Protein AF-A0A5E4JBR9-F1 (afdb_monomer)

Secondary structure (DSSP, 8-state):
--HHHHHHTTSEEE-SSSGGGGGGB-HHHHHHHTTBTTB-HHHHHHHHHHSHHHHB-THHHHH-SEEEEEEESS----SHHHHHHHHHHHTT--EEEEEEEE-GGGHHHHHHHHHH-TTEEEEEB-TTTTTTTGGG-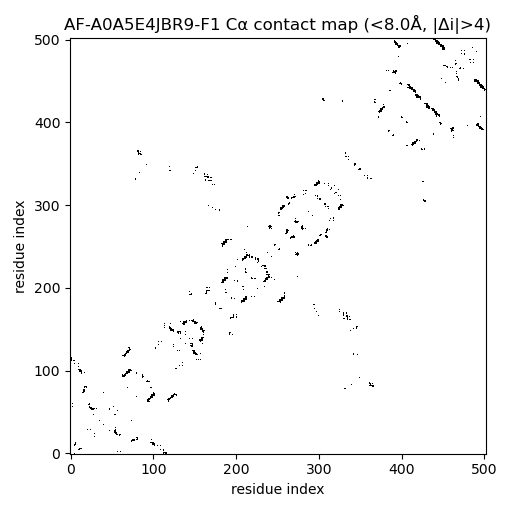SEEESTT-S--SEEEEETTEEEEE--HHHHHHHHHHHHHHHHT---SEEEEE--SHHHHHHHHHHHHTT--EEEEE-SSHHHHHHHHHHHHHHH-TTSEEEE-GGGGGGHHHH---SEEEE-SSBTSTTBTT--TT-SS-HHHHHHHHHHHHHH-TT-EEEE----GGGPPPHHHHHHHHTT--GGGEE-HHHHHHHHHHHHHHHHHHH-GGG-----HHHHHHHHHHHHSPPPPTTEEEEEGGGHHHHHTT---EEEEES--TT-TTT---TT-EEEEEEEEE--BTTTTBPPEEEEEEEEEEEEEEEEEEEGGG--GGGGTTS-TT-SSHHHHHHHHHHHHT--GGG--TT-EEEEEEEEE--

Mean predicted aligned error: 12.5 Å

Structure (mmCIF, N/CA/C/O backbone):
data_AF-A0A5E4JBR9-F1
#
_entry.id   AF-A0A5E4JBR9-F1
#
loop_
_atom_site.group_PDB
_atom_site.id
_atom_site.type_symbol
_atom_site.label_atom_id
_atom_site.label_alt_id
_atom_site.label_comp_id
_atom_site.label_asym_id
_atom_site.label_entity_id
_atom_site.label_seq_id
_atom_site.pdbx_PDB_ins_code
_atom_site.Cartn_x
_atom_site.Cartn_y
_atom_site.Cartn_z
_atom_site.occupancy
_atom_site.B_iso_or_equiv
_atom_site.auth_seq_id
_atom_site.auth_comp_id
_atom_site.auth_asym_id
_atom_site.auth_atom_id
_atom_site.pdbx_PDB_model_num
ATOM 1 N N . MET A 1 1 ? -9.035 -13.588 26.689 1.00 78.19 1 MET A N 1
ATOM 2 C CA . MET A 1 1 ? -7.886 -13.821 25.788 1.00 78.19 1 MET A CA 1
ATOM 3 C C . MET A 1 1 ? -8.277 -13.469 24.362 1.00 78.19 1 MET A C 1
ATOM 5 O O . MET A 1 1 ? -9.196 -14.073 23.828 1.00 78.19 1 MET A O 1
ATOM 9 N N . GLY A 1 2 ? -7.647 -12.434 23.809 1.00 91.75 2 GLY A N 1
ATOM 10 C CA . GLY A 1 2 ? -7.990 -11.828 22.520 1.00 91.75 2 GLY A CA 1
ATOM 11 C C . GLY A 1 2 ? -7.302 -10.473 22.365 1.00 91.75 2 GLY A C 1
ATOM 12 O O . GLY A 1 2 ? -6.401 -10.150 23.138 1.00 91.75 2 GLY A O 1
ATOM 13 N N . LEU A 1 3 ? -7.728 -9.648 21.406 1.00 94.69 3 LEU A N 1
ATOM 14 C CA . LEU A 1 3 ? -7.104 -8.333 21.189 1.00 94.69 3 LEU A CA 1
ATOM 15 C C . LEU A 1 3 ? -7.213 -7.417 22.418 1.00 94.69 3 LEU A C 1
ATOM 17 O O . LEU A 1 3 ? -6.256 -6.722 22.741 1.00 94.69 3 LEU A O 1
ATOM 21 N N . LYS A 1 4 ? -8.350 -7.441 23.123 1.00 94.69 4 LYS A N 1
ATOM 22 C CA . LYS A 1 4 ? -8.557 -6.652 24.348 1.00 94.69 4 LYS A CA 1
ATOM 23 C C . LYS A 1 4 ? -7.477 -6.933 25.396 1.00 94.69 4 LYS A C 1
ATOM 25 O O . LYS A 1 4 ? -6.861 -6.006 25.904 1.00 94.69 4 LYS A O 1
ATOM 30 N N . GLU A 1 5 ? -7.199 -8.210 25.627 1.00 94.44 5 GLU A N 1
ATOM 31 C CA . GLU A 1 5 ? -6.191 -8.666 26.582 1.00 94.44 5 GLU A CA 1
ATOM 32 C C . GLU A 1 5 ? -4.779 -8.205 26.181 1.00 94.44 5 GLU A C 1
ATOM 34 O O . GLU A 1 5 ? -4.038 -7.684 27.009 1.00 94.44 5 GLU A O 1
ATOM 39 N N . LEU A 1 6 ? -4.427 -8.311 24.893 1.00 95.12 6 LEU A N 1
ATOM 40 C CA . LEU A 1 6 ? -3.137 -7.830 24.382 1.00 95.12 6 LEU A CA 1
ATOM 41 C C . LEU A 1 6 ? -2.938 -6.326 24.622 1.00 95.12 6 LEU A C 1
ATOM 43 O O . LEU A 1 6 ? -1.817 -5.890 24.893 1.00 95.12 6 LEU A O 1
ATOM 47 N N . LEU A 1 7 ? -4.013 -5.539 24.522 1.00 93.38 7 LEU A N 1
ATOM 48 C CA . LEU A 1 7 ? -3.996 -4.098 24.779 1.00 93.38 7 LEU A CA 1
ATOM 49 C C . LEU A 1 7 ? -3.895 -3.798 26.282 1.00 93.38 7 LEU A C 1
ATOM 51 O O . LEU A 1 7 ? -3.084 -2.966 26.682 1.00 93.38 7 LEU A O 1
ATOM 55 N N . GLU A 1 8 ? -4.652 -4.506 27.124 1.00 92.06 8 GLU A N 1
ATOM 56 C CA . GLU A 1 8 ? -4.603 -4.367 28.590 1.00 92.06 8 GLU A CA 1
ATOM 57 C C . GLU A 1 8 ? -3.224 -4.745 29.155 1.00 92.06 8 GLU A C 1
ATOM 59 O O . GLU A 1 8 ? -2.681 -4.047 30.013 1.00 92.06 8 GLU A O 1
ATOM 64 N N . GLN A 1 9 ? -2.610 -5.800 28.614 1.00 92.06 9 GLN A N 1
ATOM 65 C CA . GLN A 1 9 ? -1.268 -6.272 28.974 1.00 92.06 9 GLN A CA 1
ATOM 66 C C . GLN A 1 9 ? -0.138 -5.448 28.337 1.00 92.06 9 GLN A C 1
ATOM 68 O O . GLN A 1 9 ? 1.037 -5.721 28.591 1.00 92.06 9 GLN A O 1
ATOM 73 N N . ARG A 1 10 ? -0.466 -4.453 27.498 1.00 89.56 10 ARG A N 1
ATOM 74 C CA . ARG A 1 10 ? 0.494 -3.608 26.757 1.00 89.56 10 ARG A CA 1
ATOM 75 C C . ARG A 1 10 ? 1.454 -4.393 25.859 1.00 89.56 10 ARG A C 1
ATOM 77 O O . ARG A 1 10 ? 2.552 -3.936 25.552 1.00 89.56 10 ARG A O 1
ATOM 84 N N . LYS A 1 11 ? 1.029 -5.572 25.410 1.00 91.94 11 LYS A N 1
ATOM 85 C CA . LYS A 1 11 ? 1.706 -6.357 24.364 1.00 91.94 11 LYS A CA 1
ATOM 86 C C . LYS A 1 11 ? 1.423 -5.801 22.971 1.00 91.94 11 LYS A C 1
ATOM 88 O O . LYS A 1 11 ? 2.122 -6.114 22.009 1.00 91.94 11 LYS A O 1
ATOM 93 N N . ALA A 1 12 ? 0.403 -4.959 22.879 1.00 93.69 12 ALA A N 1
ATOM 94 C CA . ALA A 1 12 ? 0.015 -4.230 21.697 1.00 93.69 12 ALA A CA 1
ATOM 95 C C . ALA A 1 12 ? -0.537 -2.847 22.072 1.00 93.69 12 ALA A C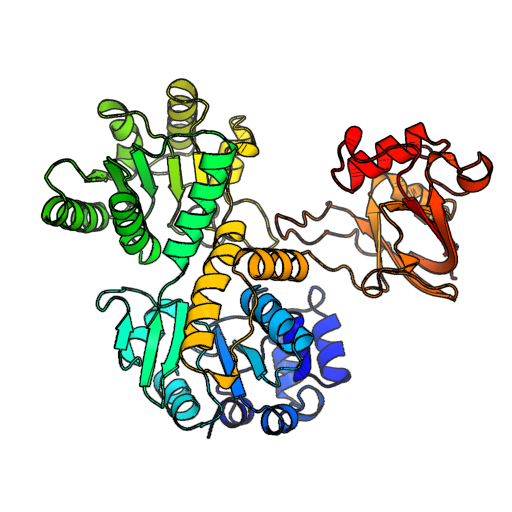 1
ATOM 97 O O . ALA A 1 12 ? -0.965 -2.621 23.204 1.00 93.69 12 ALA A O 1
ATOM 98 N N . ARG A 1 13 ? -0.568 -1.931 21.103 1.00 92.12 13 ARG A N 1
ATOM 99 C CA . ARG A 1 13 ? -1.179 -0.598 21.202 1.00 92.12 13 ARG A CA 1
ATOM 100 C C . ARG A 1 13 ? -2.097 -0.360 20.005 1.00 92.12 13 ARG A C 1
ATOM 102 O O . ARG A 1 13 ? -1.834 -0.856 18.911 1.00 92.12 13 ARG A O 1
ATOM 109 N N . ILE A 1 14 ? -3.164 0.412 20.186 1.00 89.12 14 ILE A N 1
ATOM 110 C CA . ILE A 1 14 ? -3.980 0.875 19.055 1.00 89.12 14 ILE A CA 1
ATOM 111 C C . ILE A 1 14 ? -3.179 1.906 18.263 1.00 89.12 14 ILE A C 1
ATOM 113 O O . ILE A 1 14 ? -2.672 2.857 18.848 1.00 89.12 14 ILE A O 1
ATOM 117 N N . ALA A 1 15 ? -3.087 1.723 16.946 1.00 84.25 15 ALA A N 1
ATOM 118 C CA . ALA A 1 15 ? -2.426 2.689 16.075 1.00 84.25 15 ALA A CA 1
ATOM 119 C C . ALA A 1 15 ? -3.207 4.015 16.029 1.00 84.25 15 ALA A C 1
ATOM 121 O O . ALA A 1 15 ? -4.437 4.011 15.916 1.00 84.25 15 ALA A O 1
ATOM 122 N N . LEU A 1 16 ? -2.496 5.139 16.068 1.00 69.19 16 LEU A N 1
ATOM 123 C CA . LEU A 1 16 ? -3.046 6.490 15.951 1.00 69.19 16 LEU A CA 1
ATOM 124 C C . LEU A 1 16 ? -3.195 6.919 14.483 1.00 69.19 16 LEU A C 1
ATOM 126 O O . LEU A 1 16 ? -4.087 7.703 14.147 1.00 69.19 16 LEU A O 1
ATOM 130 N N . LEU A 1 17 ? -2.354 6.388 13.590 1.00 59.69 17 LEU A N 1
ATOM 131 C CA . LEU A 1 17 ? -2.349 6.691 12.159 1.00 59.69 17 LEU A CA 1
ATOM 132 C C . LEU A 1 17 ? -2.929 5.508 11.367 1.00 59.69 17 LEU A C 1
ATOM 134 O O . LEU A 1 17 ? -2.251 4.883 10.560 1.00 59.69 17 LEU A O 1
ATOM 138 N N . PRO A 1 18 ? -4.221 5.188 11.560 1.00 54.75 18 PRO A N 1
ATOM 139 C CA . PRO A 1 18 ? -5.175 5.620 10.527 1.00 54.75 18 PRO A CA 1
ATOM 140 C C . PRO A 1 18 ? -6.507 6.177 11.074 1.00 54.75 18 PRO A C 1
ATOM 142 O O . PRO A 1 18 ? -6.951 5.816 12.160 1.00 54.75 18 PRO A O 1
ATOM 145 N N . GLU A 1 19 ? -7.187 7.041 10.304 1.00 53.62 19 GLU A N 1
ATOM 146 C CA . GLU A 1 19 ? -8.424 7.777 10.706 1.00 53.62 19 GLU A CA 1
ATOM 147 C C . GLU A 1 19 ? -9.567 6.903 11.218 1.00 53.62 19 GLU A C 1
ATOM 149 O O . GLU A 1 19 ? -10.357 7.325 12.051 1.00 53.62 19 GLU A O 1
ATOM 154 N N . LYS A 1 20 ? -9.647 5.647 10.777 1.00 55.53 20 LYS A N 1
ATOM 155 C CA . LYS A 1 20 ? -10.755 4.755 11.138 1.00 55.53 20 LYS A CA 1
ATOM 156 C C . LYS A 1 20 ? -10.506 3.900 12.388 1.00 55.53 20 LYS A C 1
ATOM 158 O O . LYS A 1 20 ? -11.362 3.084 12.719 1.00 55.53 20 LYS A O 1
ATOM 163 N N . ASN A 1 21 ? -9.392 4.097 13.098 1.00 70.44 21 ASN A N 1
ATOM 164 C CA . ASN A 1 21 ? -9.160 3.476 14.411 1.00 70.44 21 ASN A CA 1
ATOM 165 C C . ASN A 1 21 ? -9.907 4.179 15.567 1.00 70.44 21 ASN A C 1
ATOM 167 O O . ASN A 1 21 ? -9.987 3.632 16.667 1.00 70.44 21 ASN A O 1
ATOM 171 N N . ASP A 1 22 ? -10.512 5.346 15.315 1.00 68.50 22 ASP A N 1
ATOM 172 C CA . ASP A 1 22 ? -11.176 6.198 16.318 1.00 68.50 22 ASP A CA 1
ATOM 173 C C . ASP A 1 22 ? -12.323 5.527 17.069 1.00 68.50 22 ASP A C 1
ATOM 175 O O . ASP A 1 22 ? -12.714 5.982 18.146 1.00 68.50 22 ASP A O 1
ATOM 179 N N . TYR A 1 23 ? -12.845 4.426 16.528 1.00 78.44 23 TYR A N 1
ATOM 180 C CA . TYR A 1 23 ? -13.868 3.620 17.176 1.00 78.44 23 TYR A CA 1
ATOM 181 C C . TYR A 1 23 ? -13.488 3.241 18.613 1.00 78.44 23 TYR A C 1
ATOM 183 O O . TYR A 1 23 ? -14.365 3.220 19.468 1.00 78.44 23 TYR A O 1
ATOM 191 N N . LEU A 1 24 ? -12.207 3.001 18.903 1.00 81.75 24 LEU A N 1
ATOM 192 C CA . LEU A 1 24 ? -11.741 2.625 20.243 1.00 81.75 24 LEU A CA 1
ATOM 193 C C . LEU A 1 24 ? -11.300 3.818 21.100 1.00 81.75 24 LEU A C 1
ATOM 195 O O . LEU A 1 24 ? -11.044 3.643 22.285 1.00 81.75 24 LEU A O 1
ATOM 199 N N . LEU A 1 25 ? -11.222 5.027 20.540 1.00 80.12 25 LEU A N 1
ATOM 200 C CA . LEU A 1 25 ? -10.779 6.215 21.267 1.00 80.12 25 LEU A CA 1
ATOM 201 C C . LEU A 1 25 ? -11.948 6.887 22.008 1.00 80.12 25 LEU A C 1
ATOM 203 O O . LEU A 1 25 ? -13.078 6.979 21.505 1.00 80.12 25 LEU A O 1
ATOM 207 N N . THR A 1 26 ? -11.674 7.399 23.206 1.00 80.25 26 THR A N 1
ATOM 208 C CA . THR A 1 26 ? -12.564 8.333 23.918 1.00 80.25 26 THR A CA 1
ATOM 209 C C . THR A 1 26 ? -12.507 9.728 23.272 1.00 80.25 26 THR A C 1
ATOM 211 O O . THR A 1 26 ? -11.787 9.942 22.293 1.00 80.25 26 THR A O 1
ATOM 214 N N . SER A 1 27 ? -13.250 10.707 23.802 1.00 71.44 27 SER A N 1
ATOM 215 C CA . SER A 1 27 ? -13.087 12.117 23.403 1.00 71.44 27 SER A CA 1
ATOM 216 C C . SER A 1 27 ? -11.647 12.599 23.590 1.00 71.44 27 SER A C 1
ATOM 218 O O . SER A 1 27 ? -11.082 13.203 22.682 1.00 71.44 27 SER A O 1
ATOM 220 N N . ASP A 1 28 ? -11.034 12.259 24.723 1.00 72.31 28 ASP A N 1
ATOM 221 C CA . ASP A 1 28 ? -9.659 12.634 25.053 1.00 72.31 28 ASP A CA 1
ATOM 222 C C . ASP A 1 28 ? -8.653 11.903 24.159 1.00 72.31 28 ASP A C 1
ATOM 224 O O . ASP A 1 28 ? -7.674 12.497 23.711 1.00 72.31 28 ASP A O 1
ATOM 228 N N . GLY A 1 29 ? -8.902 10.626 23.842 1.00 72.94 29 GLY A N 1
ATOM 229 C CA . GLY A 1 29 ? -8.077 9.862 22.902 1.00 72.94 29 GLY A CA 1
ATOM 230 C C . GLY A 1 29 ? -8.080 10.468 21.500 1.00 72.94 29 GLY A C 1
ATOM 231 O O . GLY A 1 29 ? -7.027 10.611 20.879 1.00 72.94 29 GLY A O 1
ATOM 232 N N . ARG A 1 30 ? -9.251 10.911 21.021 1.00 68.31 30 ARG A N 1
ATOM 233 C CA . ARG A 1 30 ? -9.350 11.684 19.771 1.00 68.31 30 ARG A CA 1
ATOM 234 C C . ARG A 1 30 ? -8.626 13.031 19.875 1.00 68.31 30 ARG A C 1
ATOM 236 O O . ARG A 1 30 ? -8.005 13.455 18.907 1.00 68.31 30 ARG A O 1
ATOM 243 N N . GLY A 1 31 ? -8.631 13.661 21.050 1.00 64.88 31 GLY A N 1
ATOM 244 C CA . GLY A 1 31 ? -7.823 14.849 21.335 1.00 64.88 31 GLY A CA 1
ATOM 245 C C . GLY A 1 31 ? -6.316 14.599 21.197 1.00 64.88 31 GLY A C 1
ATOM 246 O O . GLY A 1 31 ? -5.634 15.373 20.532 1.00 64.88 31 GLY A O 1
ATOM 247 N N . ILE A 1 32 ? -5.801 13.488 21.747 1.00 65.81 32 ILE A N 1
ATOM 248 C CA . ILE A 1 32 ? -4.397 13.060 21.573 1.00 65.81 32 ILE A CA 1
ATOM 249 C C . ILE A 1 32 ? -4.063 12.882 20.093 1.00 65.81 32 ILE A C 1
ATOM 251 O O . ILE A 1 32 ? -3.039 13.374 19.622 1.00 65.81 32 ILE A O 1
ATOM 255 N N . ARG A 1 33 ? -4.944 12.219 19.341 1.00 64.19 33 ARG A N 1
ATOM 256 C CA . ARG A 1 33 ? -4.793 12.060 17.894 1.00 64.19 33 ARG A CA 1
ATOM 257 C C . ARG A 1 33 ? -4.735 13.414 17.170 1.00 64.19 33 ARG A C 1
ATOM 259 O O . ARG A 1 33 ? -3.936 13.571 16.256 1.00 64.19 33 ARG A O 1
ATOM 266 N N . GLY A 1 34 ? -5.513 14.411 17.588 1.00 58.56 34 GLY A N 1
ATOM 267 C CA . GLY A 1 34 ? -5.454 15.773 17.035 1.00 58.56 34 GLY A CA 1
ATOM 268 C C . GLY A 1 34 ? -4.104 16.486 17.227 1.00 58.56 34 GLY A C 1
ATOM 269 O O . GLY A 1 34 ? -3.849 17.504 16.588 1.00 58.56 34 GLY A O 1
ATOM 270 N N . MET A 1 35 ? -3.217 15.956 18.077 1.00 58.03 35 MET A N 1
ATOM 271 C CA . MET A 1 35 ? -1.844 16.449 18.249 1.00 58.03 35 MET A CA 1
ATOM 272 C C . MET A 1 35 ? -0.846 15.809 17.273 1.00 58.03 35 MET A C 1
ATOM 274 O O . MET A 1 35 ? 0.333 16.175 17.280 1.00 58.03 35 MET A O 1
ATOM 278 N N . LEU A 1 36 ? -1.280 14.858 16.436 1.00 56.97 36 LEU A N 1
ATOM 279 C CA . LEU A 1 36 ? -0.438 14.265 15.398 1.00 56.97 36 LEU A CA 1
ATOM 280 C C . LEU A 1 36 ? 0.099 15.364 14.469 1.00 56.97 36 LEU A C 1
ATOM 282 O O . LEU A 1 36 ? -0.645 16.222 14.001 1.00 56.97 36 LEU A O 1
ATOM 286 N N . GLY A 1 37 ? 1.413 15.354 14.235 1.00 53.34 37 GLY A N 1
ATOM 287 C CA . GLY A 1 37 ? 2.122 16.396 13.480 1.00 53.34 37 GLY A CA 1
ATOM 288 C C . GLY A 1 37 ? 2.623 17.574 14.325 1.00 53.34 37 GLY A C 1
ATOM 289 O O . GLY A 1 37 ? 3.455 18.334 13.843 1.00 53.34 37 GLY A O 1
ATOM 290 N N . LYS A 1 38 ? 2.178 17.701 15.584 1.00 48.94 38 LYS A N 1
ATOM 291 C CA . LYS A 1 38 ? 2.697 18.682 16.560 1.00 48.94 38 LYS A CA 1
ATOM 292 C C . LYS A 1 38 ? 3.645 18.048 17.581 1.00 48.94 38 LYS A C 1
ATOM 294 O O . LYS A 1 38 ? 4.465 18.739 18.173 1.00 48.94 38 LYS A O 1
ATOM 299 N N . VAL A 1 39 ? 3.493 16.746 17.816 1.00 58.84 39 VAL A N 1
ATOM 300 C CA . VAL A 1 39 ? 4.199 15.986 18.852 1.00 58.84 39 VAL A CA 1
ATOM 301 C C . VAL A 1 39 ? 4.639 14.634 18.287 1.00 58.84 39 VAL A C 1
ATOM 303 O O . VAL A 1 39 ? 3.935 14.039 17.468 1.00 58.84 39 VAL A O 1
ATOM 306 N N . GLU A 1 40 ? 5.787 14.138 18.751 1.00 68.50 40 GLU A N 1
ATOM 307 C CA . GLU A 1 40 ? 6.297 12.809 18.406 1.00 68.50 40 GLU A CA 1
ATOM 308 C C . GLU A 1 40 ? 5.341 11.694 18.853 1.00 68.50 40 GLU A C 1
ATOM 310 O O . GLU A 1 40 ? 4.843 11.684 19.982 1.00 68.50 40 GLU A O 1
ATOM 315 N N . VAL A 1 41 ? 5.133 10.698 17.988 1.00 69.75 41 VAL A N 1
ATOM 316 C CA . VAL A 1 41 ? 4.174 9.601 18.220 1.00 69.75 41 VAL A CA 1
ATOM 317 C C . VAL A 1 41 ? 4.470 8.837 19.519 1.00 69.75 41 VAL A C 1
ATOM 319 O O . VAL A 1 41 ? 3.552 8.519 20.273 1.00 69.75 41 VAL A O 1
ATOM 322 N N . GLU A 1 42 ? 5.743 8.603 19.846 1.00 81.94 42 GLU A N 1
ATOM 323 C CA . GLU A 1 42 ? 6.125 7.919 21.092 1.00 81.94 42 GLU A CA 1
ATOM 324 C C . GLU A 1 42 ? 5.816 8.733 22.355 1.00 81.94 42 GLU A C 1
ATOM 326 O O . GLU A 1 42 ? 5.613 8.175 23.433 1.00 81.94 42 GLU A O 1
ATOM 331 N N . GLU A 1 43 ? 5.767 10.062 22.267 1.00 84.06 43 GLU A N 1
ATOM 332 C CA . GLU A 1 43 ? 5.293 10.875 23.386 1.00 84.06 43 GLU A CA 1
ATOM 333 C C . GLU A 1 43 ? 3.780 10.743 23.571 1.00 84.06 43 GLU A C 1
ATOM 335 O O . GLU A 1 43 ? 3.311 10.631 24.705 1.00 84.06 43 GLU A O 1
ATOM 340 N N . LEU A 1 44 ? 3.020 10.698 22.476 1.00 80.69 44 LEU A N 1
ATOM 341 C CA . LEU A 1 44 ? 1.577 10.466 22.531 1.00 80.69 44 LEU A CA 1
ATOM 342 C C . LEU A 1 44 ? 1.264 9.099 23.149 1.00 80.69 44 LEU A C 1
ATOM 344 O O . LEU A 1 44 ? 0.420 9.014 24.041 1.00 80.69 44 LEU A O 1
ATOM 348 N N . TYR A 1 45 ? 2.011 8.055 22.774 1.00 87.12 45 TYR A N 1
ATOM 349 C CA . TYR A 1 45 ? 1.882 6.745 23.411 1.00 87.12 45 TYR A CA 1
ATOM 350 C C . TYR A 1 45 ? 2.217 6.769 24.900 1.00 87.12 45 TYR A C 1
ATOM 352 O O . TYR A 1 45 ? 1.480 6.180 25.683 1.00 87.12 45 TYR A O 1
ATOM 360 N N . ARG A 1 46 ? 3.259 7.496 25.329 1.00 91.00 46 ARG A N 1
ATOM 361 C CA . ARG A 1 46 ? 3.565 7.648 26.764 1.00 91.00 46 ARG A CA 1
ATOM 362 C C . ARG A 1 46 ? 2.418 8.295 27.546 1.00 91.00 46 ARG A C 1
ATOM 364 O O . ARG A 1 46 ? 2.141 7.855 28.659 1.00 91.00 46 ARG A O 1
ATOM 371 N N . LYS A 1 47 ? 1.743 9.298 26.970 1.00 88.75 47 LYS A N 1
ATOM 372 C CA . LYS A 1 47 ? 0.548 9.924 27.572 1.00 88.75 47 LYS A CA 1
ATOM 373 C C . LYS A 1 47 ? -0.616 8.938 27.656 1.00 88.75 47 LYS A C 1
ATOM 375 O O . LYS A 1 47 ? -1.287 8.866 28.677 1.00 88.75 47 LYS A O 1
ATOM 380 N N . MET A 1 48 ? -0.836 8.143 26.612 1.00 87.81 48 MET A N 1
ATOM 381 C CA . MET A 1 48 ? -1.878 7.114 26.638 1.00 87.81 48 MET A CA 1
ATOM 382 C C . MET A 1 48 ? -1.585 6.014 27.660 1.00 87.81 48 MET A C 1
ATOM 384 O O . MET A 1 48 ? -2.482 5.587 28.379 1.00 87.81 48 MET A O 1
ATOM 388 N N . ASP A 1 49 ? -0.327 5.594 27.769 1.00 89.94 49 ASP A N 1
ATOM 389 C CA . ASP A 1 49 ? 0.108 4.528 28.669 1.00 89.94 49 ASP A CA 1
ATOM 390 C C . ASP A 1 49 ? 0.023 4.920 30.158 1.00 89.94 49 ASP A C 1
ATOM 392 O O . ASP A 1 49 ? -0.006 4.028 31.014 1.00 89.94 49 ASP A O 1
ATOM 396 N N . SER A 1 50 ? -0.013 6.216 30.499 1.00 90.44 50 SER A N 1
ATOM 397 C CA . SER A 1 50 ? -0.172 6.658 31.892 1.00 90.44 50 SER A CA 1
ATOM 398 C C . SER A 1 50 ? -1.609 6.512 32.394 1.00 90.44 50 SER A C 1
ATOM 400 O O . SER A 1 50 ? -1.806 6.127 33.543 1.00 90.44 50 SER A O 1
ATOM 402 N N . GLU A 1 51 ? -2.607 6.758 31.539 1.00 89.81 51 GLU A N 1
ATOM 403 C CA . GLU A 1 51 ? -4.036 6.636 31.874 1.00 89.81 51 GLU A CA 1
ATOM 404 C C . GLU A 1 51 ? -4.839 5.963 30.735 1.00 89.81 51 GLU A C 1
ATOM 406 O O . GLU A 1 51 ? -5.678 6.605 30.103 1.00 89.81 51 GLU A O 1
ATOM 411 N N . PRO A 1 52 ? -4.640 4.662 30.442 1.00 87.75 52 PRO A N 1
ATOM 412 C CA . PRO A 1 52 ? -5.185 4.040 29.228 1.00 87.75 52 PRO A CA 1
ATOM 413 C C . PRO A 1 52 ? -6.706 4.147 29.085 1.00 87.75 52 PRO A C 1
ATOM 415 O O . PRO A 1 52 ? -7.196 4.493 28.013 1.00 87.75 52 PRO A O 1
ATOM 418 N N . SER A 1 53 ? -7.457 3.928 30.170 1.00 89.81 53 SER A N 1
ATOM 419 C CA . SER A 1 53 ? -8.927 3.999 30.181 1.00 89.81 53 SER A CA 1
ATOM 420 C C . SER A 1 53 ? -9.475 5.403 29.925 1.00 89.81 53 SER A C 1
ATOM 422 O O . SER A 1 53 ? -10.634 5.551 29.545 1.00 89.81 53 SER A O 1
ATOM 424 N N . ARG A 1 54 ? -8.658 6.445 30.130 1.00 91.50 54 ARG A N 1
ATOM 425 C CA . ARG A 1 54 ? -9.022 7.822 29.794 1.00 91.50 54 ARG A CA 1
ATOM 426 C C . ARG A 1 54 ? -9.037 8.038 28.289 1.00 91.50 54 ARG A C 1
ATOM 428 O O . ARG A 1 54 ? -9.876 8.788 27.802 1.00 91.50 54 ARG A O 1
ATOM 435 N N . TYR A 1 55 ? -8.132 7.392 27.555 1.00 86.62 55 TYR A N 1
ATOM 436 C CA . TYR A 1 55 ? -7.921 7.626 26.124 1.00 86.62 55 TYR A CA 1
ATOM 437 C C . TYR A 1 55 ? -8.530 6.544 25.231 1.00 86.62 55 TYR A C 1
ATOM 439 O O . TYR A 1 55 ? -8.902 6.824 24.090 1.00 86.62 55 TYR A O 1
ATOM 447 N N . VAL A 1 56 ? -8.659 5.321 25.740 1.00 88.25 56 VAL A N 1
ATOM 448 C CA . VAL A 1 56 ? -9.138 4.156 24.997 1.00 88.25 56 VAL A CA 1
ATOM 449 C C . VAL A 1 56 ? -10.273 3.483 25.760 1.00 88.25 56 VAL A C 1
ATOM 451 O O . VAL A 1 56 ? -10.144 3.142 26.932 1.00 88.25 56 VAL A O 1
ATOM 454 N N . ASP A 1 57 ? -11.379 3.249 25.064 1.00 88.94 57 ASP A N 1
ATOM 455 C CA . ASP A 1 57 ? -12.545 2.530 25.565 1.00 88.94 57 ASP A CA 1
ATOM 456 C C . ASP A 1 57 ? -12.564 1.108 24.990 1.00 88.94 57 ASP A C 1
ATOM 458 O O . ASP A 1 57 ? -13.136 0.832 23.930 1.00 88.94 57 ASP A O 1
ATOM 462 N N . LEU A 1 58 ? -11.901 0.190 25.699 1.00 91.50 58 LEU A N 1
ATOM 463 C CA . LEU A 1 58 ? -11.785 -1.210 25.286 1.00 91.50 58 LEU A CA 1
ATOM 464 C C . LEU A 1 58 ? -13.098 -1.992 25.410 1.00 91.50 58 LEU A C 1
ATOM 466 O O . LEU A 1 58 ? -13.224 -3.044 24.783 1.00 91.50 58 LEU A O 1
ATOM 470 N N . SER A 1 59 ? -14.095 -1.481 26.144 1.00 89.56 59 SER A N 1
ATOM 471 C CA . SER A 1 59 ? -15.415 -2.124 26.237 1.00 89.56 59 SER A CA 1
ATOM 472 C C . SER A 1 59 ? -16.120 -2.190 24.877 1.00 89.56 59 SER A C 1
ATOM 474 O O . SER A 1 59 ? -16.915 -3.090 24.610 1.00 89.56 59 SER A O 1
ATOM 476 N N . ARG A 1 60 ? -15.757 -1.297 23.948 1.00 87.88 60 ARG A N 1
ATOM 477 C CA . ARG A 1 60 ? -16.286 -1.290 22.580 1.00 87.88 60 ARG A CA 1
ATOM 478 C C . ARG A 1 60 ? -15.890 -2.533 21.783 1.00 87.88 60 ARG A C 1
ATOM 480 O O . ARG A 1 60 ? -16.671 -2.968 20.940 1.00 87.88 60 ARG A O 1
ATOM 487 N N . LEU A 1 61 ? -14.748 -3.164 22.079 1.00 89.56 61 LEU A N 1
ATOM 488 C CA . LEU A 1 61 ? -14.376 -4.455 21.476 1.00 89.56 61 LEU A CA 1
ATOM 489 C C . LEU A 1 61 ? -15.372 -5.562 21.845 1.00 89.56 61 LEU A C 1
ATOM 491 O O . LEU A 1 61 ? -15.682 -6.428 21.023 1.00 89.56 61 LEU A O 1
ATOM 495 N N . ASP A 1 62 ? -15.923 -5.509 23.057 1.00 90.12 62 ASP A N 1
ATOM 496 C CA . ASP A 1 62 ? -16.894 -6.493 23.534 1.00 90.12 62 ASP A CA 1
ATOM 497 C C . ASP A 1 62 ? -18.226 -6.384 22.776 1.00 90.12 62 ASP A C 1
ATOM 499 O O . ASP A 1 62 ? -18.933 -7.383 22.632 1.00 90.12 62 ASP A O 1
ATOM 503 N N . SER A 1 63 ? -18.531 -5.211 22.214 1.00 89.25 63 SER A N 1
ATOM 504 C CA . SER A 1 63 ? -19.747 -4.973 21.429 1.00 89.25 63 SER A CA 1
ATOM 505 C C . SER A 1 63 ? -19.663 -5.439 19.970 1.00 89.25 63 SER A C 1
ATOM 507 O O . SER A 1 63 ? -20.699 -5.607 19.327 1.00 89.25 63 SER A O 1
ATOM 509 N N . LEU A 1 64 ? -18.459 -5.682 19.439 1.00 91.12 64 LEU A N 1
ATOM 510 C CA . LEU A 1 64 ? -18.273 -6.143 18.060 1.00 91.12 64 LEU A CA 1
ATOM 511 C C . LEU A 1 64 ? -18.685 -7.611 17.909 1.00 91.12 64 LEU A C 1
ATOM 513 O O . LEU A 1 64 ? -18.392 -8.438 18.781 1.00 91.12 64 LEU A O 1
ATOM 517 N N . SER A 1 65 ? -19.301 -7.955 16.774 1.00 90.94 65 SER A N 1
ATOM 518 C CA . SER A 1 65 ? -19.574 -9.356 16.417 1.00 90.94 65 SER A CA 1
ATOM 519 C C . SER A 1 65 ? -18.319 -10.082 15.926 1.00 90.94 65 SER A C 1
ATOM 521 O O . SER A 1 65 ? -18.253 -11.306 15.983 1.00 90.94 65 SER A O 1
ATOM 523 N N . GLY A 1 66 ? -17.311 -9.331 15.482 1.00 93.25 66 GLY A N 1
ATOM 524 C CA . GLY A 1 66 ? -15.991 -9.826 15.114 1.00 93.25 66 GLY A CA 1
ATOM 525 C C . GLY A 1 66 ? -15.021 -8.677 14.849 1.00 93.25 66 GLY A C 1
ATOM 526 O O . GLY A 1 66 ? -15.420 -7.516 14.733 1.00 93.25 66 GLY A O 1
ATOM 527 N N . TYR A 1 67 ? -13.736 -8.981 14.743 1.00 94.69 67 TYR A N 1
ATOM 528 C CA . TYR A 1 67 ? -12.724 -7.990 14.408 1.00 94.69 67 TYR A CA 1
ATOM 529 C C . TYR A 1 67 ? -11.593 -8.593 13.582 1.00 94.69 67 TYR A C 1
ATOM 531 O O . TYR A 1 67 ? -11.310 -9.791 13.626 1.00 94.69 67 TYR A O 1
ATOM 539 N N . LEU A 1 68 ? -10.918 -7.719 12.846 1.00 95.56 68 LEU A N 1
ATOM 540 C CA . LEU A 1 68 ? -9.652 -8.004 12.198 1.00 95.56 68 LEU A CA 1
ATOM 541 C C . LEU A 1 68 ? -8.559 -7.214 12.916 1.00 95.56 68 LEU A C 1
ATOM 543 O O . LEU A 1 68 ? -8.760 -6.040 13.220 1.00 95.56 68 LEU A O 1
ATOM 547 N N . ALA A 1 69 ? -7.412 -7.836 13.175 1.00 95.25 69 ALA A N 1
ATOM 548 C CA . ALA A 1 69 ? -6.255 -7.170 13.769 1.00 95.25 69 ALA A CA 1
ATOM 549 C C . ALA A 1 69 ? -5.143 -7.041 12.726 1.00 95.25 69 ALA A C 1
ATOM 551 O O . ALA A 1 69 ? -4.505 -8.027 12.360 1.00 95.25 69 ALA A O 1
ATOM 552 N N . THR A 1 70 ? -4.926 -5.824 12.234 1.00 94.69 70 THR A N 1
ATOM 553 C CA . THR A 1 70 ? -3.825 -5.510 11.322 1.00 94.69 70 THR A CA 1
ATOM 554 C C . THR A 1 70 ? -2.581 -5.148 12.125 1.00 94.69 70 THR A C 1
ATOM 556 O O . THR A 1 70 ? -2.532 -4.076 12.723 1.00 94.69 70 THR A O 1
ATOM 559 N N . LEU A 1 71 ? -1.585 -6.034 12.135 1.00 94.88 71 LEU A N 1
ATOM 560 C CA . LEU A 1 71 ? -0.367 -5.900 12.939 1.00 94.88 71 LEU A CA 1
ATOM 561 C C . LEU A 1 71 ? 0.716 -5.103 12.203 1.00 94.88 71 LEU A C 1
ATOM 563 O O . LEU A 1 71 ? 1.023 -5.379 11.038 1.00 94.88 71 LEU A O 1
ATOM 567 N N . ILE A 1 72 ? 1.320 -4.142 12.901 1.00 90.56 72 ILE A N 1
ATOM 568 C CA . ILE A 1 72 ? 2.416 -3.298 12.410 1.00 90.56 72 ILE A CA 1
ATOM 569 C C . ILE A 1 72 ? 3.478 -3.068 13.481 1.00 90.56 72 ILE A C 1
ATOM 571 O O . ILE A 1 72 ? 3.164 -2.965 14.660 1.00 90.56 72 ILE A O 1
ATOM 575 N N . ALA A 1 73 ? 4.748 -2.987 13.074 1.00 88.50 73 ALA A N 1
ATOM 576 C CA . ALA A 1 73 ? 5.854 -2.788 14.015 1.00 88.50 73 ALA A CA 1
ATOM 577 C C . ALA A 1 73 ? 5.945 -1.351 14.550 1.00 88.50 73 ALA A C 1
ATOM 579 O O . ALA A 1 73 ? 6.381 -1.133 15.677 1.00 88.50 73 ALA A O 1
ATOM 580 N N . HIS A 1 74 ? 5.521 -0.377 13.746 1.00 81.81 74 HIS A N 1
ATOM 581 C CA . HIS A 1 74 ? 5.520 1.045 14.078 1.00 81.81 74 HIS A CA 1
ATOM 582 C C . HIS A 1 74 ? 4.276 1.696 13.488 1.00 81.81 74 HIS A C 1
ATOM 584 O O . HIS A 1 74 ? 3.749 1.203 12.492 1.00 81.81 74 HIS A O 1
ATOM 590 N N . ASP A 1 75 ? 3.833 2.798 14.083 1.00 77.31 75 ASP A N 1
ATOM 591 C CA . ASP A 1 75 ? 2.656 3.540 13.637 1.00 77.31 75 ASP A CA 1
ATOM 592 C C . ASP A 1 75 ? 2.924 4.291 12.324 1.00 77.31 75 ASP A C 1
ATOM 594 O O . ASP A 1 75 ? 3.905 5.028 12.206 1.00 77.31 75 ASP A O 1
ATOM 598 N N . TYR A 1 76 ? 2.067 4.094 11.323 1.00 70.00 76 TYR A N 1
ATOM 599 C CA . TYR A 1 76 ? 2.126 4.794 10.041 1.00 70.00 76 TYR A CA 1
ATOM 600 C C . TYR A 1 76 ? 0.760 4.786 9.368 1.00 70.00 76 TYR A C 1
ATOM 602 O O . TYR A 1 76 ? 0.021 3.810 9.468 1.00 70.00 76 TYR A O 1
ATOM 610 N N . SER A 1 77 ? 0.485 5.834 8.591 1.00 64.88 77 SER A N 1
ATOM 611 C CA . SER A 1 77 ? -0.764 5.998 7.849 1.00 64.88 77 SER A CA 1
ATOM 612 C C . SER A 1 77 ? -1.011 4.849 6.866 1.00 64.88 77 SER A C 1
ATOM 614 O O . SER A 1 77 ? -0.500 4.860 5.743 1.00 64.88 77 SER A O 1
ATOM 616 N N . ALA A 1 78 ? -1.835 3.875 7.253 1.00 69.38 78 ALA A N 1
ATOM 617 C CA . ALA A 1 78 ? -2.253 2.791 6.366 1.00 69.38 78 ALA A CA 1
ATOM 618 C C . ALA A 1 78 ? -3.685 2.956 5.855 1.00 69.38 78 ALA A C 1
ATOM 620 O O . ALA A 1 78 ? -4.587 3.419 6.547 1.00 69.38 78 ALA A O 1
ATOM 621 N N . MET A 1 79 ? -3.894 2.507 4.619 1.00 74.69 79 MET A N 1
ATOM 622 C CA . MET A 1 79 ? -5.172 2.637 3.916 1.00 74.69 79 MET A CA 1
ATOM 623 C C . MET A 1 79 ? -6.140 1.497 4.200 1.00 74.69 79 MET A C 1
ATOM 625 O O . MET A 1 79 ? -7.345 1.712 4.257 1.00 74.69 79 MET A O 1
ATOM 629 N N . THR A 1 80 ? -5.634 0.270 4.329 1.00 80.75 80 THR A N 1
ATOM 630 C CA . THR A 1 80 ? -6.469 -0.941 4.325 1.00 80.75 80 THR A CA 1
ATOM 631 C C . THR A 1 80 ? -7.540 -0.943 5.417 1.00 80.75 80 THR A C 1
ATOM 633 O O . THR A 1 80 ? -8.698 -1.201 5.085 1.00 80.75 80 THR A O 1
ATOM 636 N N . PRO A 1 81 ? -7.234 -0.574 6.678 1.00 81.56 81 PRO A N 1
ATOM 637 C CA . PRO A 1 81 ? -8.263 -0.455 7.707 1.00 81.56 81 PRO A CA 1
ATOM 638 C C . PRO A 1 81 ? -9.334 0.588 7.363 1.00 81.56 81 PRO A C 1
ATOM 640 O O . PRO A 1 81 ? -10.516 0.333 7.579 1.00 81.56 81 PRO A O 1
ATOM 643 N N . GLN A 1 82 ? -8.953 1.732 6.777 1.00 79.50 82 GLN A N 1
ATOM 644 C CA . GLN A 1 82 ? -9.907 2.776 6.377 1.00 79.50 82 GLN A CA 1
ATOM 645 C C . GLN A 1 82 ? -10.854 2.287 5.277 1.00 79.50 82 GLN A C 1
ATOM 647 O O . GLN A 1 82 ? -12.073 2.445 5.387 1.00 79.50 82 GLN A O 1
ATOM 652 N N . MET A 1 83 ? -10.285 1.646 4.255 1.00 85.81 83 MET A N 1
ATOM 653 C CA . MET A 1 83 ? -11.005 1.077 3.118 1.00 85.81 83 MET A CA 1
ATOM 654 C C . MET A 1 83 ? -12.047 0.053 3.575 1.00 85.81 83 MET A C 1
ATOM 656 O O . MET A 1 83 ? -13.229 0.171 3.254 1.00 85.81 83 MET A O 1
ATOM 660 N N . TRP A 1 84 ? -11.636 -0.920 4.388 1.00 89.56 84 TRP A N 1
ATOM 661 C CA . TRP A 1 84 ? -12.521 -2.006 4.810 1.00 89.56 84 TRP A CA 1
ATOM 662 C C . TRP A 1 84 ? -13.567 -1.549 5.821 1.00 89.56 84 TRP A C 1
ATOM 664 O O . TRP A 1 84 ? -14.735 -1.902 5.685 1.00 89.56 84 TRP A O 1
ATOM 674 N N . ASN A 1 85 ? -13.186 -0.708 6.789 1.00 86.19 85 ASN A N 1
ATOM 675 C CA . ASN A 1 85 ? -14.142 -0.165 7.754 1.00 86.19 85 ASN A CA 1
ATOM 676 C C . ASN A 1 85 ? -15.225 0.672 7.072 1.00 86.19 85 ASN A C 1
ATOM 678 O O . ASN A 1 85 ? -16.370 0.615 7.498 1.00 86.19 85 ASN A O 1
ATOM 682 N N . THR A 1 86 ? -14.899 1.382 5.988 1.00 83.19 86 THR A N 1
ATOM 683 C CA . THR A 1 86 ? -15.905 2.105 5.196 1.00 83.19 86 THR A CA 1
ATOM 684 C C . THR A 1 86 ? -16.941 1.153 4.593 1.00 83.19 86 THR A C 1
ATOM 686 O O . THR A 1 86 ? -18.129 1.474 4.581 1.00 83.19 86 THR A O 1
ATOM 689 N N . VAL A 1 87 ? -16.520 -0.025 4.119 1.00 87.38 87 VAL A N 1
ATOM 690 C CA . VAL A 1 87 ? -17.452 -1.049 3.618 1.00 87.38 87 VAL A CA 1
ATOM 691 C C . VAL A 1 87 ? -18.315 -1.591 4.751 1.00 87.38 87 VAL A C 1
ATOM 693 O O . VAL A 1 87 ? -19.533 -1.640 4.600 1.00 87.38 87 VAL A O 1
ATOM 696 N N . TYR A 1 88 ? -17.720 -1.951 5.890 1.00 85.62 88 TYR A N 1
ATOM 697 C CA . TYR A 1 88 ? -18.480 -2.490 7.021 1.00 85.62 88 TYR A CA 1
ATOM 698 C C . TYR A 1 88 ? -19.506 -1.483 7.557 1.00 85.62 88 TYR A C 1
ATOM 700 O O . TYR A 1 88 ? -20.674 -1.827 7.716 1.00 85.62 88 TYR A O 1
ATOM 708 N N . GLU A 1 89 ? -19.104 -0.223 7.742 1.00 81.50 89 GLU A N 1
ATOM 709 C CA . GLU A 1 89 ? -19.974 0.859 8.218 1.00 81.50 89 GLU A CA 1
ATOM 710 C C . GLU A 1 89 ? -21.169 1.093 7.293 1.00 81.50 89 GLU A C 1
ATOM 712 O O . GLU A 1 89 ? -22.307 1.128 7.757 1.00 81.50 89 GLU A O 1
ATOM 717 N N . LYS A 1 90 ? -20.931 1.224 5.981 1.00 82.50 90 LYS A N 1
ATOM 718 C CA . LYS A 1 90 ? -22.006 1.504 5.016 1.00 82.50 90 LYS A CA 1
ATOM 719 C C . LYS A 1 90 ? -23.020 0.373 4.885 1.00 82.50 90 LYS A C 1
ATOM 721 O O . LYS A 1 90 ? -24.150 0.631 4.489 1.00 82.50 90 LYS A O 1
ATOM 726 N N . ASN A 1 91 ? -22.624 -0.850 5.223 1.00 82.31 91 ASN A N 1
ATOM 727 C CA . ASN A 1 91 ? -23.478 -2.031 5.136 1.00 82.31 91 ASN A CA 1
ATOM 728 C C . ASN A 1 91 ? -24.021 -2.480 6.501 1.00 82.31 91 ASN A C 1
ATOM 730 O O . ASN A 1 91 ? -24.589 -3.562 6.603 1.00 82.31 91 ASN A O 1
ATOM 734 N N . GLY A 1 92 ? -23.844 -1.677 7.559 1.00 82.12 92 GLY A N 1
ATOM 735 C CA . GLY A 1 92 ? -24.342 -2.008 8.898 1.00 82.12 92 GLY A CA 1
ATOM 736 C C . GLY A 1 92 ? -23.696 -3.255 9.514 1.00 82.12 92 GLY A C 1
ATOM 737 O O . GLY A 1 92 ? -24.279 -3.884 10.395 1.00 82.12 92 GLY A O 1
ATOM 738 N N . ILE A 1 93 ? -22.499 -3.631 9.059 1.00 86.12 93 ILE A N 1
ATOM 739 C CA . ILE A 1 93 ? -21.777 -4.808 9.539 1.00 86.12 93 ILE A CA 1
ATOM 740 C C . ILE A 1 93 ? -21.005 -4.428 10.801 1.00 86.12 93 ILE A C 1
ATOM 742 O O . ILE A 1 93 ? -20.116 -3.576 10.771 1.00 86.12 93 ILE A O 1
ATOM 746 N N . ASN A 1 94 ? -21.305 -5.098 11.914 1.00 88.31 94 ASN A N 1
ATOM 747 C CA . ASN A 1 94 ? -20.720 -4.812 13.226 1.00 88.31 94 ASN A CA 1
ATOM 748 C C . ASN A 1 94 ? -19.315 -5.426 13.425 1.00 88.31 94 ASN A C 1
ATOM 750 O O . ASN A 1 94 ? -19.047 -6.142 14.394 1.00 88.31 94 ASN A O 1
ATOM 754 N N . ILE A 1 95 ? -18.415 -5.165 12.475 1.00 90.44 95 ILE A N 1
AT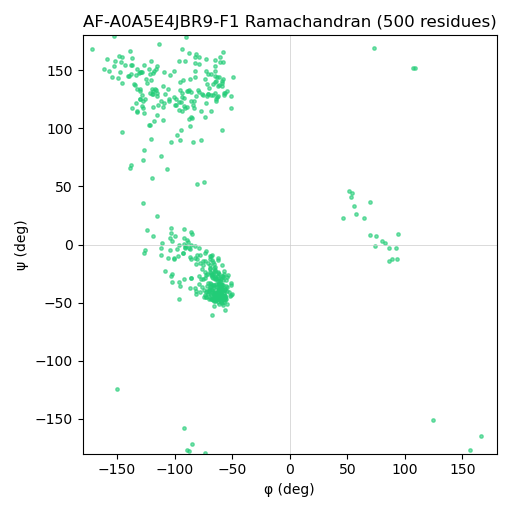OM 755 C CA . ILE A 1 95 ? -17.026 -5.638 12.464 1.00 90.44 95 ILE A CA 1
ATOM 756 C C . ILE A 1 95 ? -16.086 -4.463 12.216 1.00 90.44 95 ILE A C 1
ATOM 758 O O . ILE A 1 95 ? -16.421 -3.497 11.530 1.00 90.44 95 ILE A O 1
ATOM 762 N N . ARG A 1 96 ? -14.880 -4.544 12.784 1.00 90.06 96 ARG A N 1
ATOM 763 C CA . ARG A 1 96 ? -13.827 -3.543 12.595 1.00 90.06 96 ARG A CA 1
ATOM 764 C C . ARG A 1 96 ? -12.510 -4.189 12.205 1.00 90.06 96 ARG A C 1
ATOM 766 O O . ARG A 1 96 ? -12.070 -5.140 12.842 1.00 90.06 96 ARG A O 1
ATOM 773 N N . ASN A 1 97 ? -11.856 -3.627 11.197 1.00 91.50 97 ASN A N 1
ATOM 774 C CA . ASN A 1 97 ? -10.430 -3.789 10.970 1.00 91.50 97 ASN A CA 1
ATOM 775 C C . ASN A 1 97 ? -9.678 -2.762 11.814 1.00 91.50 97 ASN A C 1
ATOM 777 O O . ASN A 1 97 ? -9.756 -1.559 11.565 1.00 91.50 97 ASN A O 1
ATOM 781 N N . ILE A 1 98 ? -9.006 -3.262 12.844 1.00 91.88 98 ILE A N 1
ATOM 782 C CA . ILE A 1 98 ? -8.309 -2.482 13.855 1.00 91.88 98 ILE A CA 1
ATOM 783 C C . ILE A 1 98 ? -6.824 -2.591 13.570 1.00 91.88 98 ILE A C 1
ATOM 785 O O . ILE A 1 98 ? -6.269 -3.688 13.489 1.00 91.88 98 ILE A O 1
ATOM 789 N N . MET A 1 99 ? -6.173 -1.446 13.429 1.00 89.94 99 MET A N 1
ATOM 790 C CA . MET A 1 99 ? -4.734 -1.400 13.240 1.00 89.94 99 MET A CA 1
ATOM 791 C C . MET A 1 99 ? -4.013 -1.332 14.583 1.00 89.94 99 MET A C 1
ATOM 793 O O . MET A 1 99 ? -4.380 -0.537 15.450 1.00 89.94 99 MET A O 1
ATOM 797 N N . VAL A 1 100 ? -3.007 -2.181 14.750 1.00 93.19 100 VAL A N 1
ATOM 798 C CA . VAL A 1 100 ? -2.407 -2.499 16.041 1.00 93.19 100 VAL A CA 1
ATOM 799 C C . VAL A 1 100 ? -0.888 -2.448 15.922 1.00 93.19 100 VAL A C 1
ATOM 801 O O . VAL A 1 100 ? -0.298 -3.176 15.122 1.00 93.19 100 VAL A O 1
ATOM 804 N N . VAL A 1 101 ? -0.261 -1.602 16.736 1.00 92.69 101 VAL A N 1
ATOM 805 C CA . VAL A 1 101 ? 1.193 -1.537 16.888 1.00 92.69 101 VAL A CA 1
ATOM 806 C C . VAL A 1 101 ? 1.633 -2.603 17.879 1.00 92.69 101 VAL A C 1
ATOM 808 O O . VAL A 1 101 ? 1.150 -2.638 19.009 1.00 92.69 101 VAL A O 1
ATOM 811 N N . ALA A 1 102 ? 2.539 -3.482 17.467 1.00 95.12 102 ALA A N 1
ATOM 812 C CA . ALA A 1 102 ? 3.062 -4.547 18.312 1.00 95.12 102 ALA A CA 1
ATOM 813 C C . ALA A 1 102 ? 4.511 -4.877 17.945 1.00 95.12 102 ALA A C 1
ATOM 815 O O . ALA A 1 102 ? 4.987 -4.553 16.859 1.00 95.12 102 ALA A O 1
ATOM 816 N N . ASN A 1 103 ? 5.222 -5.557 18.839 1.00 95.25 103 ASN A N 1
ATOM 817 C CA . ASN A 1 103 ? 6.587 -5.992 18.576 1.00 95.25 103 ASN A CA 1
ATOM 818 C C . ASN A 1 103 ? 6.581 -7.344 17.835 1.00 95.25 103 ASN A C 1
ATOM 820 O O . ASN A 1 103 ? 6.055 -8.320 18.374 1.00 95.25 103 ASN A O 1
ATOM 824 N N . PRO A 1 104 ? 7.204 -7.464 16.644 1.00 94.88 104 PRO A N 1
ATOM 825 C CA . PRO A 1 104 ? 7.288 -8.738 15.925 1.00 94.88 104 PRO A CA 1
ATOM 826 C C . PRO A 1 104 ? 7.941 -9.875 16.725 1.00 94.88 104 PRO A C 1
ATOM 828 O O . PRO A 1 104 ? 7.693 -11.043 16.439 1.00 94.88 104 PRO A O 1
ATOM 831 N N . LYS A 1 105 ? 8.762 -9.564 17.738 1.00 94.75 105 LYS A N 1
ATOM 832 C CA . LYS A 1 105 ? 9.366 -10.575 18.623 1.00 94.75 105 LYS A CA 1
ATOM 833 C C . LYS A 1 105 ? 8.336 -11.301 19.493 1.00 94.75 105 LYS A C 1
ATOM 835 O O . LYS A 1 105 ? 8.562 -12.452 19.850 1.00 94.75 105 LYS A O 1
ATOM 840 N N . ASP A 1 106 ? 7.196 -10.671 19.762 1.00 94.75 106 ASP A N 1
ATOM 841 C CA . ASP A 1 106 ? 6.130 -11.219 20.607 1.00 94.75 106 ASP A CA 1
ATOM 842 C C . ASP A 1 106 ? 5.085 -12.004 19.790 1.00 94.75 106 ASP A C 1
ATOM 844 O O . ASP A 1 106 ? 4.011 -12.346 20.286 1.00 94.75 106 ASP A O 1
ATOM 848 N N . ILE A 1 107 ? 5.388 -12.332 18.524 1.00 94.75 107 ILE A N 1
ATOM 849 C CA . ILE A 1 107 ? 4.432 -12.928 17.579 1.00 94.75 107 ILE A CA 1
ATOM 850 C C . ILE A 1 107 ? 3.784 -14.217 18.091 1.00 94.75 107 ILE A C 1
ATOM 852 O O . ILE A 1 107 ? 2.606 -14.458 17.838 1.00 94.75 107 ILE A O 1
ATOM 856 N N . GLN A 1 108 ? 4.531 -15.040 18.833 1.00 93.94 108 GLN A N 1
ATOM 857 C CA . GLN A 1 108 ? 4.014 -16.286 19.393 1.00 93.94 108 GLN A CA 1
ATOM 858 C C . GLN A 1 108 ? 2.903 -16.029 20.416 1.00 93.94 108 GLN A C 1
ATOM 860 O O . GLN A 1 108 ? 1.870 -16.696 20.377 1.00 93.94 108 GLN A O 1
ATOM 865 N N . GLU A 1 109 ? 3.105 -15.064 21.310 1.00 94.31 109 GLU A N 1
ATOM 866 C CA . GLU A 1 109 ? 2.126 -14.683 22.328 1.00 94.31 109 GLU A CA 1
ATOM 867 C C . GLU A 1 109 ? 0.911 -14.012 21.679 1.00 94.31 109 GLU A C 1
ATOM 869 O O . GLU A 1 109 ? -0.223 -14.421 21.932 1.00 94.31 109 GLU A O 1
ATOM 874 N N . ILE A 1 110 ? 1.152 -13.066 20.764 1.00 95.56 110 ILE A N 1
ATOM 875 C CA . ILE A 1 110 ? 0.106 -12.357 20.014 1.00 95.56 110 ILE A CA 1
ATOM 876 C C . ILE A 1 110 ? -0.817 -13.351 19.301 1.00 95.56 110 ILE A C 1
ATOM 878 O O . ILE A 1 110 ? -2.035 -13.291 19.461 1.00 95.56 110 ILE A O 1
ATOM 882 N N . PHE A 1 111 ? -0.257 -14.298 18.543 1.00 94.50 111 PHE A N 1
ATOM 883 C CA . PHE A 1 111 ? -1.055 -15.262 17.780 1.00 94.50 111 PHE A CA 1
ATOM 884 C C . PHE A 1 111 ? -1.776 -16.262 18.679 1.00 94.50 111 PHE A C 1
ATOM 886 O O . PHE A 1 111 ? -2.915 -16.609 18.383 1.00 94.50 111 PHE A O 1
ATOM 893 N N . SER A 1 112 ? -1.156 -16.695 19.781 1.00 93.25 112 SER A N 1
ATOM 894 C CA . SER A 1 112 ? -1.813 -17.567 20.761 1.00 93.25 112 SER A CA 1
ATOM 895 C C . SER A 1 112 ? -3.084 -16.914 21.316 1.00 93.25 112 SER A C 1
ATOM 897 O O . SER A 1 112 ? -4.156 -17.523 21.309 1.00 93.25 112 SER A O 1
ATOM 899 N N . GLN A 1 113 ? -2.997 -15.638 21.710 1.00 95.19 113 GLN A N 1
ATOM 900 C CA . GLN A 1 113 ? -4.146 -14.900 22.234 1.00 95.19 113 GLN A CA 1
ATOM 901 C C . GLN A 1 113 ? -5.195 -14.606 21.152 1.00 95.19 113 GLN A C 1
ATOM 903 O O . GLN A 1 113 ? -6.377 -14.857 21.380 1.00 95.19 113 GLN A O 1
ATOM 908 N N . LEU A 1 114 ? -4.790 -14.135 19.966 1.00 95.44 114 LEU A N 1
ATOM 909 C CA . LEU A 1 114 ? -5.723 -13.858 18.866 1.00 95.44 114 LEU A CA 1
ATOM 910 C C . LEU A 1 114 ? -6.465 -15.121 18.408 1.00 95.44 114 LEU A C 1
ATOM 912 O O . LEU A 1 114 ? -7.678 -15.083 18.239 1.00 95.44 114 LEU A O 1
ATOM 916 N N . LYS A 1 115 ? -5.764 -16.253 18.263 1.00 93.31 115 LYS A N 1
ATOM 917 C CA . LYS A 1 115 ? -6.356 -17.535 17.842 1.00 93.31 115 LYS A CA 1
ATOM 918 C C . LYS A 1 115 ? -7.353 -18.088 18.866 1.00 93.31 115 LYS A C 1
ATOM 920 O O . LYS A 1 115 ? -8.274 -18.805 18.486 1.00 93.31 115 LYS A O 1
ATOM 925 N N . SER A 1 116 ? -7.183 -17.758 20.149 1.00 92.12 116 SER A N 1
ATOM 926 C CA . SER A 1 116 ? -8.107 -18.169 21.215 1.00 92.12 116 SER A CA 1
ATOM 927 C C . SER A 1 116 ? -9.429 -17.388 21.228 1.00 92.12 116 SER A C 1
ATOM 929 O O . SER A 1 116 ? -10.409 -17.855 21.814 1.00 92.12 116 SER A O 1
ATOM 931 N N . ASP A 1 117 ? -9.479 -16.227 20.569 1.00 94.00 117 ASP A N 1
ATOM 932 C CA . ASP A 1 117 ? -10.667 -15.381 20.517 1.00 94.00 117 ASP A CA 1
ATOM 933 C C . ASP A 1 117 ? -11.565 -15.763 19.334 1.00 94.00 117 ASP A C 1
ATOM 935 O O . ASP A 1 117 ? -11.195 -15.627 18.167 1.00 94.00 117 ASP A O 1
ATOM 939 N N . LYS A 1 118 ? -12.799 -16.188 19.624 1.00 91.75 118 LYS A N 1
ATOM 940 C CA . LYS A 1 118 ? -13.792 -16.535 18.594 1.00 91.75 118 LYS A CA 1
ATOM 941 C C . LYS A 1 118 ? -14.217 -15.340 17.735 1.00 91.75 118 LYS A C 1
ATOM 943 O O . LYS A 1 118 ? -14.760 -15.549 16.656 1.00 91.75 118 LYS A O 1
ATOM 948 N N . LYS A 1 119 ? -13.995 -14.106 18.199 1.00 94.06 119 LYS A N 1
ATOM 949 C CA . LYS A 1 119 ? -14.276 -12.881 17.440 1.00 94.06 119 LYS A CA 1
ATOM 950 C C . LYS A 1 119 ? -13.163 -12.522 16.455 1.00 94.06 119 LYS A C 1
ATOM 952 O O . LYS A 1 119 ? -13.369 -11.639 15.625 1.00 94.06 119 LYS A O 1
ATOM 957 N N . TYR A 1 120 ? -11.997 -13.166 16.530 1.00 96.19 120 TYR A N 1
ATOM 958 C CA . TYR A 1 120 ? -10.880 -12.877 15.639 1.00 96.19 120 TYR A CA 1
ATOM 959 C C . TYR A 1 120 ? -11.098 -13.487 14.251 1.00 96.19 120 TYR A C 1
ATOM 961 O O . TYR A 1 120 ? -11.097 -14.705 14.086 1.00 96.19 120 TYR A O 1
ATOM 969 N N . LEU A 1 121 ? -11.228 -12.636 13.234 1.00 96.50 121 LEU A N 1
ATOM 970 C CA . LEU A 1 121 ? -11.505 -13.050 11.852 1.00 96.50 121 LEU A CA 1
ATOM 971 C C . LEU A 1 121 ? -10.240 -13.142 10.981 1.00 96.50 121 LEU A C 1
ATOM 973 O O . LEU A 1 121 ? -10.294 -13.660 9.864 1.00 96.50 121 LEU A O 1
ATOM 977 N N . GLY A 1 122 ? -9.101 -12.653 11.481 1.00 95.75 122 GLY A N 1
ATOM 978 C CA . GLY A 1 122 ? -7.856 -12.488 10.727 1.00 95.75 122 GLY A CA 1
ATOM 979 C C . GLY A 1 122 ? -7.341 -11.047 10.782 1.00 95.75 122 GLY A C 1
ATOM 980 O O . GLY A 1 122 ? -7.602 -10.317 11.734 1.00 95.75 122 GLY A O 1
ATOM 981 N N . GLY A 1 123 ? -6.629 -10.596 9.757 1.00 94.06 123 GLY A N 1
ATOM 982 C CA . GLY A 1 123 ? -6.190 -9.208 9.630 1.00 94.06 123 GLY A CA 1
ATOM 983 C C . GLY A 1 123 ? -4.973 -9.040 8.736 1.00 94.06 123 GLY A C 1
ATOM 984 O O . GLY A 1 123 ? -4.505 -9.990 8.114 1.00 94.06 123 GLY A O 1
ATOM 985 N N . GLY A 1 124 ? -4.477 -7.810 8.626 1.00 93.81 124 GLY A N 1
ATOM 986 C CA . GLY A 1 124 ? -3.276 -7.525 7.848 1.00 93.81 124 GLY A CA 1
ATOM 987 C C . GLY A 1 124 ? -1.977 -7.799 8.609 1.00 93.81 124 GLY A C 1
ATOM 988 O O . GLY A 1 124 ? -1.914 -7.717 9.833 1.00 93.81 124 GLY A O 1
ATOM 989 N N . ALA A 1 125 ? -0.911 -8.044 7.860 1.00 93.50 125 ALA A N 1
ATOM 990 C CA . ALA A 1 125 ? 0.463 -7.993 8.333 1.00 93.50 125 ALA A CA 1
ATOM 991 C C . ALA A 1 125 ? 1.193 -6.900 7.548 1.00 93.50 125 ALA A C 1
ATOM 993 O O . ALA A 1 125 ? 1.457 -7.028 6.350 1.00 93.50 125 ALA A O 1
ATOM 994 N N . GLY A 1 126 ? 1.454 -5.779 8.216 1.00 87.38 126 GLY A N 1
ATOM 995 C CA . GLY A 1 126 ? 2.151 -4.646 7.624 1.00 87.38 126 GLY A CA 1
ATOM 996 C C . GLY A 1 126 ? 3.661 -4.704 7.845 1.00 87.38 126 GLY A C 1
ATOM 997 O O . GLY A 1 126 ? 4.244 -5.767 8.079 1.00 87.38 126 GLY A O 1
ATOM 998 N N . VAL A 1 127 ? 4.309 -3.539 7.753 1.00 81.38 127 VAL A N 1
ATOM 999 C CA . VAL A 1 127 ? 5.763 -3.396 7.932 1.00 81.38 127 VAL A CA 1
ATOM 1000 C C . VAL A 1 127 ? 6.222 -4.058 9.240 1.00 81.38 127 VAL A C 1
ATOM 1002 O O . VAL A 1 127 ? 5.654 -3.813 10.305 1.00 81.38 127 VAL A O 1
ATOM 1005 N N . GLY A 1 128 ? 7.235 -4.925 9.134 1.00 85.38 128 GLY A N 1
ATOM 1006 C CA . GLY A 1 128 ? 7.813 -5.701 10.238 1.00 85.38 128 GLY A CA 1
ATOM 1007 C C . GLY A 1 128 ? 7.120 -7.035 10.549 1.00 85.38 128 GLY A C 1
ATOM 1008 O O . GLY A 1 128 ? 7.720 -7.869 11.219 1.00 85.38 128 GLY A O 1
ATOM 1009 N N . PHE A 1 129 ? 5.907 -7.278 10.036 1.00 93.12 129 PHE A N 1
ATOM 1010 C CA . PHE A 1 129 ? 5.141 -8.499 10.329 1.00 93.12 129 PHE A CA 1
ATOM 1011 C C . PHE A 1 129 ? 5.043 -9.491 9.166 1.00 93.12 129 PHE A C 1
ATOM 1013 O O . PHE A 1 129 ? 4.840 -10.674 9.423 1.00 93.12 129 PHE A O 1
ATOM 1020 N N . LYS A 1 130 ? 5.217 -9.052 7.910 1.00 90.62 130 LYS A N 1
ATOM 1021 C CA . LYS A 1 130 ? 4.962 -9.889 6.717 1.00 90.62 130 LYS A CA 1
ATOM 1022 C C . LYS A 1 130 ? 5.705 -11.233 6.695 1.00 90.62 130 LYS A C 1
ATOM 1024 O O . LYS A 1 130 ? 5.138 -12.234 6.259 1.00 90.62 130 LYS A O 1
ATOM 1029 N N . ASP A 1 131 ? 6.937 -11.257 7.192 1.00 90.12 131 ASP A N 1
ATOM 1030 C CA . ASP A 1 131 ? 7.754 -12.477 7.253 1.00 90.12 131 ASP A CA 1
ATOM 1031 C C . ASP A 1 131 ? 7.637 -13.156 8.626 1.00 90.12 131 ASP A C 1
ATOM 1033 O O . ASP A 1 131 ? 7.587 -14.382 8.724 1.00 90.12 131 ASP A O 1
ATOM 1037 N N . ALA A 1 132 ? 7.525 -12.358 9.696 1.00 91.75 132 ALA A N 1
ATOM 1038 C CA . ALA A 1 132 ? 7.451 -12.839 11.076 1.00 91.75 132 ALA A CA 1
ATOM 1039 C C . ALA A 1 132 ? 6.246 -13.763 11.317 1.00 91.75 132 ALA A C 1
ATOM 1041 O O . ALA A 1 132 ? 6.336 -14.718 12.091 1.00 91.75 132 ALA A O 1
ATOM 1042 N N . ILE A 1 133 ? 5.130 -13.506 10.627 1.00 94.56 133 ILE A N 1
ATOM 1043 C CA . ILE A 1 133 ? 3.890 -14.265 10.813 1.00 94.56 133 ILE A CA 1
ATOM 1044 C C . ILE A 1 133 ? 3.957 -15.673 10.214 1.00 94.56 133 ILE A C 1
ATOM 1046 O O . ILE A 1 133 ? 3.229 -16.547 10.674 1.00 94.56 133 ILE A O 1
ATOM 1050 N N . LEU A 1 134 ? 4.830 -15.926 9.227 1.00 94.19 134 LEU A N 1
ATOM 1051 C CA . LEU A 1 134 ? 4.816 -17.169 8.442 1.00 94.19 134 LEU A CA 1
ATOM 1052 C C . LEU A 1 134 ? 4.946 -18.417 9.313 1.00 94.19 134 LEU A C 1
ATOM 1054 O O . LEU A 1 134 ? 4.220 -19.386 9.128 1.00 94.19 134 LEU A O 1
ATOM 1058 N N . SER A 1 135 ? 5.826 -18.363 10.313 1.00 92.19 135 SER A N 1
ATOM 1059 C CA . SER A 1 135 ? 6.073 -19.481 11.229 1.00 92.19 135 SER A CA 1
ATOM 1060 C C . SER A 1 135 ? 4.904 -19.790 12.172 1.00 92.19 135 SER A C 1
ATOM 1062 O O . SER A 1 135 ? 4.980 -20.762 12.927 1.00 92.19 135 SER A O 1
ATOM 1064 N N . ARG A 1 136 ? 3.881 -18.928 12.227 1.00 94.88 136 ARG A N 1
ATOM 1065 C CA . ARG A 1 136 ? 2.714 -19.025 13.120 1.00 94.88 136 ARG A CA 1
ATOM 1066 C C . ARG A 1 136 ? 1.411 -19.326 12.374 1.00 94.88 136 ARG A C 1
ATOM 1068 O O . ARG A 1 136 ? 0.375 -19.466 13.018 1.00 94.88 136 ARG A O 1
ATOM 1075 N N . LEU A 1 137 ? 1.453 -19.402 11.046 1.00 95.94 137 LEU A N 1
ATOM 1076 C CA . LEU A 1 137 ? 0.310 -19.780 10.223 1.00 95.94 137 LEU A CA 1
ATOM 1077 C C . LEU A 1 137 ? 0.169 -21.301 10.176 1.00 95.94 137 LEU A C 1
ATOM 1079 O O . LEU A 1 137 ? 1.163 -22.020 10.117 1.00 95.94 137 LEU A O 1
ATOM 1083 N N . ASP A 1 138 ? -1.071 -21.782 10.147 1.00 96.00 138 ASP A N 1
ATOM 1084 C CA . ASP A 1 138 ? -1.373 -23.201 9.948 1.00 96.00 138 ASP A CA 1
ATOM 1085 C C . ASP A 1 138 ? -1.217 -23.593 8.467 1.00 96.00 138 ASP A C 1
ATOM 1087 O O . ASP A 1 138 ? -0.875 -24.729 8.141 1.00 96.00 138 ASP A O 1
ATOM 1091 N N . LYS A 1 139 ? -1.455 -22.642 7.553 1.00 96.06 139 LYS A N 1
ATOM 1092 C CA . LYS A 1 139 ? -1.312 -22.826 6.106 1.00 96.06 139 LYS A CA 1
ATOM 1093 C C . LYS A 1 139 ? -0.988 -21.508 5.411 1.00 96.06 139 LYS A C 1
ATOM 1095 O O . LYS A 1 139 ? -1.398 -20.439 5.851 1.00 96.06 139 LYS A O 1
ATOM 1100 N N . THR A 1 140 ? -0.325 -21.593 4.268 1.00 95.88 140 THR A N 1
ATOM 1101 C CA . THR A 1 140 ? -0.171 -20.489 3.319 1.00 95.88 140 THR A CA 1
ATOM 1102 C C . THR A 1 140 ? -0.806 -20.831 1.975 1.00 95.88 140 THR A C 1
ATOM 1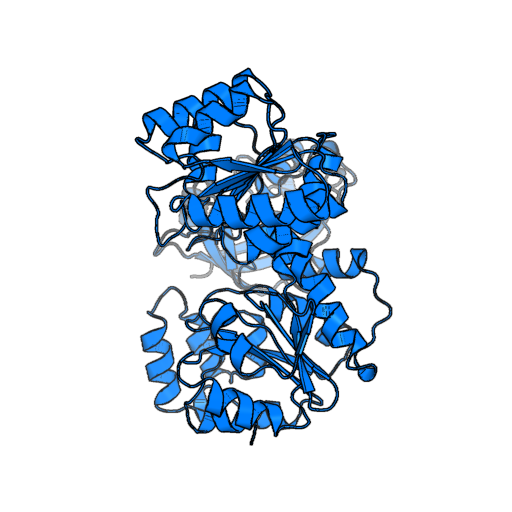104 O O . THR A 1 140 ? -0.879 -21.999 1.576 1.00 95.88 140 THR A O 1
ATOM 1107 N N . VAL A 1 141 ? -1.309 -19.812 1.276 1.00 92.50 141 VAL A N 1
ATOM 1108 C CA . VAL A 1 141 ? -1.866 -19.955 -0.072 1.00 92.50 141 VAL A CA 1
ATOM 1109 C C . VAL A 1 141 ? -1.300 -18.866 -0.995 1.00 92.50 141 VAL A C 1
ATOM 1111 O O . VAL A 1 141 ? -1.632 -17.690 -0.821 1.00 92.50 141 VAL A O 1
ATOM 1114 N N . PRO A 1 142 ? -0.506 -19.243 -2.019 1.00 87.69 142 PRO A N 1
ATOM 1115 C CA . PRO A 1 142 ? 0.065 -20.579 -2.268 1.00 87.69 142 PRO A CA 1
ATOM 1116 C C . PRO A 1 142 ? 0.944 -21.111 -1.120 1.00 87.69 142 PRO A C 1
ATOM 1118 O O . PRO A 1 142 ? 1.354 -20.358 -0.242 1.00 87.69 142 PRO A O 1
ATOM 1121 N N . SER A 1 143 ? 1.264 -22.407 -1.127 1.00 88.69 143 SER A N 1
ATOM 1122 C CA . SER A 1 143 ? 2.039 -23.038 -0.042 1.00 88.69 143 SER A CA 1
ATOM 1123 C C . SER A 1 143 ? 3.482 -22.533 0.074 1.00 88.69 143 SER A C 1
ATOM 1125 O O . SER A 1 143 ? 4.127 -22.753 1.094 1.00 88.69 143 SER A O 1
ATOM 1127 N N . ASP A 1 144 ? 4.008 -21.869 -0.957 1.00 83.81 144 ASP A N 1
ATOM 1128 C CA . ASP A 1 144 ? 5.411 -21.459 -1.060 1.00 83.81 144 ASP A CA 1
ATOM 1129 C C . ASP A 1 144 ? 5.618 -19.929 -1.078 1.00 83.81 144 ASP A C 1
ATOM 1131 O O . ASP A 1 144 ? 6.642 -19.432 -1.574 1.00 83.81 144 ASP A O 1
ATOM 1135 N N . ILE A 1 145 ? 4.662 -19.171 -0.520 1.00 86.25 145 ILE A N 1
ATOM 1136 C CA . ILE A 1 145 ? 4.848 -17.734 -0.289 1.00 86.25 145 ILE A CA 1
ATOM 1137 C C . ILE A 1 145 ? 5.998 -17.496 0.694 1.00 86.25 145 ILE A C 1
ATOM 1139 O O . ILE A 1 145 ? 6.114 -18.158 1.721 1.00 86.25 145 ILE A O 1
ATOM 1143 N N . SER A 1 146 ? 6.843 -16.515 0.387 1.00 83.75 146 SER A N 1
ATOM 1144 C CA . SER A 1 146 ? 7.958 -16.106 1.249 1.00 83.75 146 SER A CA 1
ATOM 1145 C C . SER A 1 146 ? 7.624 -14.918 2.151 1.00 83.75 146 SER A C 1
ATOM 1147 O O . SER A 1 146 ? 8.491 -14.461 2.880 1.00 83.75 146 SER A O 1
ATOM 1149 N N . SER A 1 147 ? 6.401 -14.393 2.059 1.00 89.75 147 SER A N 1
ATOM 1150 C CA . SER A 1 147 ? 5.853 -13.335 2.907 1.00 89.75 147 SER A CA 1
ATOM 1151 C C . SER A 1 147 ? 4.329 -13.355 2.798 1.00 89.75 147 SER A C 1
ATOM 1153 O O . SER A 1 147 ? 3.790 -13.753 1.761 1.00 89.75 147 SER A O 1
ATOM 1155 N N . SER A 1 148 ? 3.631 -12.935 3.849 1.00 93.38 148 SER A N 1
ATOM 1156 C CA . SER A 1 148 ? 2.167 -12.904 3.911 1.00 93.38 148 SER A CA 1
ATOM 1157 C C . SER A 1 148 ? 1.722 -11.525 4.390 1.00 93.38 148 SER A C 1
ATOM 1159 O O . SER A 1 148 ? 2.175 -11.062 5.429 1.00 93.38 148 SER A O 1
ATOM 1161 N N . ASN A 1 149 ? 0.858 -10.844 3.637 1.00 93.31 149 ASN A N 1
ATOM 1162 C CA . ASN A 1 149 ? 0.331 -9.521 4.002 1.00 93.31 149 ASN A CA 1
ATOM 1163 C C . ASN A 1 149 ? -1.081 -9.604 4.608 1.00 93.31 149 ASN A C 1
ATOM 1165 O O . ASN A 1 149 ? -1.555 -8.618 5.170 1.00 93.31 149 ASN A O 1
ATOM 1169 N N . ILE A 1 150 ? -1.737 -10.765 4.514 1.00 96.19 150 ILE A N 1
ATOM 1170 C CA . ILE A 1 150 ? -3.086 -11.020 5.022 1.00 96.19 150 ILE A CA 1
ATOM 1171 C C . ILE A 1 150 ? -3.117 -12.359 5.749 1.00 96.19 150 ILE A C 1
ATOM 1173 O O . ILE A 1 150 ? -2.554 -13.346 5.286 1.00 96.19 150 ILE A O 1
ATOM 1177 N N . ILE A 1 151 ? -3.807 -12.381 6.880 1.00 97.00 151 ILE A N 1
ATOM 1178 C CA . ILE A 1 151 ? -4.124 -13.558 7.680 1.00 97.00 151 ILE A CA 1
ATOM 1179 C C . ILE A 1 151 ? -5.644 -13.682 7.674 1.00 97.00 151 ILE A C 1
ATOM 1181 O O . ILE A 1 151 ? -6.345 -12.698 7.911 1.00 97.00 151 ILE A O 1
ATOM 1185 N N . VAL A 1 152 ? -6.163 -14.878 7.438 1.00 97.31 152 VAL A N 1
ATOM 1186 C CA . VAL A 1 152 ? -7.588 -15.183 7.573 1.00 97.31 152 VAL A CA 1
ATOM 1187 C C . VAL A 1 152 ? -7.735 -16.300 8.589 1.00 97.31 152 VAL A C 1
ATOM 1189 O O . VAL A 1 152 ? -7.034 -17.305 8.510 1.00 97.31 152 VAL A O 1
ATOM 1192 N N . ASN A 1 153 ? -8.624 -16.114 9.561 1.00 96.62 153 ASN A N 1
ATOM 1193 C CA . ASN A 1 153 ? -8.983 -17.174 10.492 1.00 96.62 153 ASN A CA 1
ATOM 1194 C C . ASN A 1 153 ? -10.118 -18.011 9.889 1.00 96.62 153 ASN A C 1
ATOM 1196 O O . ASN A 1 153 ? -11.271 -17.594 9.904 1.00 96.62 153 ASN A O 1
ATOM 1200 N N . GLU A 1 154 ? -9.795 -19.179 9.347 1.00 94.50 154 GLU A N 1
ATOM 1201 C CA . GLU A 1 154 ? -10.748 -20.125 8.769 1.00 94.50 154 GLU A CA 1
ATOM 1202 C C . GLU A 1 154 ? -11.117 -21.174 9.827 1.00 94.50 154 GLU A C 1
ATOM 1204 O O . GLU A 1 154 ? -10.455 -22.201 9.966 1.00 94.50 154 GLU A O 1
ATOM 1209 N N . ASN A 1 155 ? -12.169 -20.908 10.610 1.00 88.56 155 ASN A N 1
ATOM 1210 C CA . ASN A 1 155 ? -12.669 -21.813 11.659 1.00 88.56 155 ASN A CA 1
ATOM 1211 C C . ASN A 1 155 ? -11.593 -22.268 12.668 1.00 88.56 155 ASN A C 1
ATOM 1213 O O . ASN A 1 155 ? -11.555 -23.428 13.078 1.00 88.56 155 ASN A O 1
ATOM 1217 N N . GLY A 1 156 ? -10.711 -21.354 13.074 1.00 91.19 156 GLY A N 1
ATOM 1218 C CA . GLY A 1 156 ? -9.617 -21.631 14.003 1.00 91.19 156 GLY A CA 1
ATOM 1219 C C . GLY A 1 156 ? -8.304 -22.027 13.328 1.00 91.19 156 GLY A C 1
ATOM 1220 O O . GLY A 1 156 ? -7.321 -22.200 14.040 1.00 91.19 156 GLY A O 1
ATOM 1221 N N . ALA A 1 157 ? -8.243 -22.150 11.999 1.00 94.94 157 ALA A N 1
ATOM 1222 C CA . ALA A 1 157 ? -6.992 -22.295 11.255 1.00 94.94 157 ALA A CA 1
ATOM 1223 C C . ALA A 1 157 ? -6.555 -20.941 10.674 1.00 94.94 157 ALA A C 1
ATOM 1225 O O . ALA A 1 157 ? -7.306 -20.289 9.953 1.00 94.94 157 ALA A O 1
ATOM 1226 N N . LEU A 1 158 ? -5.332 -20.508 10.968 1.00 96.94 158 LEU A N 1
ATOM 1227 C CA . LEU A 1 158 ? -4.768 -19.263 10.459 1.00 96.94 158 LEU A CA 1
ATOM 1228 C C . LEU A 1 158 ? -4.138 -19.502 9.087 1.00 96.94 158 LEU A C 1
ATOM 1230 O O . LEU A 1 158 ? -3.087 -20.138 8.972 1.00 96.94 158 LEU A O 1
ATOM 1234 N N . VAL A 1 159 ? -4.777 -18.967 8.050 1.00 97.81 159 VAL A N 1
ATOM 1235 C CA . VAL A 1 159 ? -4.334 -19.085 6.660 1.00 97.81 159 VAL A CA 1
ATOM 1236 C C . VAL A 1 159 ? -3.727 -17.767 6.195 1.00 97.81 159 VAL A C 1
ATOM 1238 O O . VAL A 1 159 ? -4.369 -16.718 6.252 1.00 97.81 159 VAL A O 1
ATOM 1241 N N . GLY A 1 160 ? -2.477 -17.812 5.739 1.00 96.69 160 GLY A N 1
ATOM 1242 C CA . GLY A 1 160 ? -1.780 -16.654 5.190 1.00 96.69 160 GLY A CA 1
ATOM 1243 C C . GLY A 1 160 ? -1.914 -16.536 3.686 1.00 96.69 160 GLY A C 1
ATOM 1244 O O . GLY A 1 160 ? -1.822 -17.522 2.950 1.00 96.69 160 GLY A O 1
ATOM 1245 N N . TYR A 1 161 ? -2.057 -15.299 3.238 1.00 95.12 161 TYR A N 1
ATOM 1246 C CA . TYR A 1 161 ? -2.131 -14.925 1.842 1.00 95.12 161 TYR A CA 1
ATOM 1247 C C . TYR A 1 161 ? -1.203 -13.746 1.573 1.00 95.12 161 TYR A C 1
ATOM 1249 O O . TYR A 1 161 ? -0.972 -12.893 2.435 1.00 95.12 161 TYR A O 1
ATOM 1257 N N . ASN A 1 162 ? -0.715 -13.674 0.340 1.00 92.50 162 ASN A N 1
ATOM 1258 C CA . ASN A 1 162 ? -0.052 -12.488 -0.169 1.00 92.50 162 ASN A CA 1
ATOM 1259 C C . ASN A 1 162 ? -0.829 -11.939 -1.365 1.00 92.50 162 ASN A C 1
ATOM 1261 O O . ASN A 1 162 ? -1.006 -12.630 -2.366 1.00 92.50 162 ASN A O 1
ATOM 1265 N N . THR A 1 163 ? -1.327 -10.713 -1.234 1.00 93.62 163 THR A N 1
ATOM 1266 C CA . THR A 1 163 ? -2.060 -10.013 -2.294 1.00 93.62 163 THR A CA 1
ATOM 1267 C C . THR A 1 163 ? -1.296 -8.829 -2.882 1.00 93.62 163 THR A C 1
ATOM 1269 O O . THR A 1 163 ? -1.822 -8.191 -3.792 1.00 93.62 163 THR A O 1
ATOM 1272 N N . ASP A 1 164 ? -0.068 -8.545 -2.423 1.00 92.19 164 ASP A N 1
ATOM 1273 C CA . ASP A 1 164 ? 0.742 -7.429 -2.937 1.00 92.19 164 ASP A CA 1
ATOM 1274 C C . ASP A 1 164 ? 1.002 -7.618 -4.444 1.00 92.19 164 ASP A C 1
ATOM 1276 O O . ASP A 1 164 ? 0.765 -6.708 -5.236 1.00 92.19 164 ASP A O 1
ATOM 1280 N N . ALA A 1 165 ? 1.433 -8.822 -4.852 1.00 91.25 165 ALA A N 1
ATOM 1281 C CA . ALA A 1 165 ? 1.725 -9.143 -6.252 1.00 91.25 165 ALA A CA 1
ATOM 1282 C C . ALA A 1 165 ? 0.479 -9.030 -7.145 1.00 91.25 165 ALA A C 1
ATOM 1284 O O . ALA A 1 165 ? 0.547 -8.453 -8.229 1.00 91.25 165 ALA A O 1
ATOM 1285 N N . GLU A 1 166 ? -0.676 -9.494 -6.655 1.00 92.69 166 GLU A N 1
ATOM 1286 C CA . GLU A 1 166 ? -1.944 -9.368 -7.376 1.00 92.69 166 GLU A CA 1
ATOM 1287 C C . GLU A 1 166 ? -2.359 -7.900 -7.526 1.00 92.69 166 GLU A C 1
ATOM 1289 O O . GLU A 1 166 ? -2.780 -7.484 -8.606 1.00 92.69 166 GLU A O 1
ATOM 1294 N N . GLY A 1 167 ? -2.198 -7.099 -6.468 1.00 93.56 167 GLY A N 1
ATOM 1295 C CA . GLY A 1 167 ? -2.446 -5.661 -6.516 1.00 93.56 167 GLY A CA 1
ATOM 1296 C C . GLY A 1 167 ? -1.531 -4.940 -7.504 1.00 93.56 167 GLY A C 1
ATOM 1297 O O . GLY A 1 167 ? -1.998 -4.074 -8.242 1.00 93.56 167 GLY A O 1
ATOM 1298 N N . LEU A 1 168 ? -0.255 -5.330 -7.557 1.00 95.38 168 LEU A N 1
ATOM 1299 C CA . LEU A 1 168 ? 0.737 -4.767 -8.472 1.00 95.38 168 LEU A CA 1
ATOM 1300 C C . LEU A 1 168 ? 0.446 -5.134 -9.929 1.00 95.38 168 LEU A C 1
ATOM 1302 O O . LEU A 1 168 ? 0.497 -4.277 -10.804 1.00 95.38 168 LEU A O 1
ATOM 1306 N N . MET A 1 169 ? 0.086 -6.391 -10.196 1.00 95.19 169 MET A N 1
ATOM 1307 C CA . MET A 1 169 ? -0.316 -6.829 -11.534 1.00 95.19 169 MET A CA 1
ATOM 1308 C C . MET A 1 169 ? -1.561 -6.090 -12.015 1.00 95.19 169 MET A C 1
ATOM 1310 O O . MET A 1 169 ? -1.581 -5.592 -13.138 1.00 95.19 169 MET A O 1
ATOM 1314 N N . ARG A 1 170 ? -2.600 -5.985 -11.173 1.00 94.12 170 ARG A N 1
ATOM 1315 C CA . ARG A 1 170 ? -3.838 -5.275 -11.529 1.00 94.12 170 ARG A CA 1
ATOM 1316 C C . ARG A 1 170 ? -3.574 -3.792 -11.799 1.00 94.12 170 ARG A C 1
ATOM 1318 O O . ARG A 1 170 ? -4.065 -3.276 -12.800 1.00 94.12 170 ARG A O 1
ATOM 1325 N N . SER A 1 171 ? -2.777 -3.123 -10.960 1.00 91.62 171 SER A N 1
ATOM 1326 C CA . SER A 1 171 ? -2.454 -1.705 -11.153 1.00 91.62 171 SER A CA 1
ATOM 1327 C C . SER A 1 171 ? -1.631 -1.455 -12.418 1.00 91.62 171 SER A C 1
ATOM 1329 O O . SER A 1 171 ? -1.921 -0.519 -13.166 1.00 91.62 171 SER A O 1
ATOM 1331 N N . MET A 1 172 ? -0.640 -2.309 -12.682 1.00 95.12 172 MET A N 1
ATOM 1332 C CA . MET A 1 172 ? 0.195 -2.234 -13.876 1.00 95.12 172 MET A CA 1
ATOM 1333 C C . MET A 1 172 ? -0.625 -2.502 -15.143 1.00 95.12 172 MET A C 1
ATOM 1335 O O . MET A 1 172 ? -0.533 -1.728 -16.091 1.00 95.12 172 MET A O 1
ATOM 1339 N N . ASN A 1 173 ? -1.472 -3.536 -15.144 1.00 94.25 173 ASN A N 1
ATOM 1340 C CA . ASN A 1 173 ? -2.328 -3.876 -16.283 1.00 94.25 173 ASN A CA 1
ATOM 1341 C C . ASN A 1 173 ? -3.351 -2.778 -16.589 1.00 94.25 173 ASN A C 1
ATOM 1343 O O . ASN A 1 173 ? -3.531 -2.434 -17.752 1.00 94.25 173 ASN A O 1
ATOM 1347 N N . ASP A 1 174 ? -3.994 -2.196 -15.571 1.00 90.19 174 ASP A N 1
ATOM 1348 C CA . ASP A 1 174 ? -4.926 -1.075 -15.760 1.00 90.19 174 ASP A CA 1
ATOM 1349 C C . ASP A 1 174 ? -4.220 0.122 -16.419 1.00 90.19 174 ASP A C 1
ATOM 1351 O O . ASP A 1 174 ? -4.718 0.700 -17.390 1.00 90.19 174 ASP A O 1
ATOM 1355 N N . ARG A 1 175 ? -3.009 0.462 -15.953 1.00 89.81 175 ARG A N 1
ATOM 1356 C CA . ARG A 1 175 ? -2.220 1.542 -16.557 1.00 89.81 175 ARG A CA 1
ATOM 1357 C C . ARG A 1 175 ? -1.773 1.205 -17.981 1.00 89.81 175 ARG A C 1
ATOM 1359 O O . ARG A 1 175 ? -1.933 2.038 -18.872 1.00 89.81 175 ARG A O 1
ATOM 1366 N N . ALA A 1 176 ? -1.250 0.003 -18.206 1.00 93.94 176 ALA A N 1
ATOM 1367 C CA . ALA A 1 176 ? -0.802 -0.449 -19.519 1.00 93.94 176 ALA A CA 1
ATOM 1368 C C . ALA A 1 176 ? -1.956 -0.485 -20.532 1.00 93.94 176 ALA A C 1
ATOM 1370 O O . ALA A 1 176 ? -1.789 -0.023 -21.658 1.00 93.94 176 ALA A O 1
ATOM 1371 N N . ALA A 1 177 ? -3.148 -0.938 -20.126 1.00 92.81 177 ALA A N 1
ATOM 1372 C CA . ALA A 1 177 ? -4.341 -0.965 -20.969 1.00 92.81 177 ALA A CA 1
ATOM 1373 C C . ALA A 1 177 ? -4.790 0.446 -21.376 1.00 92.81 177 ALA A C 1
ATOM 1375 O O . ALA A 1 177 ? -4.995 0.701 -22.564 1.00 92.81 177 ALA A O 1
ATOM 1376 N N . LYS A 1 178 ? -4.866 1.385 -20.419 1.00 91.25 178 LYS A N 1
ATOM 1377 C CA . LYS A 1 178 ? -5.185 2.803 -20.687 1.00 91.25 178 LYS A CA 1
ATOM 1378 C C . LYS A 1 178 ? -4.227 3.423 -21.696 1.00 91.25 178 LYS A C 1
ATOM 1380 O O . LYS A 1 178 ? -4.642 4.189 -22.561 1.00 91.25 178 LYS A O 1
ATOM 1385 N N . LEU A 1 179 ? -2.954 3.055 -21.600 1.00 91.12 179 LEU A N 1
ATOM 1386 C CA . LEU A 1 179 ? -1.914 3.552 -22.483 1.00 91.12 179 LEU A CA 1
ATOM 1387 C C . LEU A 1 179 ? -1.684 2.696 -23.716 1.00 91.12 179 LEU A C 1
ATOM 1389 O O . LEU A 1 179 ? -0.855 3.098 -24.515 1.00 91.12 179 LEU A O 1
ATOM 1393 N N . LYS A 1 180 ? -2.372 1.564 -23.907 1.00 94.94 180 LYS A N 1
ATOM 1394 C CA . LYS A 1 180 ? -2.129 0.601 -24.999 1.00 94.94 180 LYS A CA 1
ATOM 1395 C C . LYS A 1 180 ? -0.652 0.182 -25.108 1.00 94.94 180 LYS A C 1
ATOM 1397 O O . LYS A 1 180 ? -0.079 0.234 -26.201 1.00 94.94 180 LYS A O 1
ATOM 1402 N N . ILE A 1 181 ? -0.027 -0.135 -23.977 1.00 94.31 181 ILE A N 1
ATOM 1403 C CA . ILE A 1 181 ? 1.347 -0.648 -23.877 1.00 94.31 181 ILE A CA 1
ATOM 1404 C C . ILE A 1 181 ? 1.285 -2.181 -23.849 1.00 94.31 181 ILE A C 1
ATOM 1406 O O . ILE A 1 181 ? 0.497 -2.749 -23.092 1.00 94.31 181 ILE A O 1
ATOM 1410 N N . SER A 1 182 ? 2.082 -2.845 -24.690 1.00 92.12 182 SER A N 1
ATOM 1411 C CA . SER A 1 182 ? 2.330 -4.290 -24.591 1.00 92.12 182 SER A CA 1
ATOM 1412 C C . SER A 1 182 ? 3.068 -4.601 -23.294 1.00 92.12 182 SER A C 1
ATOM 1414 O O . SER A 1 182 ? 3.837 -3.780 -22.829 1.00 92.12 182 SER A O 1
ATOM 1416 N N . LEU A 1 183 ? 2.860 -5.772 -22.700 1.00 95.88 183 LEU A N 1
ATOM 1417 C CA . LEU A 1 183 ? 3.670 -6.246 -21.572 1.00 95.88 183 LEU A CA 1
ATOM 1418 C C . LEU A 1 183 ? 4.350 -7.554 -21.979 1.00 95.88 183 LEU A C 1
ATOM 1420 O O . LEU A 1 183 ? 4.138 -8.593 -21.365 1.00 95.88 183 LEU A O 1
ATOM 1424 N N . ASP A 1 184 ? 5.115 -7.521 -23.067 1.00 96.19 184 ASP A N 1
ATOM 1425 C CA . ASP A 1 184 ? 5.820 -8.696 -23.575 1.00 96.19 184 ASP A CA 1
ATOM 1426 C C . ASP A 1 184 ? 7.143 -8.907 -22.827 1.00 96.19 184 ASP A C 1
ATOM 1428 O O . ASP A 1 184 ? 7.495 -10.051 -22.528 1.00 96.19 184 ASP A O 1
ATOM 1432 N N . HIS A 1 185 ? 7.846 -7.821 -22.480 1.00 97.88 185 HIS A N 1
ATOM 1433 C CA . HIS A 1 185 ? 9.085 -7.852 -21.700 1.00 97.88 185 HIS A CA 1
ATOM 1434 C C . HIS A 1 185 ? 9.029 -6.914 -20.492 1.00 97.88 185 HIS A C 1
ATOM 1436 O O . HIS A 1 185 ? 8.964 -5.693 -20.633 1.00 97.88 185 HIS A O 1
ATOM 1442 N N . VAL A 1 186 ? 9.119 -7.483 -19.287 1.00 98.50 186 VAL A N 1
ATOM 1443 C CA . VAL A 1 186 ? 9.113 -6.720 -18.030 1.00 98.50 186 VAL A CA 1
ATOM 1444 C C . VAL A 1 186 ? 10.416 -6.919 -17.259 1.00 98.50 186 VAL A C 1
ATOM 1446 O O . VAL A 1 186 ? 10.844 -8.045 -17.005 1.00 98.50 186 VAL A O 1
ATOM 1449 N N . VAL A 1 187 ? 11.033 -5.814 -16.842 1.00 98.31 187 VAL A N 1
ATOM 1450 C CA . VAL A 1 187 ? 12.196 -5.809 -15.950 1.00 98.31 187 VAL A CA 1
ATOM 1451 C C . VAL A 1 187 ? 11.722 -5.647 -14.512 1.00 98.31 187 VAL A C 1
ATOM 1453 O O . VAL A 1 187 ? 11.068 -4.661 -14.177 1.00 98.31 187 VAL A O 1
ATOM 1456 N N . VAL A 1 188 ? 12.076 -6.588 -13.642 1.00 98.38 188 VAL A N 1
ATOM 1457 C CA . VAL A 1 188 ? 11.761 -6.548 -12.210 1.00 98.38 188 VAL A CA 1
ATOM 1458 C C . VAL A 1 188 ? 13.043 -6.318 -11.421 1.00 98.38 188 VAL A C 1
ATOM 1460 O O . VAL A 1 188 ? 13.962 -7.133 -11.453 1.00 98.38 188 VAL A O 1
ATOM 1463 N N . VAL A 1 189 ? 13.096 -5.203 -10.694 1.00 97.12 189 VAL A N 1
ATOM 1464 C CA . VAL A 1 189 ? 14.217 -4.840 -9.824 1.00 97.12 189 VAL A CA 1
ATOM 1465 C C . VAL A 1 189 ? 13.896 -5.260 -8.393 1.00 97.12 189 VAL A C 1
ATOM 1467 O O . VAL A 1 189 ? 12.893 -4.838 -7.815 1.00 97.12 189 VAL A O 1
ATOM 1470 N N . GLY A 1 190 ? 14.762 -6.088 -7.818 1.00 94.56 190 GLY A N 1
ATOM 1471 C CA . GLY A 1 190 ? 14.590 -6.748 -6.530 1.00 94.56 190 GLY A CA 1
ATOM 1472 C C . GLY A 1 190 ? 14.292 -8.244 -6.669 1.00 94.56 190 GLY A C 1
ATOM 1473 O O . GLY A 1 190 ? 13.704 -8.706 -7.640 1.00 94.56 190 GLY A O 1
ATOM 1474 N N . ALA A 1 191 ? 14.687 -9.012 -5.653 1.00 93.94 191 ALA A N 1
ATOM 1475 C CA . ALA A 1 191 ? 14.429 -10.454 -5.544 1.00 93.94 191 ALA A CA 1
ATOM 1476 C C . ALA A 1 191 ? 13.776 -10.821 -4.192 1.00 93.94 191 ALA A C 1
ATOM 1478 O O . ALA A 1 191 ? 14.096 -11.842 -3.581 1.00 93.94 191 ALA A O 1
ATOM 1479 N N . GLY A 1 192 ? 12.914 -9.934 -3.681 1.00 87.62 192 GLY A N 1
ATOM 1480 C CA . GLY A 1 192 ? 12.159 -10.120 -2.437 1.00 87.62 192 GLY A CA 1
ATOM 1481 C C . GLY A 1 192 ? 10.852 -10.902 -2.621 1.00 87.62 192 GLY A C 1
ATOM 1482 O O . GLY A 1 192 ? 10.556 -11.415 -3.701 1.00 87.62 192 GLY A O 1
ATOM 1483 N N . GLY A 1 193 ? 10.031 -10.964 -1.565 1.00 83.69 193 GLY A N 1
ATOM 1484 C CA . GLY A 1 193 ? 8.782 -11.736 -1.590 1.00 83.69 193 GLY A CA 1
ATOM 1485 C C . GLY A 1 193 ? 7.763 -11.260 -2.628 1.00 83.69 193 GLY A C 1
ATOM 1486 O O . GLY A 1 193 ? 7.146 -12.091 -3.294 1.00 83.69 193 GLY A O 1
ATOM 1487 N N . VAL A 1 194 ? 7.659 -9.941 -2.833 1.00 89.12 194 VAL A N 1
ATOM 1488 C CA . VAL A 1 194 ? 6.820 -9.363 -3.896 1.00 89.12 194 VAL A CA 1
ATOM 1489 C C . VAL A 1 194 ? 7.360 -9.759 -5.271 1.00 89.12 194 VAL A C 1
ATOM 1491 O O . VAL A 1 194 ? 6.604 -10.288 -6.076 1.00 89.12 194 VAL A O 1
ATOM 1494 N N . ALA A 1 195 ? 8.668 -9.605 -5.516 1.00 93.31 195 ALA A N 1
ATOM 1495 C CA . ALA A 1 195 ? 9.303 -9.948 -6.792 1.00 93.31 195 ALA A CA 1
ATOM 1496 C C . ALA A 1 195 ? 9.064 -11.411 -7.198 1.00 93.31 195 ALA A C 1
ATOM 1498 O O . ALA A 1 195 ? 8.651 -11.693 -8.321 1.00 93.31 195 ALA A O 1
ATOM 1499 N N . LYS A 1 196 ? 9.275 -12.358 -6.274 1.00 91.69 196 LYS A N 1
ATOM 1500 C CA . LYS A 1 196 ? 9.122 -13.796 -6.546 1.00 91.69 196 LYS A CA 1
ATOM 1501 C C . LYS A 1 196 ? 7.701 -14.156 -6.995 1.00 91.69 196 LYS A C 1
ATOM 1503 O O . LYS A 1 196 ? 7.526 -14.953 -7.910 1.00 91.69 196 LYS A O 1
ATOM 1508 N N . GLN A 1 197 ? 6.680 -13.593 -6.352 1.00 90.69 197 GLN A N 1
ATOM 1509 C CA . GLN A 1 197 ? 5.287 -13.862 -6.722 1.00 90.69 197 GLN A CA 1
ATOM 1510 C C . GLN A 1 197 ? 4.867 -13.090 -7.969 1.00 90.69 197 GLN A C 1
ATOM 1512 O O . GLN A 1 197 ? 4.209 -13.649 -8.842 1.00 90.69 197 GLN A O 1
ATOM 1517 N N . PHE A 1 198 ? 5.286 -11.830 -8.068 1.00 95.19 198 PHE A N 1
ATOM 1518 C CA . PHE A 1 198 ? 4.972 -10.962 -9.191 1.00 95.19 198 PHE A CA 1
ATOM 1519 C C . PHE A 1 198 ? 5.518 -11.522 -10.505 1.00 95.19 198 PHE A C 1
ATOM 1521 O O . PHE A 1 198 ? 4.776 -11.630 -11.470 1.00 95.19 198 PHE A O 1
ATOM 1528 N N . THR A 1 199 ? 6.769 -11.989 -10.528 1.00 96.25 199 THR A N 1
ATOM 1529 C CA . THR A 1 199 ? 7.377 -12.608 -11.721 1.00 96.25 199 THR A CA 1
ATOM 1530 C C . THR A 1 199 ? 6.646 -13.865 -12.191 1.00 96.25 199 THR A C 1
ATOM 1532 O O . THR A 1 199 ? 6.398 -14.016 -13.383 1.00 96.25 199 THR A O 1
ATOM 1535 N N . ARG A 1 200 ? 6.197 -14.730 -11.274 1.00 93.12 200 ARG A N 1
ATOM 1536 C CA . ARG A 1 200 ? 5.329 -15.870 -11.621 1.00 93.12 200 ARG A CA 1
ATOM 1537 C C . ARG A 1 200 ? 3.994 -15.415 -12.202 1.00 93.12 200 ARG A C 1
ATOM 1539 O O . ARG A 1 200 ? 3.505 -16.001 -13.163 1.00 93.12 200 ARG A O 1
ATOM 1546 N N . GLN A 1 201 ? 3.404 -14.371 -11.625 1.00 93.38 201 GLN A N 1
ATOM 1547 C CA . GLN A 1 201 ? 2.122 -13.845 -12.077 1.00 93.38 201 GLN A CA 1
ATOM 1548 C C . GLN A 1 201 ? 2.224 -13.138 -13.435 1.00 93.38 201 GLN A C 1
ATOM 1550 O O . GLN A 1 201 ? 1.290 -13.251 -14.227 1.00 93.38 201 GLN A O 1
ATOM 1555 N N . LEU A 1 202 ? 3.350 -12.478 -13.732 1.00 96.56 202 LEU A N 1
ATOM 1556 C CA . LEU A 1 202 ? 3.667 -11.929 -15.053 1.00 96.56 202 LEU A CA 1
ATOM 1557 C C . LEU A 1 202 ? 3.605 -13.038 -16.110 1.00 96.56 202 LEU A C 1
ATOM 1559 O O . LEU A 1 202 ? 2.799 -12.953 -17.036 1.00 96.56 202 LEU A O 1
ATOM 1563 N N . ILE A 1 203 ? 4.377 -14.115 -15.928 1.00 95.94 203 ILE A N 1
ATOM 1564 C CA . ILE A 1 203 ? 4.406 -15.238 -16.878 1.00 95.94 203 ILE A CA 1
ATOM 1565 C C . ILE A 1 203 ? 3.028 -15.897 -17.009 1.00 95.94 203 ILE A C 1
ATOM 1567 O O . ILE A 1 203 ? 2.543 -16.108 -18.119 1.00 95.94 203 ILE A O 1
ATOM 1571 N N . ALA A 1 204 ? 2.338 -16.144 -15.891 1.00 92.00 204 ALA A N 1
ATOM 1572 C CA . ALA A 1 204 ? 0.985 -16.703 -15.907 1.00 92.00 204 ALA A CA 1
ATOM 1573 C C . ALA A 1 204 ? -0.047 -15.798 -16.613 1.00 92.00 204 ALA A C 1
ATOM 1575 O O . ALA A 1 204 ? -1.056 -16.294 -17.108 1.00 92.00 204 ALA A O 1
ATOM 1576 N N . SER A 1 205 ? 0.202 -14.485 -16.669 1.00 90.69 205 SER A N 1
ATOM 1577 C CA . SER A 1 205 ? -0.647 -13.505 -17.361 1.00 90.69 205 SER A CA 1
ATOM 1578 C C . SER A 1 205 ? -0.270 -13.311 -18.835 1.00 90.69 205 SER A C 1
ATOM 1580 O O . SER A 1 205 ? -0.863 -12.467 -19.502 1.00 90.69 205 SER A O 1
ATOM 1582 N N . GLY A 1 206 ? 0.694 -14.081 -19.351 1.00 93.25 206 GLY A N 1
ATOM 1583 C CA . GLY A 1 206 ? 1.099 -14.061 -20.757 1.00 93.25 206 GLY A CA 1
ATOM 1584 C C . GLY A 1 206 ? 2.282 -13.147 -21.086 1.00 93.25 206 GLY A C 1
ATOM 1585 O O . GLY A 1 206 ? 2.576 -12.972 -22.267 1.00 93.25 206 GLY A O 1
ATOM 1586 N N . VAL A 1 207 ? 2.974 -12.588 -20.085 1.00 96.31 207 VAL A N 1
ATOM 1587 C CA . VAL A 1 207 ? 4.248 -11.885 -20.313 1.00 96.31 207 VAL A CA 1
ATOM 1588 C C . VAL A 1 207 ? 5.261 -12.888 -20.858 1.00 96.31 207 VAL A C 1
ATOM 1590 O O . VAL A 1 207 ? 5.469 -13.946 -20.265 1.00 96.31 207 VAL A O 1
ATOM 1593 N N . LYS A 1 208 ? 5.881 -12.569 -21.996 1.00 95.50 208 LYS A N 1
ATOM 1594 C CA . LYS A 1 208 ? 6.741 -13.506 -22.734 1.00 95.50 208 LYS A CA 1
ATOM 1595 C C . LYS A 1 208 ? 8.127 -13.633 -22.120 1.00 95.50 208 LYS A C 1
ATOM 1597 O O . LYS A 1 208 ? 8.728 -14.700 -22.199 1.00 95.50 208 LYS A O 1
ATOM 1602 N N . HIS A 1 209 ? 8.640 -12.546 -21.550 1.00 97.69 209 HIS A N 1
ATOM 1603 C CA . HIS A 1 209 ? 9.989 -12.507 -21.014 1.00 97.69 209 HIS A CA 1
ATOM 1604 C C . HIS A 1 209 ? 10.104 -11.614 -19.775 1.00 97.69 209 HIS A C 1
ATOM 1606 O O . HIS A 1 209 ? 9.547 -10.514 -19.719 1.00 97.69 209 HIS A O 1
ATOM 1612 N N . VAL A 1 210 ? 10.861 -12.072 -18.777 1.00 98.31 210 VAL A N 1
ATOM 1613 C CA . VAL A 1 210 ? 11.113 -11.324 -17.540 1.00 98.31 210 VAL A CA 1
ATOM 1614 C C . VAL A 1 210 ? 12.610 -11.231 -17.269 1.00 98.31 210 VAL A C 1
ATOM 1616 O O . VAL A 1 210 ? 13.285 -12.245 -17.116 1.00 98.31 210 VAL A O 1
ATOM 1619 N N . SER A 1 211 ? 13.132 -10.015 -17.127 1.00 98.38 211 SER A N 1
ATOM 1620 C CA . SER A 1 211 ? 14.507 -9.808 -16.655 1.00 98.38 211 SER A CA 1
ATOM 1621 C C . SER A 1 211 ? 14.496 -9.427 -15.182 1.00 98.38 211 SER A C 1
ATOM 1623 O O . SER A 1 211 ? 13.814 -8.484 -14.785 1.00 98.38 211 SER A O 1
ATOM 1625 N N . ILE A 1 212 ? 15.254 -10.148 -14.364 1.00 98.38 212 ILE A N 1
ATOM 1626 C CA . ILE A 1 212 ? 15.288 -9.961 -12.914 1.00 98.38 212 ILE A CA 1
ATOM 1627 C C . ILE A 1 212 ? 16.631 -9.356 -12.535 1.00 98.38 212 ILE A C 1
ATOM 1629 O O . ILE A 1 212 ? 17.682 -9.935 -12.802 1.00 98.38 212 ILE A O 1
ATOM 1633 N N . VAL A 1 213 ? 16.599 -8.197 -11.890 1.00 97.25 213 VAL A N 1
ATOM 1634 C CA . VAL A 1 213 ? 17.795 -7.443 -11.510 1.00 97.25 213 VAL A CA 1
ATOM 1635 C C . VAL A 1 213 ? 17.871 -7.383 -9.997 1.00 97.25 213 VAL A C 1
ATOM 1637 O O . VAL A 1 213 ? 16.902 -6.996 -9.345 1.00 97.25 213 VAL A O 1
ATOM 1640 N N . ASN A 1 214 ? 19.001 -7.758 -9.403 1.00 95.88 214 ASN A N 1
ATOM 1641 C CA . ASN A 1 214 ? 19.149 -7.688 -7.951 1.00 95.88 214 ASN A CA 1
ATOM 1642 C C . ASN A 1 214 ? 20.612 -7.543 -7.527 1.00 95.88 214 ASN A C 1
ATOM 1644 O O . ASN A 1 214 ? 21.482 -8.192 -8.099 1.00 95.88 214 ASN A O 1
ATOM 1648 N N . ARG A 1 215 ? 20.867 -6.780 -6.452 1.00 92.62 215 ARG A N 1
ATOM 1649 C CA . ARG A 1 215 ? 22.217 -6.585 -5.881 1.00 92.62 215 ARG A CA 1
ATOM 1650 C C . ARG A 1 215 ? 22.961 -7.895 -5.641 1.00 92.62 215 ARG A C 1
ATOM 1652 O O . ARG A 1 215 ? 24.153 -8.000 -5.888 1.00 92.62 215 ARG A O 1
ATOM 1659 N N . THR A 1 216 ? 22.252 -8.888 -5.112 1.00 94.31 216 THR A N 1
ATOM 1660 C CA . THR A 1 216 ? 22.759 -10.256 -4.970 1.00 94.31 216 THR A CA 1
ATOM 1661 C C . THR A 1 216 ? 22.234 -11.060 -6.151 1.00 94.31 216 THR A C 1
ATOM 1663 O O . THR A 1 216 ? 21.088 -11.528 -6.103 1.00 94.31 216 THR A O 1
ATOM 1666 N N . VAL A 1 217 ? 23.032 -11.163 -7.214 1.00 96.19 217 VAL A N 1
ATOM 1667 C CA . VAL A 1 217 ? 22.624 -11.761 -8.496 1.00 96.19 217 VAL A CA 1
ATOM 1668 C C . VAL A 1 217 ? 22.153 -13.207 -8.340 1.00 96.19 217 VAL A C 1
ATOM 1670 O O . VAL A 1 217 ? 21.220 -13.629 -9.015 1.00 96.19 217 VAL A O 1
ATOM 1673 N N . GLU A 1 218 ? 22.690 -13.951 -7.374 1.00 97.44 218 GLU A N 1
ATOM 1674 C CA . GLU A 1 218 ? 22.302 -15.334 -7.078 1.00 97.44 218 GLU A CA 1
ATOM 1675 C C . GLU A 1 218 ? 20.814 -15.448 -6.726 1.00 97.44 218 GLU A C 1
ATOM 1677 O O . GLU A 1 218 ? 20.160 -16.420 -7.098 1.00 97.44 218 GLU A O 1
ATOM 1682 N N . LYS A 1 219 ? 20.244 -14.435 -6.055 1.00 95.75 219 LYS A N 1
ATOM 1683 C CA . LYS A 1 219 ? 18.807 -14.413 -5.741 1.00 95.75 219 LYS A CA 1
ATOM 1684 C C . LYS A 1 219 ? 17.957 -14.202 -6.992 1.00 95.75 219 LYS A C 1
ATOM 1686 O O . LYS A 1 219 ? 16.909 -14.826 -7.112 1.00 95.75 219 LYS A O 1
ATOM 1691 N N . ALA A 1 220 ? 18.400 -13.342 -7.912 1.00 97.31 220 ALA A N 1
ATOM 1692 C CA . ALA A 1 220 ? 17.730 -13.162 -9.198 1.00 97.31 220 ALA A CA 1
ATOM 1693 C C . ALA A 1 220 ? 17.825 -14.443 -10.039 1.00 97.31 220 ALA A C 1
ATOM 1695 O O . ALA A 1 220 ? 16.816 -14.898 -10.577 1.00 97.31 220 ALA A O 1
ATOM 1696 N N . ARG A 1 221 ? 19.007 -15.075 -10.066 1.00 97.88 221 ARG A N 1
ATOM 1697 C CA . ARG A 1 221 ? 19.260 -16.334 -10.775 1.00 97.88 221 ARG A CA 1
ATOM 1698 C C . ARG A 1 221 ? 18.354 -17.456 -10.277 1.00 97.88 221 ARG A C 1
ATOM 1700 O O . ARG A 1 221 ? 17.717 -18.101 -11.095 1.00 97.88 221 ARG A O 1
ATOM 1707 N N . ALA A 1 222 ? 18.195 -17.611 -8.963 1.00 96.69 222 ALA A N 1
ATOM 1708 C CA . ALA A 1 222 ? 17.293 -18.614 -8.395 1.00 96.69 222 ALA A CA 1
ATOM 1709 C C . ALA A 1 222 ? 15.825 -18.427 -8.833 1.00 96.69 222 ALA A C 1
ATOM 1711 O O . ALA A 1 222 ? 15.114 -19.407 -9.067 1.00 96.69 222 ALA A O 1
ATOM 1712 N N . ILE A 1 223 ? 15.350 -17.179 -8.959 1.00 96.12 223 ILE A N 1
ATOM 1713 C CA . ILE A 1 223 ? 13.997 -16.912 -9.474 1.00 96.12 223 ILE A CA 1
ATOM 1714 C C . ILE A 1 223 ? 13.931 -17.237 -10.972 1.00 96.12 223 ILE A C 1
ATOM 1716 O O . ILE A 1 223 ? 13.006 -17.931 -11.391 1.00 96.12 223 ILE A O 1
ATOM 1720 N N . ALA A 1 224 ? 14.909 -16.788 -11.766 1.00 97.81 224 ALA A N 1
ATOM 1721 C CA . ALA A 1 224 ? 14.951 -17.039 -13.206 1.00 97.81 224 ALA A CA 1
ATOM 1722 C C . ALA A 1 224 ? 15.016 -18.541 -13.534 1.00 97.81 224 ALA A C 1
ATOM 1724 O O . ALA A 1 224 ? 14.234 -19.024 -14.347 1.00 97.81 224 ALA A O 1
ATOM 1725 N N . GLU A 1 225 ? 15.871 -19.303 -12.846 1.00 97.44 225 GLU A N 1
ATOM 1726 C CA . GLU A 1 225 ? 15.967 -20.764 -12.965 1.00 97.44 225 GLU A CA 1
ATOM 1727 C C . GLU A 1 225 ? 14.637 -21.444 -12.629 1.00 97.44 225 GLU A C 1
ATOM 1729 O O . GLU A 1 225 ? 14.176 -22.304 -13.379 1.00 97.44 225 GLU A O 1
ATOM 1734 N N . SER A 1 226 ? 13.970 -21.021 -11.548 1.00 95.19 226 SER A N 1
ATOM 1735 C CA . SER A 1 226 ? 12.650 -21.549 -11.187 1.00 95.19 226 SER A CA 1
ATOM 1736 C C . SER A 1 226 ? 11.596 -21.277 -12.262 1.00 95.19 226 SER A C 1
ATOM 1738 O O . SER A 1 226 ? 10.726 -22.124 -12.458 1.00 95.19 226 SER A O 1
ATOM 1740 N N . LEU A 1 227 ? 11.623 -20.112 -12.915 1.00 96.25 227 LEU A N 1
ATOM 1741 C CA . LEU A 1 227 ? 10.682 -19.775 -13.987 1.00 96.25 227 LEU A CA 1
ATOM 1742 C C . LEU A 1 227 ? 10.995 -20.560 -15.260 1.00 96.25 227 LEU A C 1
ATOM 1744 O O . LEU A 1 227 ? 10.092 -21.154 -15.842 1.00 96.25 227 LEU A O 1
ATOM 1748 N N . ASN A 1 228 ? 12.269 -20.635 -15.645 1.00 97.56 228 ASN A N 1
ATOM 1749 C CA . ASN A 1 228 ? 12.712 -21.383 -16.819 1.00 97.56 228 ASN A CA 1
ATOM 1750 C C . ASN A 1 228 ? 12.403 -22.881 -16.689 1.00 97.56 228 ASN A C 1
ATOM 1752 O O . ASN A 1 228 ? 11.931 -23.495 -17.641 1.00 97.56 228 ASN A O 1
ATOM 1756 N N . ALA A 1 229 ? 12.576 -23.462 -15.499 1.00 95.88 229 ALA A N 1
ATOM 1757 C CA . ALA A 1 229 ? 12.223 -24.857 -15.244 1.00 95.88 229 ALA A CA 1
ATOM 1758 C C . ALA A 1 229 ? 10.714 -25.138 -15.379 1.00 95.88 229 ALA A C 1
ATOM 1760 O O . ALA A 1 229 ? 10.327 -26.254 -15.717 1.00 95.88 229 ALA A O 1
ATOM 1761 N N . GLN A 1 230 ? 9.858 -24.148 -15.104 1.00 93.81 230 GLN A N 1
ATOM 1762 C CA . GLN A 1 230 ? 8.397 -24.298 -15.137 1.00 93.81 230 GLN A CA 1
ATOM 1763 C C . GLN A 1 230 ? 7.781 -23.936 -16.494 1.00 93.81 230 GLN A C 1
ATOM 1765 O O . GLN A 1 230 ? 6.740 -24.484 -16.850 1.00 93.81 230 GLN A O 1
ATOM 1770 N N . HIS A 1 231 ? 8.402 -23.019 -17.238 1.00 94.94 231 HIS A N 1
ATOM 1771 C CA . HIS A 1 231 ? 7.803 -22.393 -18.421 1.00 94.94 231 HIS A CA 1
ATOM 1772 C C . HIS A 1 231 ? 8.660 -22.494 -19.693 1.00 94.94 231 HIS A C 1
ATOM 1774 O O . HIS A 1 231 ? 8.184 -22.137 -20.767 1.00 94.94 231 HIS A O 1
ATOM 1780 N N . GLY A 1 232 ? 9.877 -23.038 -19.599 1.00 94.19 232 GLY A N 1
ATOM 1781 C CA . GLY A 1 232 ? 10.804 -23.228 -20.715 1.00 94.19 232 GLY A CA 1
ATOM 1782 C C . GLY A 1 232 ? 12.006 -22.283 -20.665 1.00 94.19 232 GLY A C 1
ATOM 1783 O O . GLY A 1 232 ? 11.934 -21.176 -20.123 1.00 94.19 232 GLY A O 1
ATOM 1784 N N . GLU A 1 233 ? 13.129 -22.723 -21.234 1.00 93.69 233 GLU A N 1
ATOM 1785 C CA . GLU A 1 233 ? 14.348 -21.914 -21.320 1.00 93.69 233 GLU A CA 1
ATOM 1786 C C . GLU A 1 233 ? 14.108 -20.598 -22.075 1.00 93.69 233 GLU A C 1
ATOM 1788 O O . GLU A 1 233 ? 13.395 -20.552 -23.076 1.00 93.69 233 GLU A O 1
ATOM 1793 N N . GLY A 1 234 ? 14.716 -19.515 -21.585 1.00 91.12 234 GLY A N 1
ATOM 1794 C CA . GLY A 1 234 ? 14.573 -18.173 -22.158 1.00 91.12 234 GLY A CA 1
ATOM 1795 C C . GLY A 1 234 ? 13.369 -17.377 -21.644 1.00 91.12 234 GLY A C 1
ATOM 1796 O O . GLY A 1 234 ? 13.249 -16.198 -21.981 1.00 91.12 234 GLY A O 1
ATOM 1797 N N . THR A 1 235 ? 12.526 -17.962 -20.787 1.00 96.38 235 THR A N 1
ATOM 1798 C CA . THR A 1 235 ? 11.406 -17.255 -20.139 1.00 96.38 235 THR A CA 1
ATOM 1799 C C . THR A 1 235 ? 11.897 -16.119 -19.240 1.00 96.38 235 THR A C 1
ATOM 1801 O O . THR A 1 235 ? 11.311 -15.037 -19.222 1.00 96.38 235 THR A O 1
ATOM 1804 N N . ALA A 1 236 ? 12.986 -16.338 -18.503 1.00 97.81 236 ALA A N 1
ATOM 1805 C CA . ALA A 1 236 ? 13.544 -15.350 -17.595 1.00 97.81 236 ALA A CA 1
ATOM 1806 C C . ALA A 1 236 ? 15.075 -15.322 -17.610 1.00 97.81 236 ALA A C 1
ATOM 1808 O O . ALA A 1 236 ? 15.725 -16.365 -17.689 1.00 97.81 236 ALA A O 1
ATOM 1809 N N . ASP A 1 237 ? 15.630 -14.122 -17.452 1.00 97.62 237 ASP A N 1
ATOM 1810 C CA . ASP A 1 237 ? 17.063 -13.883 -17.265 1.00 97.62 237 ASP A CA 1
ATOM 1811 C C . ASP A 1 237 ? 17.324 -13.182 -15.929 1.00 97.62 237 ASP A C 1
ATOM 1813 O O . ASP A 1 237 ? 16.454 -12.504 -15.375 1.00 97.62 237 ASP A O 1
ATOM 1817 N N . ALA A 1 238 ? 18.548 -13.316 -15.427 1.00 97.81 238 ALA A N 1
ATOM 1818 C CA . ALA A 1 238 ? 18.995 -12.681 -14.197 1.00 97.81 238 ALA A CA 1
ATOM 1819 C C . ALA A 1 238 ? 20.238 -11.827 -14.443 1.00 97.81 238 ALA A C 1
ATOM 1821 O O . ALA A 1 238 ? 21.159 -12.262 -15.132 1.00 97.81 238 ALA A O 1
ATOM 1822 N N . TYR A 1 239 ? 20.274 -10.649 -13.825 1.00 96.69 239 TYR A N 1
ATOM 1823 C CA . TYR A 1 239 ? 21.349 -9.672 -13.976 1.00 96.69 239 TYR A CA 1
ATOM 1824 C C . TYR A 1 239 ? 21.793 -9.121 -12.620 1.00 96.69 239 TYR A C 1
ATOM 1826 O O . TYR A 1 239 ? 20.974 -8.935 -11.706 1.00 96.69 239 TYR A O 1
ATOM 1834 N N . GLY A 1 240 ? 23.090 -8.824 -12.508 1.00 95.19 240 GLY A N 1
ATOM 1835 C CA . GLY A 1 240 ? 23.588 -7.886 -11.507 1.00 95.19 240 GLY A CA 1
ATOM 1836 C C . GLY A 1 240 ? 23.064 -6.473 -11.776 1.00 95.19 240 GLY A C 1
ATOM 1837 O O . GLY A 1 240 ? 22.636 -6.139 -12.881 1.00 95.19 240 GLY A O 1
ATOM 1838 N N . GLU A 1 241 ? 23.060 -5.619 -10.757 1.00 90.88 241 GLU A N 1
ATOM 1839 C CA . GLU A 1 241 ? 22.560 -4.243 -10.905 1.00 90.88 241 GLU A CA 1
ATOM 1840 C C . GLU A 1 241 ? 23.459 -3.395 -11.804 1.00 90.88 241 GLU A C 1
ATOM 1842 O O . GLU A 1 241 ? 22.975 -2.540 -12.541 1.00 90.88 241 GLU A O 1
ATOM 1847 N N . ASP A 1 242 ? 24.761 -3.655 -11.758 1.00 90.00 242 ASP A N 1
ATOM 1848 C CA . ASP A 1 242 ? 25.787 -3.088 -12.629 1.00 90.00 242 ASP A CA 1
ATOM 1849 C C . ASP A 1 242 ? 25.643 -3.538 -14.093 1.00 90.00 242 ASP A C 1
ATOM 1851 O O . ASP A 1 242 ? 26.183 -2.906 -14.999 1.00 90.00 242 ASP A O 1
ATOM 1855 N N . GLU A 1 243 ? 24.855 -4.585 -14.343 1.00 91.75 243 GLU A N 1
ATOM 1856 C CA . GLU A 1 243 ? 24.623 -5.163 -15.666 1.00 91.75 243 GLU A CA 1
ATOM 1857 C C . GLU A 1 243 ? 23.253 -4.802 -16.255 1.00 91.75 243 GLU A C 1
ATOM 1859 O O . GLU A 1 243 ? 22.912 -5.286 -17.333 1.00 91.75 243 GLU A O 1
ATOM 1864 N N . ILE A 1 244 ? 22.466 -3.934 -15.606 1.00 92.50 244 ILE A N 1
ATOM 1865 C CA . ILE A 1 244 ? 21.106 -3.586 -16.061 1.00 92.50 244 ILE A CA 1
ATOM 1866 C C . ILE A 1 244 ? 21.070 -3.066 -17.512 1.00 92.50 244 ILE A C 1
ATOM 1868 O O . ILE A 1 244 ? 20.106 -3.304 -18.236 1.00 92.50 244 ILE A O 1
ATOM 1872 N N . GLY A 1 245 ? 22.141 -2.412 -17.975 1.00 91.62 245 GLY A N 1
ATOM 1873 C CA . GLY A 1 245 ? 22.278 -1.959 -19.362 1.00 91.62 245 GLY A CA 1
ATOM 1874 C C . GLY A 1 245 ? 22.339 -3.098 -20.392 1.00 91.62 245 GLY A C 1
ATOM 1875 O O . GLY A 1 245 ? 21.902 -2.911 -21.525 1.00 91.62 245 GLY A O 1
ATOM 1876 N N . ARG A 1 246 ? 22.802 -4.296 -20.006 1.00 92.88 246 ARG A N 1
ATOM 1877 C CA . ARG A 1 246 ? 22.889 -5.462 -20.905 1.00 92.88 246 ARG A CA 1
ATOM 1878 C C . ARG A 1 246 ? 21.527 -6.027 -21.288 1.00 92.88 246 ARG A C 1
ATOM 1880 O O . ARG A 1 246 ? 21.415 -6.726 -22.287 1.00 92.88 246 ARG A O 1
ATOM 1887 N N . ILE A 1 247 ? 20.474 -5.698 -20.538 1.00 95.25 247 ILE A N 1
ATOM 1888 C CA . ILE A 1 247 ? 19.098 -6.099 -20.868 1.00 95.25 247 ILE A CA 1
ATOM 1889 C C . ILE A 1 247 ? 18.737 -5.645 -22.293 1.00 95.25 247 ILE A C 1
ATOM 1891 O O . ILE A 1 247 ? 18.164 -6.414 -23.064 1.00 95.25 247 ILE A O 1
ATOM 1895 N N . PHE A 1 248 ? 19.159 -4.434 -22.672 1.00 94.38 248 PHE A N 1
ATOM 1896 C CA . PHE A 1 248 ? 18.879 -3.837 -23.981 1.00 94.38 248 PHE A CA 1
ATOM 1897 C C . PHE A 1 248 ? 19.607 -4.511 -25.153 1.00 94.38 248 PHE A C 1
ATOM 1899 O O . PHE A 1 248 ? 19.273 -4.231 -26.305 1.00 94.38 248 PHE A O 1
ATOM 1906 N N . GLU A 1 249 ? 20.593 -5.375 -24.890 1.00 91.19 249 GLU A N 1
ATOM 1907 C CA . GLU A 1 249 ? 21.269 -6.171 -25.923 1.00 91.19 249 GLU A CA 1
ATOM 1908 C C . GLU A 1 249 ? 20.373 -7.309 -26.427 1.00 91.19 249 GLU A C 1
ATOM 1910 O O . GLU A 1 249 ? 20.477 -7.709 -27.586 1.00 91.19 249 GLU A O 1
ATOM 1915 N N . LYS A 1 250 ? 19.476 -7.813 -25.567 1.00 87.19 250 LYS A N 1
ATOM 1916 C CA . LYS A 1 250 ? 18.589 -8.941 -25.871 1.00 87.19 250 LYS A CA 1
ATOM 1917 C C . LYS A 1 250 ? 17.208 -8.485 -26.330 1.00 87.19 250 LYS A C 1
ATOM 1919 O O . LYS A 1 250 ? 16.698 -8.984 -27.332 1.00 87.19 250 LYS A O 1
ATOM 1924 N N . SER A 1 251 ? 16.601 -7.542 -25.615 1.00 91.19 251 SER A N 1
ATOM 1925 C CA . SER A 1 251 ? 15.276 -7.014 -25.946 1.00 91.19 251 SER A CA 1
ATOM 1926 C C . SER A 1 251 ? 15.045 -5.643 -25.321 1.00 91.19 251 SER A C 1
ATOM 1928 O O . SER A 1 251 ? 15.723 -5.237 -24.380 1.00 91.19 251 SER A O 1
ATOM 1930 N N . VAL A 1 252 ? 14.085 -4.901 -25.873 1.00 94.69 252 VAL A N 1
ATOM 1931 C CA . VAL A 1 252 ? 13.687 -3.596 -25.341 1.00 94.69 252 VAL A CA 1
ATOM 1932 C C . VAL A 1 252 ? 12.533 -3.805 -24.358 1.00 94.69 252 VAL A C 1
ATOM 1934 O O . VAL A 1 252 ? 11.489 -4.292 -24.791 1.00 94.69 252 VAL A O 1
ATOM 1937 N N . PRO A 1 253 ? 12.687 -3.438 -23.073 1.00 97.31 253 PRO A N 1
ATOM 1938 C CA . PRO A 1 253 ? 11.618 -3.584 -22.095 1.00 97.31 253 PRO A CA 1
ATOM 1939 C C . PRO A 1 253 ? 10.386 -2.741 -22.424 1.00 97.31 253 PRO A C 1
ATOM 1941 O O . PRO A 1 253 ? 10.492 -1.592 -22.862 1.00 97.31 253 PRO A O 1
ATOM 1944 N N . ASP A 1 254 ? 9.214 -3.290 -22.123 1.00 98.25 254 ASP A N 1
ATOM 1945 C CA . ASP A 1 254 ? 7.960 -2.544 -22.079 1.00 98.25 254 ASP A CA 1
ATOM 1946 C C . ASP A 1 254 ? 7.740 -1.880 -20.718 1.00 98.25 254 ASP A C 1
ATOM 1948 O O . ASP A 1 254 ? 7.074 -0.848 -20.624 1.00 98.25 254 ASP A O 1
ATOM 1952 N N . ALA A 1 255 ? 8.282 -2.476 -19.651 1.00 98.31 255 ALA A N 1
ATOM 1953 C CA . ALA A 1 255 ? 8.133 -1.952 -18.305 1.00 98.31 255 ALA A CA 1
ATOM 1954 C C . ALA A 1 255 ? 9.345 -2.219 -17.407 1.00 98.31 255 ALA A C 1
ATOM 1956 O O . ALA A 1 255 ? 9.993 -3.261 -17.497 1.00 98.31 255 ALA A O 1
ATOM 1957 N N . PHE A 1 256 ? 9.583 -1.295 -16.479 1.00 98.25 256 PHE A N 1
ATOM 1958 C CA . PHE A 1 256 ? 10.482 -1.451 -15.340 1.00 98.25 256 PHE A CA 1
ATOM 1959 C C . PHE A 1 256 ? 9.668 -1.397 -14.050 1.00 98.25 256 PHE A C 1
ATOM 1961 O O . PHE A 1 256 ? 8.897 -0.463 -13.842 1.00 98.25 256 PHE A O 1
ATOM 1968 N N . VAL A 1 257 ? 9.865 -2.368 -13.159 1.00 98.19 257 VAL A N 1
ATOM 1969 C CA . VAL A 1 257 ? 9.120 -2.485 -11.900 1.00 98.19 257 VAL A CA 1
ATOM 1970 C C . VAL A 1 257 ? 10.081 -2.580 -10.719 1.00 98.19 257 VAL A C 1
ATOM 1972 O O . VAL A 1 257 ? 10.798 -3.567 -10.566 1.00 98.19 257 VAL A O 1
ATOM 1975 N N . ASN A 1 258 ? 10.095 -1.560 -9.862 1.00 96.88 258 ASN A N 1
ATOM 1976 C CA . ASN A 1 258 ? 10.867 -1.558 -8.626 1.00 96.88 258 ASN A CA 1
ATOM 1977 C C . ASN A 1 258 ? 10.079 -2.273 -7.536 1.00 96.88 258 ASN A C 1
ATOM 1979 O O . ASN A 1 258 ? 9.009 -1.820 -7.137 1.00 96.88 258 ASN A O 1
ATOM 1983 N N . THR A 1 259 ? 10.635 -3.373 -7.042 1.00 94.69 259 THR A N 1
ATOM 1984 C CA . THR A 1 259 ? 10.128 -4.129 -5.889 1.00 94.69 259 THR A CA 1
ATOM 1985 C C . THR A 1 259 ? 11.132 -4.179 -4.733 1.00 94.69 259 THR A C 1
ATOM 1987 O O . THR A 1 259 ? 10.931 -4.907 -3.759 1.00 94.69 259 THR A O 1
ATOM 1990 N N . SER A 1 260 ? 12.227 -3.422 -4.853 1.00 92.38 260 SER A N 1
ATOM 1991 C CA . SER A 1 260 ? 13.248 -3.242 -3.821 1.00 92.38 260 SER A CA 1
ATOM 1992 C C . SER A 1 260 ? 12.927 -2.046 -2.917 1.00 92.38 260 SER A C 1
ATOM 1994 O O . SER A 1 260 ? 11.947 -1.343 -3.135 1.00 92.38 260 SER A O 1
ATOM 1996 N N . ASP A 1 261 ? 13.766 -1.797 -1.913 1.00 88.62 261 ASP A N 1
ATOM 1997 C CA . ASP A 1 261 ? 13.713 -0.634 -1.018 1.00 88.62 261 ASP A CA 1
ATOM 1998 C C . ASP A 1 261 ? 14.451 0.609 -1.560 1.00 88.62 261 ASP A C 1
ATOM 2000 O O . ASP A 1 261 ? 14.448 1.667 -0.921 1.00 88.62 261 ASP A O 1
ATOM 2004 N N . LYS A 1 262 ? 15.063 0.517 -2.750 1.00 90.19 262 LYS A N 1
ATOM 2005 C CA . LYS A 1 262 ? 15.848 1.600 -3.358 1.00 90.19 262 LYS A CA 1
ATOM 2006 C C . LYS A 1 262 ? 14.994 2.787 -3.776 1.00 90.19 262 LYS A C 1
ATOM 2008 O O . LYS A 1 262 ? 14.035 2.638 -4.528 1.00 90.19 262 LYS A O 1
ATOM 2013 N N . GLY A 1 263 ? 15.403 3.977 -3.346 1.00 84.12 263 GLY A N 1
ATOM 2014 C CA . GLY A 1 263 ? 14.655 5.217 -3.535 1.00 84.12 263 GLY A CA 1
ATOM 2015 C C . GLY A 1 263 ? 13.566 5.428 -2.483 1.00 84.12 263 GLY A C 1
ATOM 2016 O O . GLY A 1 263 ? 12.846 6.425 -2.557 1.00 84.12 263 GLY A O 1
ATOM 2017 N N . GLY A 1 264 ? 13.438 4.508 -1.522 1.00 79.75 264 GLY A N 1
ATOM 2018 C CA . GLY A 1 264 ? 12.564 4.625 -0.361 1.00 79.75 264 GLY A CA 1
ATOM 2019 C C . GLY A 1 2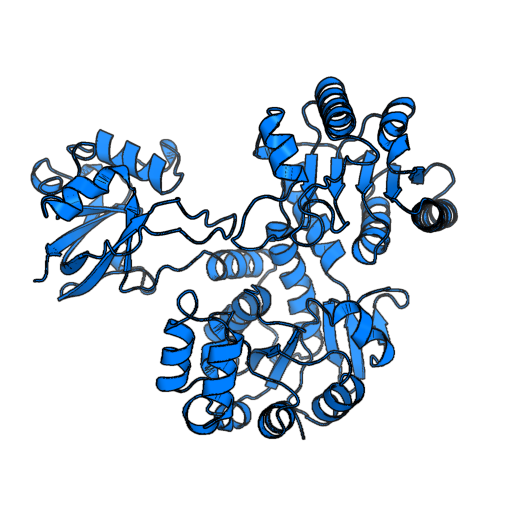64 ? 13.260 5.300 0.817 1.00 79.75 264 GLY A C 1
ATOM 2020 O O . GLY A 1 264 ? 14.426 5.675 0.734 1.00 79.75 264 GLY A O 1
ATOM 2021 N N . ASP A 1 265 ? 12.565 5.404 1.949 1.00 72.69 265 ASP A N 1
ATOM 2022 C CA . ASP A 1 265 ? 13.094 6.087 3.140 1.00 72.69 265 ASP A CA 1
ATOM 2023 C C . ASP A 1 265 ? 14.373 5.437 3.698 1.00 72.69 265 ASP A C 1
ATOM 2025 O O . ASP A 1 265 ? 15.198 6.114 4.304 1.00 72.69 265 ASP A O 1
ATOM 2029 N N . SER A 1 266 ? 14.540 4.125 3.506 1.00 77.81 266 SER A N 1
ATOM 2030 C CA . SER A 1 266 ? 15.719 3.378 3.962 1.00 77.81 266 SER A CA 1
ATOM 2031 C C . SER A 1 266 ? 16.938 3.556 3.056 1.00 77.81 266 SER A C 1
ATOM 2033 O O . SER A 1 266 ? 18.063 3.424 3.530 1.00 77.81 266 SER A O 1
ATOM 2035 N N . LEU A 1 267 ? 16.726 3.849 1.769 1.00 81.56 267 LEU A N 1
ATOM 2036 C CA . LEU A 1 267 ? 17.776 4.027 0.761 1.00 81.56 267 LEU A CA 1
ATOM 2037 C C . LEU A 1 267 ? 17.430 5.218 -0.155 1.00 81.56 267 LEU A C 1
ATOM 2039 O O . LEU A 1 267 ? 17.182 5.019 -1.350 1.00 81.56 267 LEU A O 1
ATOM 2043 N N . PRO A 1 268 ? 17.397 6.452 0.384 1.00 73.56 268 PRO A N 1
ATOM 2044 C CA . PRO A 1 268 ? 16.843 7.619 -0.309 1.00 73.56 268 PRO A CA 1
ATOM 2045 C C . PRO A 1 268 ? 17.663 8.070 -1.524 1.00 73.56 268 PRO A C 1
ATOM 2047 O O . PRO A 1 268 ? 17.094 8.640 -2.457 1.00 73.56 268 PRO A O 1
ATOM 2050 N N . ASP A 1 269 ? 18.969 7.784 -1.521 1.00 81.38 269 ASP A N 1
ATOM 2051 C CA . ASP A 1 269 ? 19.907 8.133 -2.597 1.00 81.38 269 ASP A CA 1
ATOM 2052 C C . ASP A 1 269 ? 19.953 7.081 -3.719 1.00 81.38 269 ASP A C 1
ATOM 2054 O O . ASP A 1 269 ? 20.544 7.308 -4.776 1.00 81.38 269 ASP A O 1
ATOM 2058 N N . GLY A 1 270 ? 19.337 5.916 -3.496 1.00 85.88 270 GLY A N 1
ATOM 2059 C CA . GLY A 1 270 ? 19.248 4.850 -4.486 1.00 85.88 270 GLY A CA 1
ATOM 2060 C C . GLY A 1 270 ? 18.118 5.070 -5.491 1.00 85.88 270 GLY A C 1
ATOM 2061 O O . GLY A 1 270 ? 17.154 5.794 -5.243 1.00 85.88 270 GLY A O 1
ATOM 2062 N N . THR A 1 271 ? 18.199 4.375 -6.620 1.00 91.69 271 THR A N 1
ATOM 2063 C CA . THR A 1 271 ? 17.100 4.241 -7.583 1.00 91.69 271 THR A CA 1
ATOM 2064 C C . THR A 1 271 ? 17.037 2.806 -8.084 1.00 91.69 271 THR A C 1
ATOM 2066 O O . THR A 1 271 ? 17.981 2.030 -7.933 1.00 91.69 271 THR A O 1
ATOM 2069 N N . MET A 1 272 ? 15.946 2.431 -8.741 1.00 93.69 272 MET A N 1
ATOM 2070 C CA . MET A 1 272 ? 15.853 1.114 -9.373 1.00 93.69 272 MET A CA 1
ATOM 2071 C C . MET A 1 272 ? 16.886 0.881 -10.494 1.00 93.69 272 MET A C 1
ATOM 2073 O O . MET A 1 272 ? 17.073 -0.252 -10.924 1.00 93.69 272 MET A O 1
ATOM 2077 N N . PHE A 1 273 ? 17.576 1.934 -10.944 1.00 92.94 273 PHE A N 1
ATOM 2078 C CA . PHE A 1 273 ? 18.621 1.877 -11.968 1.00 92.94 273 PHE A CA 1
ATOM 2079 C C . PHE A 1 273 ? 20.037 1.983 -11.384 1.00 92.94 273 PHE A C 1
ATOM 2081 O O . PHE A 1 273 ? 21.017 1.894 -12.120 1.00 92.94 273 PHE A O 1
ATOM 2088 N N . SER A 1 274 ? 20.181 2.202 -10.071 1.00 77.56 274 SER A N 1
ATOM 2089 C CA . SER A 1 274 ? 21.486 2.420 -9.448 1.00 77.56 274 SER A CA 1
ATOM 2090 C C . SER A 1 274 ? 22.170 1.087 -9.117 1.00 77.56 274 SER A C 1
ATOM 2092 O O . SER A 1 274 ? 22.008 0.561 -8.010 1.00 77.56 274 SER A O 1
ATOM 2094 N N . GLY A 1 275 ? 22.918 0.552 -10.085 1.00 67.00 275 GLY A N 1
ATOM 2095 C CA . GLY A 1 275 ? 23.971 -0.461 -9.895 1.00 67.00 275 GLY A CA 1
ATOM 2096 C C . GLY A 1 275 ? 25.392 0.115 -9.830 1.00 67.00 275 GLY A C 1
ATOM 2097 O O . GLY A 1 275 ? 26.349 -0.613 -9.591 1.00 67.00 275 GLY A O 1
ATOM 2098 N N . GLY A 1 276 ? 25.521 1.431 -10.025 1.00 72.81 276 GLY A N 1
ATOM 2099 C CA . GLY A 1 276 ? 26.774 2.183 -10.026 1.00 72.81 276 GLY A CA 1
ATOM 2100 C C . GLY A 1 276 ? 26.555 3.621 -9.547 1.00 72.81 276 GLY A C 1
ATOM 2101 O O . GLY A 1 276 ? 26.024 3.847 -8.461 1.00 72.81 276 GLY A O 1
ATOM 2102 N N . THR A 1 277 ? 26.946 4.609 -10.352 1.00 85.06 277 THR A N 1
ATOM 2103 C CA . THR A 1 277 ? 26.766 6.038 -10.038 1.00 85.06 277 THR A CA 1
ATOM 2104 C C . THR A 1 277 ? 25.398 6.564 -10.491 1.00 85.06 277 THR A C 1
ATOM 2106 O O . THR A 1 277 ? 24.724 5.962 -11.330 1.00 85.06 277 THR A O 1
ATOM 2109 N N . MET A 1 278 ? 24.990 7.739 -10.000 1.00 89.38 278 MET A N 1
ATOM 2110 C CA . MET A 1 278 ? 23.771 8.403 -10.486 1.00 89.38 278 MET A CA 1
ATOM 2111 C C . MET A 1 278 ? 23.827 8.708 -11.993 1.00 89.38 278 MET A C 1
ATOM 2113 O O . MET A 1 278 ? 22.793 8.686 -12.652 1.00 89.38 278 MET A O 1
ATOM 2117 N N . GLU A 1 279 ? 25.016 8.941 -12.559 1.00 89.94 279 GLU A N 1
ATOM 2118 C CA . GLU A 1 279 ? 25.139 9.156 -14.005 1.00 89.94 279 GLU A CA 1
ATOM 2119 C C . GLU A 1 279 ? 24.853 7.873 -14.785 1.00 89.94 279 GLU A C 1
ATOM 2121 O O . GLU A 1 279 ? 24.056 7.897 -15.715 1.00 89.94 279 GLU A O 1
ATOM 2126 N N . THR A 1 280 ? 25.360 6.726 -14.323 1.00 88.62 280 THR A N 1
ATOM 2127 C CA . THR A 1 280 ? 25.017 5.438 -14.949 1.00 88.62 280 THR A CA 1
ATOM 2128 C C . THR A 1 280 ? 23.516 5.139 -14.873 1.00 88.62 280 THR A C 1
ATOM 2130 O O . THR A 1 280 ? 22.941 4.616 -15.823 1.00 88.62 280 THR A O 1
ATOM 2133 N N . ALA A 1 281 ? 22.844 5.536 -13.786 1.00 92.38 281 ALA A N 1
ATOM 2134 C CA . ALA A 1 281 ? 21.392 5.418 -13.676 1.00 92.38 281 ALA A CA 1
ATOM 2135 C C . ALA A 1 281 ? 20.662 6.307 -14.703 1.00 92.38 281 ALA A C 1
ATOM 2137 O O . ALA A 1 281 ? 19.699 5.856 -15.324 1.00 92.38 281 ALA A O 1
ATOM 2138 N N . ARG A 1 282 ? 21.129 7.547 -14.919 1.00 94.62 282 ARG A N 1
ATOM 2139 C CA . ARG A 1 282 ? 20.595 8.433 -15.969 1.00 94.62 282 ARG A CA 1
ATOM 2140 C C . ARG A 1 282 ? 20.804 7.852 -17.357 1.00 94.62 282 ARG A C 1
ATOM 2142 O O . ARG A 1 282 ? 19.880 7.893 -18.160 1.00 94.62 282 ARG A O 1
ATOM 2149 N N . ASP A 1 283 ? 21.971 7.278 -17.628 1.00 93.75 283 ASP A N 1
ATOM 2150 C CA . ASP A 1 283 ? 22.268 6.667 -18.924 1.00 93.75 283 ASP A CA 1
ATOM 2151 C C . ASP A 1 283 ? 21.309 5.515 -19.236 1.00 93.75 283 ASP A C 1
ATOM 2153 O O . ASP A 1 283 ? 20.785 5.435 -20.348 1.00 93.75 283 ASP A O 1
ATOM 2157 N N . VAL A 1 284 ? 20.986 4.682 -18.241 1.00 94.75 284 VAL A N 1
ATOM 2158 C CA . VAL A 1 284 ? 19.980 3.617 -18.381 1.00 94.75 284 VAL A CA 1
ATOM 2159 C C . VAL A 1 284 ? 18.594 4.196 -18.681 1.00 94.75 284 VAL A C 1
ATOM 2161 O O . VAL A 1 284 ? 17.918 3.708 -19.585 1.00 94.75 284 VAL A O 1
ATOM 2164 N N . VAL A 1 285 ? 18.175 5.259 -17.985 1.00 95.69 285 VAL A N 1
ATOM 2165 C CA . VAL A 1 285 ? 16.882 5.927 -18.236 1.00 95.69 285 VAL A CA 1
ATOM 2166 C C . VAL A 1 285 ? 16.833 6.548 -19.634 1.00 95.69 285 VAL A C 1
ATOM 2168 O O . VAL A 1 285 ? 15.849 6.379 -20.357 1.00 95.69 285 VAL A O 1
ATOM 2171 N N . ARG A 1 286 ? 17.898 7.239 -20.051 1.00 96.12 286 ARG A N 1
ATOM 2172 C CA . ARG A 1 286 ? 18.012 7.847 -21.385 1.00 96.12 286 ARG A CA 1
ATOM 2173 C C . ARG A 1 286 ? 17.990 6.784 -22.477 1.00 96.12 286 ARG A C 1
ATOM 2175 O O . ARG A 1 286 ? 17.299 6.964 -23.478 1.00 96.12 286 ARG A O 1
ATOM 2182 N N . LEU A 1 287 ? 18.683 5.665 -22.268 1.00 95.62 287 LEU A N 1
ATOM 2183 C CA . LEU A 1 287 ? 18.670 4.523 -23.177 1.00 95.62 287 LEU A CA 1
ATOM 2184 C C . LEU A 1 287 ? 17.271 3.904 -23.278 1.00 95.62 287 LEU A C 1
ATOM 2186 O O . LEU A 1 287 ? 16.782 3.701 -24.389 1.00 95.62 287 LEU A O 1
ATOM 2190 N N . ALA A 1 288 ? 16.602 3.670 -22.144 1.00 96.25 288 ALA A N 1
ATOM 2191 C CA . ALA A 1 288 ? 15.233 3.159 -22.104 1.00 96.25 288 ALA A CA 1
ATOM 2192 C C . ALA A 1 288 ? 14.275 4.071 -22.881 1.00 96.25 288 ALA A C 1
ATOM 2194 O O . ALA A 1 288 ? 13.568 3.610 -23.775 1.00 96.25 288 ALA A O 1
ATOM 2195 N N . LYS A 1 289 ? 14.327 5.382 -22.616 1.00 96.31 289 LYS A N 1
ATOM 2196 C CA . LYS A 1 289 ? 13.528 6.404 -23.307 1.00 96.31 289 LYS A CA 1
ATOM 2197 C C . LYS A 1 289 ? 13.798 6.439 -24.812 1.00 96.31 289 LYS A C 1
ATOM 2199 O O . LYS A 1 289 ? 12.858 6.550 -25.594 1.00 96.31 289 LYS A O 1
ATOM 2204 N N . ALA A 1 290 ? 15.064 6.344 -25.220 1.00 96.75 290 ALA A N 1
ATOM 2205 C CA . ALA A 1 290 ? 15.458 6.369 -26.626 1.00 96.75 290 ALA A CA 1
ATOM 2206 C C . ALA A 1 290 ? 15.007 5.113 -27.389 1.00 96.75 290 ALA A C 1
ATOM 2208 O O . ALA A 1 290 ? 14.648 5.203 -28.561 1.00 96.75 290 ALA A O 1
ATOM 2209 N N . LYS A 1 291 ? 15.025 3.944 -26.738 1.00 96.62 291 LYS A N 1
ATOM 2210 C CA . LYS A 1 291 ? 14.626 2.663 -27.341 1.00 96.62 291 LYS A CA 1
ATOM 2211 C C . LYS A 1 291 ? 13.112 2.461 -27.338 1.00 96.62 291 LYS A C 1
ATOM 2213 O O . LYS A 1 291 ? 12.571 1.958 -28.318 1.00 96.62 291 LYS A O 1
ATOM 2218 N N . ASN A 1 292 ? 12.441 2.850 -26.256 1.00 96.88 292 ASN A N 1
ATOM 2219 C CA . ASN A 1 292 ? 10.996 2.758 -26.100 1.00 96.88 292 ASN A CA 1
ATOM 2220 C C . ASN A 1 292 ? 10.463 3.949 -25.275 1.00 96.88 292 ASN A C 1
ATOM 2222 O O . ASN A 1 292 ? 10.432 3.896 -24.040 1.00 96.88 292 ASN A O 1
ATOM 2226 N N . PRO A 1 293 ? 9.972 5.018 -25.929 1.00 94.19 293 PRO A N 1
ATOM 2227 C CA . PRO A 1 293 ? 9.434 6.187 -25.233 1.00 94.19 293 PRO A CA 1
ATOM 2228 C C . PRO A 1 293 ? 8.120 5.901 -24.491 1.00 94.19 293 PRO A C 1
ATOM 2230 O O . PRO A 1 293 ? 7.667 6.746 -23.726 1.00 94.19 293 PRO A O 1
ATOM 2233 N N . ARG A 1 294 ? 7.508 4.728 -24.712 1.00 95.44 294 ARG A N 1
ATOM 2234 C CA . ARG A 1 294 ? 6.267 4.286 -24.062 1.00 95.44 294 ARG A CA 1
ATOM 2235 C C . ARG A 1 294 ? 6.513 3.265 -22.949 1.00 95.44 294 ARG A C 1
ATOM 2237 O O . ARG A 1 294 ? 5.564 2.629 -22.505 1.00 95.44 294 ARG A O 1
ATOM 2244 N N . THR A 1 295 ? 7.762 3.112 -22.506 1.00 97.75 295 THR A N 1
ATOM 2245 C CA . THR A 1 295 ? 8.116 2.248 -21.372 1.00 97.75 295 THR A CA 1
ATOM 2246 C C . THR A 1 295 ? 7.345 2.673 -20.124 1.00 97.75 295 THR A C 1
ATOM 2248 O O . THR A 1 295 ? 7.369 3.846 -19.753 1.00 97.75 295 THR A O 1
ATOM 2251 N N . LEU A 1 296 ? 6.687 1.724 -19.462 1.00 97.75 296 LEU A N 1
ATOM 2252 C CA . LEU A 1 296 ? 6.003 1.946 -18.192 1.00 97.75 296 LEU A CA 1
ATOM 2253 C C . LEU A 1 296 ? 6.983 1.794 -17.020 1.00 97.75 296 LEU A C 1
ATOM 2255 O O . LEU A 1 296 ? 7.684 0.793 -16.911 1.00 97.75 296 LEU A O 1
ATOM 2259 N N . TYR A 1 29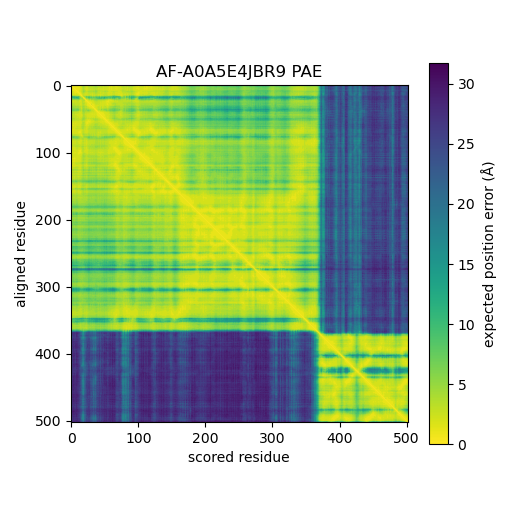7 ? 7.000 2.750 -16.099 1.00 97.44 297 TYR A N 1
ATOM 2260 C CA . TYR A 1 297 ? 7.838 2.699 -14.904 1.00 97.44 297 TYR A CA 1
ATOM 2261 C C . TYR A 1 297 ? 6.969 2.605 -13.659 1.00 97.44 297 TYR A C 1
ATOM 2263 O O . TYR A 1 297 ? 6.155 3.486 -13.380 1.00 97.44 297 TYR A O 1
ATOM 2271 N N . VAL A 1 298 ? 7.154 1.530 -12.904 1.00 96.38 298 VAL A N 1
ATOM 2272 C CA . VAL A 1 298 ? 6.381 1.224 -11.705 1.00 96.38 298 VAL A CA 1
ATOM 2273 C C . VAL A 1 298 ? 7.315 1.165 -10.508 1.00 96.38 298 VAL A C 1
ATOM 2275 O O . VAL A 1 298 ? 8.339 0.489 -10.551 1.00 96.38 298 VAL A O 1
ATOM 2278 N N . ASP A 1 299 ? 6.955 1.833 -9.419 1.00 93.81 299 ASP A N 1
ATOM 2279 C CA . ASP A 1 299 ? 7.694 1.778 -8.163 1.00 93.81 299 ASP A CA 1
ATOM 2280 C C . ASP A 1 299 ? 6.741 1.543 -6.992 1.00 93.81 299 ASP A C 1
ATOM 2282 O O . ASP A 1 299 ? 5.901 2.389 -6.695 1.00 93.81 299 ASP A O 1
ATOM 2286 N N . ILE A 1 300 ? 6.858 0.388 -6.323 1.00 91.00 300 ILE A N 1
ATOM 2287 C CA . ILE A 1 300 ? 5.928 0.001 -5.250 1.00 91.00 300 ILE A CA 1
ATOM 2288 C C . ILE A 1 300 ? 6.121 0.785 -3.951 1.00 91.00 300 ILE A C 1
ATOM 2290 O O . ILE A 1 300 ? 5.360 0.597 -2.997 1.00 91.00 300 ILE A O 1
ATOM 2294 N N . LEU A 1 301 ? 7.150 1.626 -3.879 1.00 84.25 301 LEU A N 1
ATOM 2295 C CA . LEU A 1 301 ? 7.511 2.321 -2.659 1.00 84.25 301 LEU A CA 1
ATOM 2296 C C . LEU A 1 301 ? 6.518 3.425 -2.300 1.00 84.25 301 LEU A C 1
ATOM 2298 O O . LEU A 1 301 ? 6.070 4.217 -3.129 1.00 84.25 301 LEU A O 1
ATOM 2302 N N . LEU A 1 302 ? 6.218 3.485 -1.005 1.00 75.25 302 LEU A N 1
ATOM 2303 C CA . LEU A 1 302 ? 5.502 4.575 -0.360 1.00 75.25 302 LEU A CA 1
ATOM 2304 C C . LEU A 1 302 ? 6.472 5.232 0.615 1.00 75.25 302 LEU A C 1
ATOM 2306 O O . LEU A 1 302 ? 6.857 4.607 1.601 1.00 75.25 302 LEU A O 1
ATOM 2310 N N . THR A 1 303 ? 6.894 6.458 0.329 1.00 62.31 303 THR A N 1
ATOM 2311 C CA . THR A 1 303 ? 7.831 7.189 1.189 1.00 62.31 303 THR A CA 1
ATOM 2312 C C . THR A 1 303 ? 7.088 8.023 2.231 1.00 62.31 303 THR A C 1
ATOM 2314 O O . THR A 1 303 ? 5.913 8.392 2.072 1.00 62.31 303 THR A O 1
ATOM 2317 N N . LYS A 1 304 ? 7.787 8.356 3.318 1.00 55.44 304 LYS A N 1
ATOM 2318 C CA . LYS A 1 304 ? 7.287 9.276 4.340 1.00 55.44 304 LYS A CA 1
ATOM 2319 C C . LYS A 1 304 ? 6.942 10.638 3.732 1.00 55.44 304 LYS A C 1
ATOM 2321 O O . LYS A 1 304 ? 7.597 11.143 2.818 1.00 55.44 304 LYS A O 1
ATOM 2326 N N . GLY A 1 305 ? 5.863 11.229 4.245 1.00 48.56 305 GLY A N 1
ATOM 2327 C CA . GLY A 1 305 ? 5.341 12.510 3.761 1.00 48.56 305 GLY A CA 1
ATOM 2328 C C . GLY A 1 305 ? 4.723 12.457 2.358 1.00 48.56 305 GLY A C 1
ATOM 2329 O O . GLY A 1 305 ? 4.415 13.506 1.805 1.00 48.56 305 GLY A O 1
ATOM 2330 N N . GLY A 1 306 ? 4.551 11.264 1.773 1.00 51.81 306 GLY A N 1
ATOM 2331 C CA . GLY A 1 306 ? 3.931 11.074 0.459 1.00 51.81 306 GLY A CA 1
ATOM 2332 C C . GLY A 1 306 ? 4.818 11.452 -0.729 1.00 51.81 306 GLY A C 1
ATOM 2333 O O . GLY A 1 306 ? 4.333 11.465 -1.859 1.00 51.81 306 GLY A O 1
ATOM 2334 N N . THR A 1 307 ? 6.097 11.765 -0.501 1.00 54.09 307 THR A N 1
ATOM 2335 C CA . THR A 1 307 ? 7.017 12.166 -1.575 1.00 54.09 307 THR A CA 1
ATOM 2336 C C . THR A 1 307 ? 7.136 11.083 -2.662 1.00 54.09 307 THR A C 1
ATOM 2338 O O . THR A 1 307 ? 6.856 9.906 -2.452 1.00 54.09 307 THR A O 1
ATOM 2341 N N . SER A 1 308 ? 7.525 11.451 -3.880 1.00 69.06 308 SER A N 1
ATOM 2342 C CA . SER A 1 308 ? 7.853 10.441 -4.897 1.00 69.06 308 SER A CA 1
ATOM 2343 C C . SER A 1 308 ? 9.133 9.708 -4.499 1.00 69.06 308 SER A C 1
ATOM 2345 O O . SER A 1 308 ? 10.021 10.338 -3.926 1.00 69.06 308 SER A O 1
ATOM 2347 N N . SER A 1 309 ? 9.269 8.419 -4.819 1.00 80.31 309 SER A N 1
ATOM 2348 C CA . SER A 1 309 ? 10.516 7.674 -4.588 1.00 80.31 309 SER A CA 1
ATOM 2349 C C . SER A 1 309 ? 11.697 8.276 -5.362 1.00 80.31 309 SER A C 1
ATOM 2351 O O . SER A 1 309 ? 11.512 9.009 -6.337 1.00 80.31 309 SER A O 1
ATOM 2353 N N . GLY A 1 310 ? 12.926 7.943 -4.962 1.00 80.50 310 GLY A N 1
ATOM 2354 C CA . GLY A 1 310 ? 14.143 8.328 -5.687 1.00 80.50 310 GLY A CA 1
ATOM 2355 C C . GLY A 1 310 ? 14.100 7.947 -7.169 1.00 80.50 310 GLY A C 1
ATOM 2356 O O . GLY A 1 310 ? 14.445 8.769 -8.018 1.00 80.50 310 GLY A O 1
ATOM 2357 N N . SER A 1 311 ? 13.586 6.755 -7.493 1.00 90.44 311 SER A N 1
ATOM 2358 C CA . SER A 1 311 ? 13.411 6.295 -8.877 1.00 90.44 311 SER A CA 1
ATOM 2359 C C . SER A 1 311 ? 12.444 7.183 -9.658 1.00 90.44 311 SER A C 1
ATOM 2361 O O . SER A 1 311 ? 12.778 7.637 -10.749 1.00 90.44 311 SER A O 1
ATOM 2363 N N . LEU A 1 312 ? 11.266 7.474 -9.096 1.00 86.31 312 LEU A N 1
ATOM 2364 C CA . LEU A 1 312 ? 10.266 8.300 -9.774 1.00 86.31 312 LEU A CA 1
ATOM 2365 C C . LEU A 1 312 ? 10.738 9.751 -9.932 1.00 86.31 312 LEU A C 1
ATOM 2367 O O . LEU A 1 312 ? 10.548 10.331 -10.995 1.00 86.31 312 LEU A O 1
ATOM 2371 N N . ARG A 1 313 ? 11.424 10.319 -8.928 1.00 85.19 313 ARG A N 1
ATOM 2372 C CA . ARG A 1 313 ? 12.027 11.662 -9.036 1.00 85.19 313 ARG A CA 1
ATOM 2373 C C . ARG A 1 313 ? 13.071 11.729 -10.150 1.00 85.19 313 ARG A C 1
ATOM 2375 O O . ARG A 1 313 ? 13.068 12.688 -10.918 1.00 85.19 313 ARG A O 1
ATOM 2382 N N . LEU A 1 314 ? 13.934 10.714 -10.253 1.00 86.00 314 LEU A N 1
ATOM 2383 C CA . LEU A 1 314 ? 14.912 10.609 -11.337 1.00 86.00 314 LEU A CA 1
ATOM 2384 C C . LEU A 1 314 ? 14.208 10.579 -12.701 1.00 86.00 314 LEU A C 1
ATOM 2386 O O . LEU A 1 314 ? 14.538 11.377 -13.576 1.00 86.00 314 LEU A O 1
ATOM 2390 N N . LEU A 1 315 ? 13.205 9.715 -12.862 1.00 89.12 315 LEU A N 1
ATOM 2391 C CA . LEU A 1 315 ? 12.453 9.579 -14.112 1.00 89.12 315 LEU A CA 1
ATOM 2392 C C . LEU A 1 315 ? 11.764 10.889 -14.521 1.00 89.12 315 LEU A C 1
ATOM 2394 O O . LEU A 1 315 ? 11.871 11.303 -15.675 1.00 89.12 315 LEU A O 1
ATOM 2398 N N . SER A 1 316 ? 11.123 11.584 -13.578 1.00 83.50 316 SER A N 1
ATOM 2399 C CA . SER A 1 316 ? 10.545 12.908 -13.830 1.00 83.50 316 SER A CA 1
ATOM 2400 C C . SER A 1 316 ? 11.608 13.932 -14.241 1.00 83.50 316 SER A C 1
ATOM 2402 O O . SER A 1 316 ? 11.376 14.707 -15.165 1.00 83.50 316 SER A O 1
ATOM 2404 N N . SER A 1 317 ? 12.790 13.920 -13.611 1.00 82.75 317 SER A N 1
ATOM 2405 C CA . SER A 1 317 ? 13.885 14.841 -13.960 1.00 82.75 317 SER A CA 1
ATOM 2406 C C . SER A 1 317 ? 14.474 14.595 -15.357 1.00 82.75 317 SER A C 1
ATOM 2408 O O . SER A 1 317 ? 14.894 15.541 -16.014 1.00 82.75 317 SER A O 1
ATOM 2410 N N . GLU A 1 318 ? 14.422 13.354 -15.854 1.00 90.75 318 GLU A N 1
ATOM 2411 C CA . GLU A 1 318 ? 14.802 12.986 -17.230 1.00 90.75 318 GLU A CA 1
ATOM 2412 C C . GLU A 1 318 ? 13.634 13.172 -18.234 1.00 90.75 318 GLU A C 1
ATOM 2414 O O . GLU A 1 318 ? 13.689 12.753 -19.400 1.00 90.75 318 GLU A O 1
ATOM 2419 N N . GLY A 1 319 ? 12.550 13.824 -17.798 1.00 80.81 319 GLY A N 1
ATOM 2420 C CA . GLY A 1 319 ? 11.417 14.217 -18.630 1.00 80.81 319 GLY A CA 1
ATOM 2421 C C . GLY A 1 319 ? 10.569 13.042 -19.111 1.00 80.81 319 GLY A C 1
ATOM 2422 O O . GLY A 1 319 ? 10.149 13.040 -20.271 1.00 80.81 319 GLY A O 1
ATOM 2423 N N . ILE A 1 320 ? 10.382 12.015 -18.277 1.00 83.56 320 ILE A N 1
ATOM 2424 C CA . ILE A 1 320 ? 9.382 10.964 -18.505 1.00 83.56 320 ILE A CA 1
ATOM 2425 C C . ILE A 1 320 ? 8.002 11.497 -18.097 1.00 83.56 320 ILE A C 1
ATOM 2427 O O . ILE A 1 320 ? 7.849 12.063 -17.015 1.00 83.56 320 ILE A O 1
ATOM 2431 N N . GLY A 1 321 ? 7.004 11.328 -18.970 1.00 74.69 321 GLY A N 1
ATOM 2432 C CA . GLY A 1 321 ? 5.631 11.774 -18.716 1.00 74.69 321 GLY A CA 1
ATOM 2433 C C . GLY A 1 321 ? 4.988 11.025 -17.547 1.00 74.69 321 GLY A C 1
ATOM 2434 O O . GLY A 1 321 ? 5.167 9.815 -17.409 1.00 74.69 321 GLY A O 1
ATOM 2435 N N . ASN A 1 322 ? 4.225 11.736 -16.711 1.00 77.88 322 ASN A N 1
ATOM 2436 C CA . ASN A 1 322 ? 3.574 11.182 -15.515 1.00 77.88 322 ASN A CA 1
ATOM 2437 C C . ASN A 1 322 ? 2.611 10.030 -15.832 1.00 77.88 322 ASN A C 1
ATOM 2439 O O . ASN A 1 322 ? 2.386 9.153 -14.999 1.00 77.88 322 ASN A O 1
ATOM 2443 N N . GLU A 1 323 ? 2.049 10.003 -17.036 1.00 80.62 323 GLU A N 1
ATOM 2444 C CA . GLU A 1 323 ? 1.220 8.911 -17.518 1.00 80.62 323 GLU A CA 1
ATOM 2445 C C . GLU A 1 323 ? 1.995 7.583 -17.570 1.00 80.62 323 GLU A C 1
ATOM 2447 O O . GLU A 1 323 ? 1.421 6.542 -17.263 1.00 80.62 323 GLU A O 1
ATOM 2452 N N . TYR A 1 324 ? 3.307 7.600 -17.810 1.00 87.00 324 TYR A N 1
ATOM 2453 C CA . TYR A 1 324 ? 4.165 6.409 -17.792 1.00 87.00 324 TYR A CA 1
ATOM 2454 C C . TYR A 1 324 ? 4.737 6.089 -16.406 1.00 87.00 324 TYR A C 1
ATOM 2456 O O . TYR A 1 324 ? 5.497 5.134 -16.270 1.00 87.00 324 TYR A O 1
ATOM 2464 N N . LEU A 1 325 ? 4.388 6.864 -15.376 1.00 88.31 325 LEU A N 1
ATOM 2465 C CA . LEU A 1 325 ? 4.863 6.675 -14.007 1.00 88.31 325 LEU A CA 1
ATOM 2466 C C . LEU A 1 325 ? 3.735 6.139 -13.119 1.00 88.31 325 LEU A C 1
ATOM 2468 O O . LEU A 1 325 ? 2.630 6.691 -13.074 1.00 88.31 325 LEU A O 1
ATOM 2472 N N . LEU A 1 326 ? 4.016 5.065 -12.386 1.00 86.31 326 LEU A N 1
ATOM 2473 C CA . LEU A 1 326 ? 3.089 4.446 -11.444 1.00 86.31 326 LEU A CA 1
ATOM 2474 C C . LEU A 1 326 ? 3.770 4.271 -10.083 1.00 86.31 326 LEU A C 1
ATOM 2476 O O . LEU A 1 326 ? 4.775 3.575 -9.977 1.00 86.31 326 LEU A O 1
ATOM 2480 N N . ASP A 1 327 ? 3.225 4.898 -9.043 1.00 85.06 327 ASP A N 1
ATOM 2481 C CA . ASP A 1 327 ? 3.712 4.730 -7.672 1.00 85.06 327 ASP A CA 1
ATOM 2482 C C . ASP A 1 327 ? 3.048 3.533 -6.959 1.00 85.06 327 ASP A C 1
ATOM 2484 O O . ASP A 1 327 ? 2.229 2.804 -7.530 1.00 85.06 327 ASP A O 1
ATOM 2488 N N . GLY A 1 328 ? 3.391 3.317 -5.687 1.00 82.81 328 GLY A N 1
ATOM 2489 C CA . GLY A 1 328 ? 2.901 2.174 -4.917 1.00 82.81 328 GLY A CA 1
ATOM 2490 C C . GLY A 1 328 ? 1.438 2.265 -4.477 1.00 82.81 328 GLY A C 1
ATOM 2491 O O . GLY A 1 328 ? 0.903 1.302 -3.924 1.00 82.81 328 GLY A O 1
ATOM 2492 N N . LYS A 1 329 ? 0.749 3.395 -4.675 1.00 78.44 329 LYS A N 1
ATOM 2493 C CA . LYS A 1 329 ? -0.595 3.602 -4.103 1.00 78.44 329 LYS A CA 1
ATOM 2494 C C . LYS A 1 329 ? -1.667 2.808 -4.834 1.00 78.44 329 LYS A C 1
ATOM 2496 O O . LYS A 1 329 ? -2.444 2.140 -4.147 1.00 78.44 329 LYS A O 1
ATOM 2501 N N . PRO A 1 330 ? -1.694 2.784 -6.181 1.00 85.56 330 PRO A N 1
ATOM 2502 C CA . PRO A 1 330 ? -2.532 1.860 -6.927 1.00 85.56 330 PRO A CA 1
ATOM 2503 C C . PRO A 1 330 ? -2.356 0.413 -6.467 1.00 85.56 330 PRO A C 1
ATOM 2505 O O . PRO A 1 330 ? -3.356 -0.258 -6.243 1.00 85.56 330 PRO A O 1
ATOM 2508 N N . MET A 1 331 ? -1.124 -0.056 -6.228 1.00 89.38 331 MET A N 1
ATOM 2509 C CA . MET A 1 331 ? -0.906 -1.406 -5.692 1.00 89.38 331 MET A CA 1
ATOM 2510 C C . MET A 1 331 ? -1.635 -1.601 -4.355 1.00 89.38 331 MET A C 1
ATOM 2512 O O . MET A 1 331 ? -2.329 -2.603 -4.199 1.00 89.38 331 MET A O 1
ATOM 2516 N N . VAL A 1 332 ? -1.537 -0.650 -3.411 1.00 85.75 332 VAL A N 1
ATOM 2517 C CA . VAL A 1 332 ? -2.236 -0.742 -2.113 1.00 85.75 332 VAL A CA 1
ATOM 2518 C C . VAL A 1 332 ? -3.756 -0.786 -2.268 1.00 85.75 332 VAL A C 1
ATOM 2520 O O . VAL A 1 332 ? -4.427 -1.538 -1.559 1.00 85.75 332 VAL A O 1
ATOM 2523 N N . LEU A 1 333 ? -4.293 -0.004 -3.197 1.00 86.19 333 LEU A N 1
ATOM 2524 C CA . LEU A 1 333 ? -5.717 0.012 -3.498 1.00 86.19 333 LEU A CA 1
ATOM 2525 C C . LEU A 1 333 ? -6.171 -1.333 -4.090 1.00 86.19 333 LEU A C 1
ATOM 2527 O O . LEU A 1 333 ? -7.090 -1.969 -3.572 1.00 86.19 333 LEU A O 1
ATOM 2531 N N . TYR A 1 334 ? -5.493 -1.799 -5.139 1.00 91.12 334 TYR A N 1
ATOM 2532 C CA . TYR A 1 334 ? -5.863 -3.020 -5.847 1.00 91.12 334 TYR A CA 1
ATOM 2533 C C . TYR A 1 334 ? -5.634 -4.283 -5.015 1.00 91.12 334 TYR A C 1
ATOM 2535 O O . TYR A 1 334 ? -6.429 -5.210 -5.130 1.00 91.12 334 TYR A O 1
ATOM 2543 N N . GLN A 1 335 ? -4.615 -4.335 -4.147 1.00 92.56 335 GLN A N 1
ATOM 2544 C CA . GLN A 1 335 ? -4.390 -5.502 -3.280 1.00 92.56 335 GLN A CA 1
ATOM 2545 C C . GLN A 1 335 ? -5.454 -5.660 -2.189 1.00 92.56 335 GLN A C 1
ATOM 2547 O O . GLN A 1 335 ? -5.628 -6.755 -1.647 1.00 92.56 335 GLN A O 1
ATOM 2552 N N . ALA A 1 336 ? -6.132 -4.569 -1.818 1.00 92.00 336 ALA A N 1
ATOM 2553 C CA . ALA A 1 336 ? -7.079 -4.573 -0.712 1.00 92.00 336 ALA A CA 1
ATOM 2554 C C . ALA A 1 336 ? -8.369 -5.314 -1.066 1.00 92.00 336 ALA A C 1
ATOM 2556 O O . ALA A 1 336 ? -9.014 -5.852 -0.170 1.00 92.00 336 ALA A O 1
ATOM 2557 N N . ILE A 1 337 ? -8.719 -5.376 -2.354 1.00 93.00 337 ILE A N 1
ATOM 2558 C CA . ILE A 1 337 ? -9.897 -6.086 -2.866 1.00 93.00 337 ILE A CA 1
ATOM 2559 C C . ILE A 1 337 ? -9.752 -7.605 -2.703 1.00 93.00 337 ILE A C 1
ATOM 2561 O O . ILE A 1 337 ? -10.541 -8.189 -1.962 1.00 93.00 337 ILE A O 1
ATOM 2565 N N . PRO A 1 338 ? -8.751 -8.287 -3.296 1.00 93.81 338 PRO A N 1
ATOM 2566 C CA . PRO A 1 338 ? -8.602 -9.731 -3.130 1.00 93.81 338 PRO A CA 1
ATOM 2567 C C . PRO A 1 338 ? -8.341 -10.125 -1.674 1.00 93.81 338 PRO A C 1
ATOM 2569 O O . PRO A 1 338 ? -8.697 -11.230 -1.270 1.00 93.81 338 PRO A O 1
ATOM 2572 N N . ALA A 1 339 ? -7.746 -9.235 -0.879 1.00 94.62 339 ALA A N 1
ATOM 2573 C CA . ALA A 1 339 ? -7.591 -9.420 0.556 1.00 94.62 339 ALA A CA 1
ATOM 2574 C C . ALA A 1 339 ? -8.943 -9.382 1.291 1.00 94.62 339 ALA A C 1
ATOM 2576 O O . ALA A 1 339 ? -9.239 -10.286 2.071 1.00 94.62 339 ALA A O 1
ATOM 2577 N N . TYR A 1 340 ? -9.787 -8.391 0.986 1.00 94.00 340 TYR A N 1
ATOM 2578 C CA . TYR A 1 340 ? -11.146 -8.280 1.518 1.00 94.00 340 TYR A CA 1
ATOM 2579 C C . TYR A 1 340 ? -11.977 -9.515 1.154 1.00 94.00 340 TYR A C 1
ATOM 2581 O O . TYR A 1 340 ? -12.582 -10.132 2.026 1.00 94.00 340 TYR A O 1
ATOM 2589 N N . ARG A 1 341 ? -11.920 -9.948 -0.114 1.00 93.62 341 ARG A N 1
ATOM 2590 C CA . ARG A 1 341 ? -12.637 -11.135 -0.609 1.00 93.62 341 ARG A CA 1
ATOM 2591 C C . ARG A 1 341 ? -12.236 -12.425 0.092 1.00 93.62 341 ARG A C 1
ATOM 2593 O O . ARG A 1 341 ? -13.077 -13.291 0.296 1.00 93.62 341 ARG A O 1
ATOM 2600 N N . LYS A 1 342 ? -10.962 -12.580 0.459 1.00 94.38 342 LYS A N 1
ATOM 2601 C CA . LYS A 1 342 ? -10.491 -13.759 1.204 1.00 94.38 342 LYS A CA 1
ATOM 2602 C C . LYS A 1 342 ? -11.122 -13.827 2.593 1.00 94.38 342 LYS A C 1
ATOM 2604 O O . LYS A 1 342 ? -11.585 -14.890 2.991 1.00 94.38 342 LYS A O 1
ATOM 2609 N N . VAL A 1 343 ? -11.198 -12.690 3.283 1.00 93.62 343 VAL A N 1
ATOM 2610 C CA . VAL A 1 343 ? -11.880 -12.585 4.579 1.00 93.62 343 VAL A CA 1
ATOM 2611 C C . VAL A 1 343 ? -13.383 -12.820 4.424 1.00 93.62 343 VAL A C 1
ATOM 2613 O O . VAL A 1 343 ? -13.949 -13.633 5.145 1.00 93.62 343 VAL A O 1
ATOM 2616 N N . GLU A 1 344 ? -14.020 -12.158 3.461 1.00 92.06 344 GLU A N 1
ATOM 2617 C CA . GLU A 1 344 ? -15.451 -12.298 3.176 1.00 92.06 344 GLU A CA 1
ATOM 2618 C C . GLU A 1 344 ? -15.840 -13.756 2.881 1.00 92.06 344 GLU A C 1
ATOM 2620 O O . GLU A 1 344 ? -16.795 -14.280 3.447 1.00 92.06 344 GLU A O 1
ATOM 2625 N N . LYS A 1 345 ? -15.059 -14.445 2.041 1.00 91.50 345 LYS A N 1
ATOM 2626 C CA . LYS A 1 345 ? -15.300 -15.843 1.669 1.00 91.50 345 LYS A CA 1
ATOM 2627 C C . LYS A 1 345 ? -15.188 -16.801 2.857 1.00 91.50 345 LYS A C 1
ATOM 2629 O O . LYS A 1 345 ? -15.930 -17.778 2.912 1.00 91.50 345 LYS A O 1
ATOM 2634 N N . ALA A 1 346 ? -14.256 -16.551 3.776 1.00 91.50 346 ALA A N 1
ATOM 2635 C CA . ALA A 1 346 ? -14.082 -17.374 4.971 1.00 91.50 346 ALA A CA 1
ATOM 2636 C C . ALA A 1 346 ? -15.207 -17.173 5.997 1.00 91.50 346 ALA A C 1
ATOM 2638 O O . ALA A 1 346 ? -15.507 -18.082 6.768 1.00 91.50 346 ALA A O 1
ATOM 2639 N N . HIS A 1 347 ? -15.851 -16.005 5.980 1.00 89.88 347 HIS A N 1
ATOM 2640 C CA . HIS A 1 347 ? -16.834 -15.590 6.974 1.00 89.88 347 HIS A CA 1
ATOM 2641 C C . HIS A 1 347 ? -18.130 -15.170 6.286 1.00 89.88 347 HIS A C 1
ATOM 2643 O O . HIS A 1 347 ? -18.380 -13.986 6.119 1.00 89.88 347 HIS A O 1
ATOM 2649 N N . LEU A 1 348 ? -18.988 -16.125 5.909 1.00 76.88 348 LEU A N 1
ATOM 2650 C CA . LEU A 1 348 ? -20.195 -15.865 5.097 1.00 76.88 348 LEU A CA 1
ATOM 2651 C C . LEU A 1 348 ? -21.138 -14.782 5.657 1.00 76.88 348 LEU A C 1
ATOM 2653 O O . LEU A 1 348 ? -21.835 -14.130 4.887 1.00 76.88 348 LEU A O 1
ATOM 2657 N N . GLY A 1 349 ? -21.138 -14.546 6.974 1.00 76.50 349 GLY A N 1
ATOM 2658 C CA . GLY A 1 349 ? -21.878 -13.440 7.600 1.00 76.50 349 GLY A CA 1
ATOM 2659 C C . GLY A 1 349 ? -21.356 -12.036 7.249 1.00 76.50 349 GLY A C 1
ATOM 2660 O O . GLY A 1 349 ? -22.001 -11.050 7.586 1.00 76.50 349 GLY A O 1
ATOM 2661 N N . LEU A 1 350 ? -20.201 -11.944 6.585 1.00 79.50 350 LEU A N 1
ATOM 2662 C CA . LEU A 1 350 ? -19.630 -10.724 6.015 1.00 79.50 350 LEU A CA 1
ATOM 2663 C C . LEU A 1 350 ? -20.010 -10.497 4.557 1.00 79.50 350 LEU A C 1
ATOM 2665 O O . LEU A 1 350 ? -19.641 -9.453 4.021 1.00 79.50 350 LEU A O 1
ATOM 2669 N N . HIS A 1 351 ? -20.673 -11.455 3.904 1.00 82.38 351 HIS A N 1
ATOM 2670 C CA . HIS A 1 351 ? -20.904 -11.352 2.475 1.00 82.38 351 HIS A CA 1
ATOM 2671 C C . HIS A 1 351 ? -21.795 -10.158 2.148 1.00 82.38 351 HIS A C 1
ATOM 2673 O O . HIS A 1 351 ? -22.924 -10.052 2.631 1.00 82.38 351 HIS A O 1
ATOM 2679 N N . VAL A 1 352 ? -21.283 -9.285 1.288 1.00 79.31 352 VAL A N 1
ATOM 2680 C CA . VAL A 1 352 ? -22.040 -8.183 0.713 1.00 79.31 352 VAL A CA 1
ATOM 2681 C C . VAL A 1 352 ? -22.056 -8.366 -0.793 1.00 79.31 352 VAL A C 1
ATOM 2683 O O . VAL A 1 352 ? -21.023 -8.614 -1.416 1.00 79.31 352 VAL A O 1
ATOM 2686 N N . SER A 1 353 ? -23.230 -8.208 -1.402 1.00 84.25 353 SER A N 1
ATOM 2687 C CA . SER A 1 353 ? -23.407 -8.282 -2.856 1.00 84.25 353 SER A CA 1
ATOM 2688 C C . SER A 1 353 ? -22.867 -7.025 -3.563 1.00 84.25 353 SER A C 1
ATOM 2690 O O . SER A 1 353 ? -23.583 -6.370 -4.315 1.00 84.25 353 SER A O 1
ATOM 2692 N N . ILE A 1 354 ? -21.605 -6.678 -3.308 1.00 85.94 354 ILE A N 1
ATOM 2693 C CA . ILE A 1 354 ? -20.869 -5.564 -3.916 1.00 85.94 354 ILE A CA 1
ATOM 2694 C C . ILE A 1 354 ? -19.881 -6.158 -4.916 1.00 85.94 354 ILE A C 1
ATOM 2696 O O . ILE A 1 354 ? -19.180 -7.117 -4.589 1.00 85.94 354 ILE A O 1
ATOM 2700 N N . GLY A 1 355 ? -19.795 -5.605 -6.126 1.00 90.75 355 GLY A N 1
ATOM 2701 C CA . GLY A 1 355 ? -18.814 -6.017 -7.138 1.00 90.75 355 GLY A CA 1
ATOM 2702 C C . GLY A 1 355 ? -17.413 -5.439 -6.891 1.00 90.75 355 GLY A C 1
ATOM 2703 O O . GLY A 1 355 ? -17.251 -4.446 -6.190 1.00 90.75 355 GLY A O 1
ATOM 2704 N N . ASP A 1 356 ? -16.376 -6.021 -7.502 1.00 90.12 356 ASP A N 1
ATOM 2705 C CA . ASP A 1 356 ? -14.991 -5.532 -7.343 1.00 90.12 356 ASP A CA 1
ATOM 2706 C C . ASP A 1 356 ? -14.810 -4.074 -7.808 1.00 90.12 356 ASP A C 1
ATOM 2708 O O . ASP A 1 356 ? -14.037 -3.336 -7.203 1.00 90.12 356 ASP A O 1
ATOM 2712 N N . GLY A 1 357 ? -15.539 -3.637 -8.843 1.00 87.69 357 GLY A N 1
ATOM 2713 C CA . GLY A 1 357 ? -15.499 -2.248 -9.322 1.00 87.69 357 GLY A CA 1
ATOM 2714 C C . GLY A 1 357 ? -16.092 -1.246 -8.327 1.00 87.69 357 GLY A C 1
ATOM 2715 O O . GLY A 1 357 ? -15.513 -0.188 -8.097 1.00 87.69 357 GLY A O 1
ATOM 2716 N N . GLU A 1 358 ? -17.199 -1.605 -7.676 1.00 88.25 358 GLU A N 1
ATOM 2717 C CA . GLU A 1 358 ? -17.816 -0.772 -6.640 1.00 88.25 358 GLU A CA 1
ATOM 2718 C C . GLU A 1 358 ? -16.952 -0.741 -5.370 1.00 88.25 358 GLU A C 1
ATOM 2720 O O . GLU A 1 358 ? -16.733 0.328 -4.802 1.00 88.25 358 GLU A O 1
ATOM 2725 N N . LEU A 1 359 ? -16.360 -1.878 -4.969 1.00 88.50 359 LEU A N 1
ATOM 2726 C CA . LEU A 1 359 ? -15.361 -1.903 -3.893 1.00 88.50 359 LEU A CA 1
ATOM 2727 C C . LEU A 1 359 ? -14.177 -0.986 -4.207 1.00 88.50 359 LEU A C 1
ATOM 2729 O O . LEU A 1 359 ? -13.749 -0.231 -3.335 1.00 88.50 359 LEU A O 1
ATOM 2733 N N . LEU A 1 360 ? -13.664 -1.030 -5.440 1.00 85.56 360 LEU A N 1
ATOM 2734 C CA . LEU A 1 360 ? -12.567 -0.171 -5.874 1.00 85.56 360 LEU A CA 1
ATOM 2735 C C . LEU A 1 360 ? -12.936 1.311 -5.735 1.00 85.56 360 LEU A C 1
ATOM 2737 O O . LEU A 1 360 ? -12.163 2.076 -5.163 1.00 85.56 360 LEU A O 1
ATOM 2741 N N . GLU A 1 361 ? -14.129 1.703 -6.185 1.00 82.06 361 GLU A N 1
ATOM 2742 C CA . GLU A 1 361 ? -14.632 3.073 -6.061 1.00 82.06 361 GLU A CA 1
ATOM 2743 C C . GLU A 1 361 ? -14.781 3.502 -4.593 1.00 82.06 361 GLU A C 1
ATOM 2745 O O . GLU A 1 361 ? -14.332 4.586 -4.202 1.00 82.06 361 GLU A O 1
ATOM 2750 N N . MET A 1 362 ? -15.371 2.647 -3.752 1.00 82.12 362 MET A N 1
ATOM 2751 C CA . MET A 1 362 ? -15.506 2.894 -2.315 1.00 82.12 362 MET A CA 1
ATOM 2752 C C . MET A 1 362 ? -14.143 3.081 -1.650 1.00 82.12 362 MET A C 1
ATOM 2754 O O . MET A 1 362 ? -13.948 4.023 -0.876 1.00 82.12 362 MET A O 1
ATOM 2758 N N . PHE A 1 363 ? -13.195 2.205 -1.974 1.00 83.81 363 PHE A N 1
ATOM 2759 C CA . PHE A 1 363 ? -11.839 2.251 -1.455 1.00 83.81 363 PHE A CA 1
ATOM 2760 C C . PHE A 1 363 ? -11.121 3.525 -1.904 1.00 83.81 363 PHE A C 1
ATOM 2762 O O . PHE A 1 363 ? -10.601 4.246 -1.054 1.00 83.81 363 PHE A O 1
ATOM 2769 N N . SER A 1 364 ? -11.175 3.880 -3.191 1.00 73.81 364 SER A N 1
ATOM 2770 C CA . SER A 1 364 ? -10.593 5.130 -3.700 1.00 73.81 364 SER A CA 1
ATOM 2771 C C . SER A 1 364 ? -11.150 6.361 -2.982 1.00 73.81 364 SER A C 1
ATOM 2773 O O . SER A 1 364 ? -10.382 7.224 -2.561 1.00 73.81 364 SER A O 1
ATOM 2775 N N . LYS A 1 365 ? -12.471 6.423 -2.760 1.00 66.75 365 LYS A N 1
ATOM 2776 C CA . LYS A 1 365 ? -13.111 7.542 -2.047 1.00 66.75 365 LYS A CA 1
ATOM 2777 C C . LYS A 1 365 ? -12.723 7.619 -0.572 1.00 66.75 365 LYS A C 1
ATOM 2779 O O . LYS A 1 365 ? -12.598 8.717 -0.041 1.00 66.75 365 LYS A O 1
ATOM 2784 N N . SER A 1 366 ? -12.514 6.476 0.080 1.00 59.09 366 SER A N 1
ATOM 2785 C CA . SER A 1 366 ? -12.131 6.410 1.500 1.00 59.09 366 SER A CA 1
ATOM 2786 C C . SER A 1 366 ? -10.677 6.808 1.784 1.00 59.09 366 SER A C 1
ATOM 2788 O O . SER A 1 366 ? -10.314 7.014 2.937 1.00 59.09 366 SER A O 1
ATOM 2790 N N . VAL A 1 367 ? -9.849 6.884 0.738 1.00 53.53 367 VAL A N 1
ATOM 2791 C CA . VAL A 1 367 ? -8.395 7.075 0.820 1.00 53.53 367 VAL A CA 1
ATOM 2792 C C . VAL A 1 367 ? -7.958 8.497 0.426 1.00 53.53 367 VAL A C 1
ATOM 2794 O O . VAL A 1 367 ? -6.808 8.868 0.679 1.00 53.53 367 VAL A O 1
ATOM 2797 N N . MET A 1 368 ? -8.855 9.303 -0.157 1.00 49.28 368 MET A N 1
ATOM 2798 C CA . MET A 1 368 ? -8.597 10.719 -0.442 1.00 49.28 368 MET A CA 1
ATOM 2799 C C . MET A 1 368 ? -8.361 11.490 0.862 1.00 49.28 368 MET A C 1
ATOM 2801 O O . MET A 1 368 ? -9.179 11.414 1.778 1.00 49.28 368 MET A O 1
ATOM 2805 N N . VAL A 1 369 ? -7.247 12.226 0.921 1.00 42.91 369 VAL A N 1
ATOM 2806 C CA . VAL A 1 369 ? -6.812 13.034 2.070 1.00 42.91 369 VAL A CA 1
ATOM 2807 C C . VAL A 1 369 ? -7.961 13.946 2.512 1.00 42.91 369 VAL A C 1
ATOM 2809 O O . VAL A 1 369 ? -8.444 14.771 1.738 1.00 42.91 369 VAL A O 1
ATOM 2812 N N . ASN A 1 370 ? -8.438 13.768 3.744 1.00 47.00 370 ASN A N 1
ATOM 2813 C CA . ASN A 1 370 ? -9.426 14.660 4.334 1.00 47.00 370 ASN A CA 1
ATOM 2814 C C . ASN A 1 370 ? -8.683 15.766 5.078 1.00 47.00 370 ASN A C 1
ATOM 2816 O O . ASN A 1 370 ? -7.989 15.507 6.060 1.00 47.00 370 ASN A O 1
ATOM 2820 N N . LEU A 1 371 ? -8.860 17.008 4.633 1.00 53.66 371 LEU A N 1
ATOM 2821 C CA . LEU A 1 371 ? -8.775 18.116 5.576 1.00 53.66 371 LEU A CA 1
ATOM 2822 C C . LEU A 1 371 ? -9.914 17.954 6.591 1.00 53.66 371 LEU A C 1
ATOM 2824 O O . LEU A 1 371 ? -11.011 17.544 6.185 1.00 53.66 371 LEU A O 1
ATOM 2828 N N . PRO A 1 372 ? -9.677 18.232 7.885 1.00 57.72 372 PRO A N 1
ATOM 2829 C CA . PRO A 1 372 ? -10.748 18.321 8.867 1.00 57.72 372 PRO A CA 1
ATOM 2830 C C . PRO A 1 372 ? -11.880 19.221 8.352 1.00 57.72 372 PRO A C 1
ATOM 2832 O O . PRO A 1 372 ? -11.637 20.187 7.629 1.00 57.72 372 PRO A O 1
ATOM 2835 N N . ARG A 1 373 ? -13.136 18.888 8.675 1.00 61.25 373 ARG A N 1
ATOM 2836 C CA . ARG A 1 373 ? -14.308 19.631 8.172 1.00 61.25 373 ARG A CA 1
ATOM 2837 C C . ARG A 1 373 ? -14.308 21.095 8.629 1.00 61.25 373 ARG A C 1
ATOM 2839 O O . ARG A 1 373 ? -14.881 21.937 7.956 1.00 61.25 373 ARG A O 1
ATOM 2846 N N . ASP A 1 374 ? -13.659 21.384 9.746 1.00 72.31 374 ASP A N 1
ATOM 2847 C CA . ASP A 1 374 ? -13.430 22.707 10.319 1.00 72.31 374 ASP A CA 1
ATOM 2848 C C . ASP A 1 374 ? -12.197 23.420 9.739 1.00 72.31 374 ASP A C 1
ATOM 2850 O O . ASP A 1 374 ? -11.830 24.484 10.224 1.00 72.31 374 ASP A O 1
ATOM 2854 N N . GLU A 1 375 ? -11.567 22.899 8.684 1.00 80.56 375 GLU A N 1
ATOM 2855 C CA . GLU A 1 375 ? -10.457 23.557 7.992 1.00 80.56 375 GLU A CA 1
ATOM 2856 C C . GLU A 1 375 ? -10.789 23.843 6.520 1.00 80.56 375 GLU A C 1
ATOM 2858 O O . GLU A 1 375 ? -11.494 23.090 5.843 1.00 80.56 375 GLU A O 1
ATOM 2863 N N . MET A 1 376 ? -10.238 24.941 5.999 1.00 87.12 376 MET A N 1
ATOM 2864 C CA . MET A 1 376 ? -10.270 25.283 4.577 1.00 87.12 376 MET A CA 1
ATOM 2865 C C . MET A 1 376 ? -8.857 25.626 4.103 1.00 87.12 376 MET A C 1
ATOM 2867 O O . MET A 1 376 ? -8.192 26.489 4.669 1.00 87.12 376 MET A O 1
ATOM 2871 N N . ALA A 1 377 ? -8.378 24.950 3.059 1.00 84.50 377 ALA A N 1
ATOM 2872 C CA . ALA A 1 377 ? -7.030 25.164 2.539 1.00 84.50 377 ALA A CA 1
ATOM 2873 C C . ALA A 1 377 ? -7.009 26.157 1.373 1.00 84.50 377 ALA A C 1
ATOM 2875 O O . ALA A 1 377 ? -7.751 26.013 0.402 1.00 84.50 377 ALA A O 1
ATOM 2876 N N . PHE A 1 378 ? -6.085 27.112 1.434 1.00 86.38 378 PHE A N 1
ATOM 2877 C CA . PHE A 1 378 ? -5.885 28.143 0.419 1.00 86.38 378 PHE A CA 1
ATOM 2878 C C . PHE A 1 378 ? -4.479 28.068 -0.160 1.00 86.38 378 PHE A C 1
ATOM 2880 O O . PHE A 1 378 ? -3.511 27.851 0.561 1.00 86.38 378 PHE A O 1
ATOM 2887 N N . ARG A 1 379 ? -4.329 28.286 -1.468 1.00 72.50 379 ARG A N 1
ATOM 2888 C CA . ARG A 1 379 ? -3.004 28.368 -2.102 1.00 72.50 379 ARG A CA 1
ATOM 2889 C C . ARG A 1 379 ? -2.228 29.581 -1.584 1.00 72.50 379 ARG A C 1
ATOM 2891 O O . ARG A 1 379 ? -2.810 30.647 -1.392 1.00 72.50 379 ARG A O 1
ATOM 2898 N N . GLN A 1 380 ? -0.905 29.447 -1.458 1.00 77.56 380 GLN A N 1
ATOM 2899 C CA . GLN A 1 380 ? -0.017 30.515 -0.982 1.00 77.56 380 GLN A CA 1
ATOM 2900 C C . GLN A 1 380 ? -0.189 31.851 -1.716 1.00 77.56 380 GLN A C 1
ATOM 2902 O O . GLN A 1 380 ? -0.053 32.909 -1.111 1.00 77.56 380 GLN A O 1
ATOM 2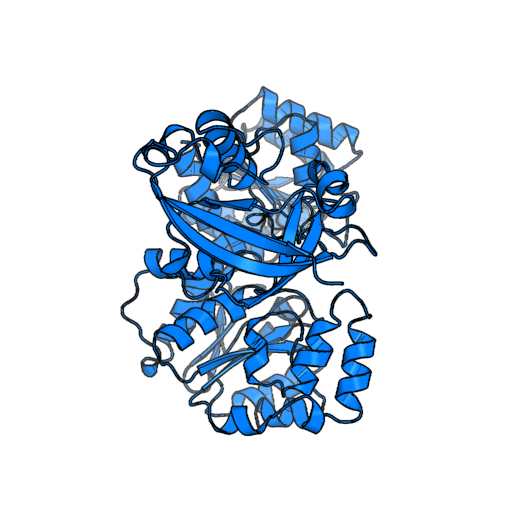907 N N . ILE A 1 381 ? -0.523 31.818 -3.008 1.00 73.94 381 ILE A N 1
ATOM 2908 C CA . ILE A 1 381 ? -0.749 33.025 -3.816 1.00 73.94 381 ILE A CA 1
ATOM 2909 C C . ILE A 1 381 ? -1.858 33.929 -3.251 1.00 73.94 381 ILE A C 1
ATOM 2911 O O . ILE A 1 381 ? -1.785 35.145 -3.404 1.00 73.94 381 ILE A O 1
ATOM 2915 N N . TYR A 1 382 ? -2.836 33.367 -2.531 1.00 85.12 382 TYR A N 1
ATOM 2916 C CA . TYR A 1 382 ? -3.939 34.111 -1.912 1.00 85.12 382 TYR A CA 1
ATOM 2917 C C . TYR A 1 382 ? -3.649 34.538 -0.468 1.00 85.12 382 TYR A C 1
ATOM 2919 O O . TYR A 1 382 ? -4.485 35.182 0.159 1.00 85.12 382 TYR A O 1
ATOM 2927 N N . PHE A 1 383 ? -2.465 34.222 0.065 1.00 86.88 383 PHE A N 1
ATOM 2928 C CA . PHE A 1 383 ? -2.088 34.526 1.447 1.00 86.88 383 PHE A CA 1
ATOM 2929 C C . PHE A 1 383 ? -2.294 35.999 1.814 1.00 86.88 383 PHE A C 1
ATOM 2931 O O . PHE A 1 383 ? -2.851 36.316 2.861 1.00 86.88 383 PHE A O 1
ATOM 2938 N N . HIS A 1 384 ? -1.883 36.905 0.928 1.00 86.75 384 HIS A N 1
ATOM 2939 C CA . HIS A 1 384 ? -2.013 38.341 1.151 1.00 86.75 384 HIS A CA 1
ATOM 2940 C C . HIS A 1 384 ? -3.475 38.794 1.285 1.00 86.75 384 HIS A C 1
ATOM 2942 O O . HIS A 1 384 ? -3.735 39.728 2.038 1.00 86.75 384 HIS A O 1
ATOM 2948 N N . LEU A 1 385 ? -4.417 38.122 0.609 1.00 90.50 385 LEU A N 1
ATOM 2949 C CA . LEU A 1 385 ? -5.851 38.415 0.696 1.00 90.50 385 LEU A CA 1
ATOM 2950 C C . LEU A 1 385 ? -6.444 37.930 2.017 1.00 90.50 385 LEU A C 1
ATOM 2952 O O . LEU A 1 385 ? -7.260 38.628 2.612 1.00 90.50 385 LEU A O 1
ATOM 2956 N N . LEU A 1 386 ? -5.999 36.760 2.490 1.00 92.31 386 LEU A N 1
ATOM 2957 C CA . LEU A 1 386 ? -6.385 36.241 3.801 1.00 92.31 386 LEU A CA 1
ATOM 2958 C C . LEU A 1 386 ? -5.884 37.150 4.923 1.00 92.31 386 LEU A C 1
ATOM 2960 O O . LEU A 1 386 ? -6.641 37.530 5.812 1.00 92.31 386 LEU A O 1
ATOM 2964 N N . ARG A 1 387 ? -4.621 37.576 4.828 1.00 92.31 387 ARG A N 1
ATOM 2965 C CA . ARG A 1 387 ? -3.994 38.470 5.802 1.00 92.31 387 ARG A CA 1
ATOM 2966 C C . ARG A 1 387 ? -4.620 39.862 5.828 1.00 92.31 387 ARG A C 1
ATOM 2968 O O . ARG A 1 387 ? -4.739 40.447 6.899 1.00 92.31 387 ARG A O 1
ATOM 2975 N N . SER A 1 388 ? -5.024 40.390 4.673 1.00 94.06 388 SER A N 1
ATOM 2976 C CA . SER A 1 388 ? -5.755 41.660 4.585 1.00 94.06 388 SER A CA 1
ATOM 2977 C C . SER A 1 388 ? -7.257 41.519 4.835 1.00 94.06 388 SER A C 1
ATOM 2979 O O . SER A 1 388 ? -7.959 42.527 4.806 1.00 94.06 388 SER A O 1
ATOM 2981 N N . ARG A 1 389 ? -7.744 40.293 5.077 1.00 95.62 389 ARG A N 1
ATOM 2982 C CA . ARG A 1 389 ? -9.159 39.962 5.285 1.00 95.62 389 ARG A CA 1
ATOM 2983 C C . ARG A 1 389 ? -10.071 40.410 4.133 1.00 95.62 389 ARG A C 1
ATOM 2985 O O . ARG A 1 389 ? -11.212 40.798 4.348 1.00 95.62 389 ARG A O 1
ATOM 2992 N N . SER A 1 390 ? -9.553 40.382 2.905 1.00 94.94 390 SER A N 1
ATOM 2993 C CA . SER A 1 390 ? -10.254 40.856 1.698 1.00 94.94 390 SER A CA 1
ATOM 2994 C C . SER A 1 390 ? -10.878 39.742 0.852 1.00 94.94 390 SER A C 1
ATOM 2996 O O . SER A 1 390 ? -11.666 40.035 -0.044 1.00 94.94 390 SER A O 1
ATOM 2998 N N . LEU A 1 391 ? -10.532 38.477 1.116 1.00 96.38 391 LEU A N 1
ATOM 2999 C CA . LEU A 1 391 ? -11.153 37.311 0.487 1.00 96.38 391 LEU A CA 1
ATOM 3000 C C . LEU A 1 391 ? -12.285 36.809 1.383 1.00 96.38 391 LEU A C 1
ATOM 3002 O O . LEU A 1 391 ? -12.011 36.338 2.476 1.00 96.38 391 LEU A O 1
ATOM 3006 N N . THR A 1 392 ? -13.528 36.882 0.929 1.00 97.12 392 THR A N 1
ATOM 3007 C CA . THR A 1 392 ? -14.715 36.482 1.713 1.00 97.12 392 THR A CA 1
ATOM 3008 C C . THR A 1 392 ? -15.606 35.484 0.982 1.00 97.12 392 THR A C 1
ATOM 3010 O O . THR A 1 392 ? -16.534 34.946 1.577 1.00 97.12 392 THR A O 1
ATOM 3013 N N . THR A 1 393 ? -15.317 35.211 -0.293 1.00 96.94 393 THR A N 1
ATOM 3014 C CA . THR A 1 393 ? -16.131 34.344 -1.151 1.00 96.94 393 THR A CA 1
ATOM 3015 C C . THR A 1 393 ? -15.250 33.342 -1.882 1.00 96.94 393 THR A C 1
ATOM 3017 O O . THR A 1 393 ? -14.218 33.696 -2.459 1.00 96.94 393 THR A O 1
ATOM 3020 N N . VAL A 1 394 ? -15.661 32.074 -1.881 1.00 94.81 394 VAL A N 1
ATOM 3021 C CA . VAL A 1 394 ? -15.003 30.995 -2.629 1.00 94.81 394 VAL A CA 1
ATOM 3022 C C . VAL A 1 394 ? -16.020 30.092 -3.313 1.00 94.81 394 VAL A C 1
ATOM 3024 O O . VAL A 1 394 ? -17.183 30.013 -2.921 1.00 94.81 394 VAL A O 1
ATOM 3027 N N . PHE A 1 395 ? -15.553 29.357 -4.320 1.00 93.00 395 PHE A N 1
ATOM 3028 C CA . PHE A 1 395 ? -16.363 28.403 -5.065 1.00 93.00 395 PHE A CA 1
ATOM 3029 C C . PHE A 1 395 ? -15.775 26.995 -4.991 1.00 93.00 395 PHE A C 1
ATOM 3031 O O . PHE A 1 395 ? -14.557 26.797 -4.963 1.00 93.00 395 PHE A O 1
ATOM 3038 N N . ARG A 1 396 ? -16.658 25.996 -4.988 1.00 88.69 396 ARG A N 1
ATOM 3039 C CA . ARG A 1 396 ? -16.317 24.572 -5.075 1.00 88.69 396 ARG A CA 1
ATOM 3040 C C . ARG A 1 396 ? -17.129 23.906 -6.188 1.00 88.69 396 ARG A C 1
ATOM 3042 O O . ARG A 1 396 ? -18.268 24.310 -6.422 1.00 88.69 396 ARG A O 1
ATOM 3049 N N . PRO A 1 397 ? -16.587 22.879 -6.863 1.00 81.62 397 PRO A N 1
ATOM 3050 C CA . PRO A 1 397 ? -17.327 22.165 -7.891 1.00 81.62 397 PRO A CA 1
ATOM 3051 C C . PRO A 1 397 ? -18.412 21.290 -7.254 1.00 81.62 397 PRO A C 1
ATOM 3053 O O . PRO A 1 397 ? -18.192 20.713 -6.185 1.00 81.62 397 PRO A O 1
ATOM 3056 N N . ARG A 1 398 ? -19.521 21.103 -7.981 1.00 82.12 398 ARG A N 1
ATOM 3057 C CA . ARG A 1 398 ? -20.711 20.322 -7.599 1.00 82.12 398 ARG A CA 1
ATOM 3058 C C . ARG A 1 398 ? -21.578 21.002 -6.537 1.00 82.12 398 ARG A C 1
ATOM 3060 O O . ARG A 1 398 ? -21.205 22.002 -5.928 1.00 82.12 398 ARG A O 1
ATOM 3067 N N . ASP A 1 399 ? -22.762 20.429 -6.340 1.00 81.56 399 ASP A N 1
ATOM 3068 C CA . ASP A 1 399 ? -23.683 20.756 -5.252 1.00 81.56 399 ASP A CA 1
ATOM 3069 C C . ASP A 1 399 ? -23.183 20.114 -3.949 1.00 81.56 399 ASP A C 1
ATOM 3071 O O . ASP A 1 399 ? -23.504 18.969 -3.624 1.00 81.56 399 ASP A O 1
ATOM 3075 N N . MET A 1 400 ? -22.351 20.853 -3.220 1.00 72.75 400 MET A N 1
ATOM 3076 C CA . MET A 1 400 ? -21.795 20.427 -1.944 1.00 72.75 400 MET A CA 1
ATOM 3077 C C . MET A 1 400 ? -22.831 20.505 -0.825 1.00 72.75 400 MET A C 1
ATOM 3079 O O . MET A 1 400 ? -22.608 19.896 0.208 1.00 72.75 400 MET A O 1
ATOM 3083 N N . ILE A 1 401 ? -23.971 21.184 -1.002 1.00 73.50 401 ILE A N 1
ATOM 3084 C CA . ILE A 1 401 ? -25.038 21.224 0.014 1.00 73.50 401 ILE A CA 1
ATOM 3085 C C . ILE A 1 401 ? -25.644 19.824 0.188 1.00 73.50 401 ILE A C 1
ATOM 3087 O O . ILE A 1 401 ? -25.968 19.414 1.302 1.00 73.50 401 ILE A O 1
ATOM 3091 N N . LYS A 1 402 ? -25.735 19.051 -0.901 1.00 52.22 402 LYS A N 1
ATOM 3092 C CA . LYS A 1 402 ? -26.196 17.653 -0.879 1.00 52.22 402 LYS A CA 1
ATOM 3093 C C . LYS A 1 402 ? -25.126 16.638 -0.445 1.00 52.22 402 LYS A C 1
ATOM 3095 O O . LYS A 1 402 ? -25.460 15.472 -0.237 1.00 52.22 402 LYS A O 1
ATOM 3100 N N . ASP A 1 403 ? -23.864 17.045 -0.302 1.00 50.03 403 ASP A N 1
ATOM 3101 C CA . ASP A 1 403 ? -22.756 16.184 0.137 1.00 50.03 403 ASP A CA 1
ATOM 3102 C C . ASP A 1 403 ? -22.555 16.303 1.658 1.00 50.03 403 ASP A C 1
ATOM 3104 O O . ASP A 1 403 ? -21.922 17.232 2.153 1.00 50.03 403 ASP A O 1
ATOM 3108 N N . SER A 1 404 ? -23.088 15.350 2.429 1.00 47.41 404 SER A N 1
ATOM 3109 C CA . SER A 1 404 ? -23.106 15.417 3.901 1.00 47.41 404 SER A CA 1
ATOM 3110 C C . SER A 1 404 ? -21.734 15.316 4.576 1.00 47.41 404 SER A C 1
ATOM 3112 O O . SER A 1 404 ? -21.626 15.579 5.773 1.00 47.41 404 SER A O 1
ATOM 3114 N N . VAL A 1 405 ? -20.689 14.918 3.848 1.00 47.41 405 VAL A N 1
ATOM 3115 C CA . VAL A 1 405 ? -19.373 14.624 4.435 1.00 47.41 405 VAL A CA 1
ATOM 3116 C C . VAL A 1 405 ? -18.429 15.822 4.331 1.00 47.41 405 VAL A C 1
ATOM 3118 O O . VAL A 1 405 ? -17.581 16.009 5.201 1.00 47.41 405 VAL A O 1
ATOM 3121 N N . ARG A 1 406 ? -18.561 16.634 3.273 1.00 55.91 406 ARG A N 1
ATOM 3122 C CA . ARG A 1 406 ? -17.624 17.726 2.938 1.00 55.91 406 ARG A CA 1
ATOM 3123 C C . ARG A 1 406 ? -18.292 19.104 2.813 1.00 55.91 406 ARG A C 1
ATOM 3125 O O . ARG A 1 406 ? -17.659 20.031 2.300 1.00 55.91 406 ARG A O 1
ATOM 3132 N N . SER A 1 407 ? -19.543 19.234 3.258 1.00 67.56 407 SER A N 1
ATOM 3133 C CA . SER A 1 407 ? -20.311 20.482 3.242 1.00 67.56 407 SER A CA 1
ATOM 3134 C C . SER A 1 407 ? -20.004 21.399 4.423 1.00 67.56 407 SER A C 1
ATOM 3136 O O . SER A 1 407 ? -19.731 20.954 5.544 1.00 67.56 407 SER A O 1
ATOM 3138 N N . TYR A 1 408 ? -20.122 22.698 4.161 1.00 79.19 408 TYR A N 1
ATOM 3139 C CA . TYR A 1 408 ? -20.229 23.726 5.187 1.00 79.19 408 TYR A CA 1
ATOM 3140 C C . TYR A 1 408 ? -21.693 24.128 5.346 1.00 79.19 408 TYR A C 1
ATOM 3142 O O . TYR A 1 408 ? -22.471 24.067 4.393 1.00 79.19 408 TYR A O 1
ATOM 3150 N N . SER A 1 409 ? -22.066 24.517 6.555 1.00 82.94 409 SER A N 1
ATOM 3151 C CA . SER A 1 409 ? -23.370 25.071 6.902 1.00 82.94 409 SER A CA 1
ATOM 3152 C C . SER A 1 409 ? -23.210 26.505 7.390 1.00 82.94 409 SER A C 1
ATOM 3154 O O . SER A 1 409 ? -22.183 26.868 7.958 1.00 82.94 409 SER A O 1
ATOM 3156 N N . VAL A 1 410 ? -24.240 27.323 7.179 1.00 89.56 410 VAL A N 1
ATOM 3157 C CA . VAL A 1 410 ? -24.288 28.678 7.740 1.00 89.56 410 VAL A CA 1
ATOM 3158 C C . VAL A 1 410 ? -24.121 28.598 9.259 1.00 89.56 410 VAL A C 1
ATOM 3160 O O . VAL A 1 410 ? -24.795 27.812 9.924 1.00 89.56 410 VAL A O 1
ATOM 3163 N N . GLY A 1 411 ? -23.207 29.403 9.795 1.00 85.00 411 GLY A N 1
ATOM 3164 C CA . GLY A 1 411 ? -22.828 29.430 11.204 1.00 85.00 411 GLY A CA 1
ATOM 3165 C C . GLY A 1 411 ? -21.624 28.555 11.566 1.00 85.00 411 GLY A C 1
ATOM 3166 O O . GLY A 1 411 ? -21.084 28.748 12.659 1.00 85.00 411 GLY A O 1
ATOM 3167 N N . ASP A 1 412 ? -21.171 27.654 10.683 1.00 82.69 412 ASP A N 1
ATOM 3168 C CA . ASP A 1 412 ? -19.983 26.826 10.924 1.00 82.69 412 ASP A CA 1
ATOM 3169 C C . ASP A 1 412 ? -18.751 27.711 11.164 1.00 82.69 412 ASP A C 1
ATOM 3171 O O . ASP A 1 412 ? -18.513 28.685 10.446 1.00 82.69 412 ASP A O 1
ATOM 3175 N N . ARG A 1 413 ? -17.944 27.350 12.169 1.00 87.56 413 ARG A N 1
ATOM 3176 C CA . ARG A 1 413 ? -16.627 27.953 12.405 1.00 87.56 413 ARG A CA 1
ATOM 3177 C C . ARG A 1 413 ? -15.567 27.139 11.680 1.00 87.56 413 ARG A C 1
ATOM 3179 O O . ARG A 1 413 ? -15.488 25.929 11.881 1.00 87.56 413 ARG A O 1
ATOM 3186 N N . VAL A 1 414 ? -14.773 27.805 10.850 1.00 86.75 414 VAL A N 1
ATOM 3187 C CA . VAL A 1 414 ? -13.797 27.168 9.960 1.00 86.75 414 VAL A CA 1
ATOM 3188 C C . VAL A 1 414 ? -12.476 27.915 10.046 1.00 86.75 414 VAL A C 1
ATOM 3190 O O . VAL A 1 414 ? -12.454 29.136 10.020 1.00 86.75 414 VAL A O 1
ATOM 3193 N N . THR A 1 415 ? -11.361 27.205 10.104 1.00 90.75 415 THR A N 1
ATOM 3194 C CA . THR A 1 415 ? -10.028 27.802 10.070 1.00 90.75 415 THR A CA 1
ATOM 3195 C C . THR A 1 415 ? -9.487 27.763 8.648 1.00 90.75 415 THR A C 1
ATOM 3197 O O . THR A 1 415 ? -9.240 26.694 8.085 1.00 90.75 415 THR A O 1
ATOM 3200 N N . ALA A 1 416 ? -9.265 28.931 8.054 1.00 91.75 416 ALA A N 1
ATOM 3201 C CA . ALA A 1 416 ? -8.528 29.040 6.807 1.00 91.75 416 ALA A CA 1
ATOM 3202 C C . ALA A 1 416 ? -7.026 28.859 7.060 1.00 91.75 416 ALA A C 1
ATOM 3204 O O . ALA A 1 416 ? -6.435 29.523 7.913 1.00 91.75 416 ALA A O 1
ATOM 3205 N N . ARG A 1 417 ? -6.405 27.959 6.294 1.00 90.44 417 ARG A N 1
ATOM 3206 C CA . ARG A 1 417 ? -4.982 27.617 6.380 1.00 90.44 417 ARG A CA 1
ATOM 3207 C C . ARG A 1 417 ? -4.305 27.779 5.031 1.00 90.44 417 ARG A C 1
ATOM 3209 O O . ARG A 1 417 ? -4.870 27.451 3.986 1.00 90.44 417 ARG A O 1
ATOM 3216 N N . VAL A 1 418 ? -3.064 28.252 5.046 1.00 86.88 418 VAL A N 1
ATOM 3217 C CA . VAL A 1 418 ? -2.327 28.583 3.821 1.00 86.88 418 VAL A CA 1
ATOM 3218 C C . VAL A 1 418 ? -1.387 27.452 3.439 1.00 86.88 418 VAL A C 1
ATOM 3220 O O . VAL A 1 418 ? -0.482 27.107 4.190 1.00 86.88 418 VAL A O 1
ATOM 3223 N N . LEU A 1 419 ? -1.575 26.889 2.253 1.00 78.62 419 LEU A N 1
ATOM 3224 C CA . LEU A 1 419 ? -0.731 25.850 1.683 1.00 78.62 419 LEU A CA 1
ATOM 3225 C C . LEU A 1 419 ? 0.646 26.422 1.351 1.00 78.62 419 LEU A C 1
ATOM 3227 O O . LEU A 1 419 ? 0.768 27.240 0.445 1.00 78.62 419 LEU A O 1
ATOM 3231 N N . LYS A 1 420 ? 1.677 25.932 2.036 1.00 76.12 420 LYS A N 1
ATOM 3232 C CA . LYS A 1 420 ? 3.082 26.051 1.637 1.00 76.12 420 LYS A CA 1
ATOM 3233 C C . LYS A 1 420 ? 3.381 25.138 0.452 1.00 76.12 420 LYS A C 1
ATOM 3235 O O . LYS A 1 420 ? 3.995 25.564 -0.514 1.00 76.12 420 LYS A O 1
ATOM 3240 N N . ASN A 1 421 ? 2.907 23.894 0.522 1.00 61.97 421 ASN A N 1
ATOM 3241 C CA . ASN A 1 421 ? 2.939 22.944 -0.585 1.00 61.97 421 ASN A CA 1
ATOM 3242 C C . ASN A 1 421 ? 1.550 22.337 -0.751 1.00 61.97 421 ASN A C 1
ATOM 3244 O O . ASN A 1 421 ? 0.937 21.894 0.223 1.00 61.97 421 ASN A O 1
ATOM 3248 N N . VAL A 1 422 ? 1.065 22.315 -1.992 1.00 56.59 422 VAL A N 1
ATOM 3249 C CA . VAL A 1 422 ? -0.209 21.676 -2.324 1.00 56.59 422 VAL A CA 1
ATOM 3250 C C . VAL A 1 422 ? -0.070 20.182 -2.048 1.00 56.59 422 VAL A C 1
ATOM 3252 O O . VAL A 1 422 ? 0.861 19.535 -2.530 1.00 56.59 422 VAL A O 1
ATOM 3255 N N . GLY A 1 423 ? -0.977 19.660 -1.226 1.00 51.34 423 GLY A N 1
ATOM 3256 C CA . GLY A 1 423 ? -1.112 18.225 -1.039 1.00 51.34 423 GLY A CA 1
ATOM 3257 C C . GLY A 1 423 ? -1.567 17.584 -2.340 1.00 51.34 423 GLY A C 1
ATOM 3258 O O . GLY A 1 423 ? -2.192 18.223 -3.182 1.00 51.34 423 GLY A O 1
ATOM 3259 N N . VAL A 1 424 ? -1.243 16.320 -2.531 1.00 46.38 424 VAL A N 1
ATOM 3260 C CA . VAL A 1 424 ? -1.572 15.623 -3.769 1.00 46.38 424 VAL A CA 1
ATOM 3261 C C . VAL A 1 424 ? -2.413 14.428 -3.377 1.00 46.38 424 VAL A C 1
ATOM 3263 O O . VAL A 1 424 ? -1.869 13.447 -2.884 1.00 46.38 424 VAL A O 1
ATOM 3266 N N . ASP A 1 425 ? -3.730 14.514 -3.570 1.00 39.75 425 ASP A N 1
ATOM 3267 C CA . ASP A 1 425 ? -4.688 13.510 -3.083 1.00 39.75 425 ASP A CA 1
ATOM 3268 C C . ASP A 1 425 ? -4.368 12.105 -3.602 1.00 39.75 425 ASP A C 1
ATOM 3270 O O . ASP A 1 425 ? -4.314 11.147 -2.828 1.00 39.75 425 ASP A O 1
ATOM 3274 N N . TRP A 1 426 ? -4.059 11.983 -4.898 1.00 36.31 426 TRP A N 1
ATOM 3275 C CA . TRP A 1 426 ? -3.643 10.710 -5.492 1.00 36.31 426 TRP A CA 1
ATOM 3276 C C . TRP A 1 426 ? -2.276 10.247 -4.980 1.00 36.31 426 TRP A C 1
ATOM 3278 O O . TRP A 1 426 ? -2.042 9.044 -4.901 1.00 36.31 426 TRP A O 1
ATOM 3288 N N . ALA A 1 427 ? -1.399 11.179 -4.586 1.00 33.62 427 ALA A N 1
ATOM 3289 C CA . ALA A 1 427 ? -0.068 10.890 -4.072 1.00 33.62 427 ALA A CA 1
ATOM 3290 C C . ALA A 1 427 ? 0.030 10.937 -2.535 1.00 33.62 427 ALA A C 1
ATOM 3292 O O . ALA A 1 427 ? 1.129 10.787 -2.008 1.00 33.62 427 ALA A O 1
ATOM 3293 N N . LYS A 1 428 ? -1.078 11.074 -1.796 1.00 40.62 428 LYS A N 1
ATOM 3294 C CA . LYS A 1 428 ? -1.125 11.082 -0.318 1.00 40.62 428 LYS A CA 1
ATOM 3295 C C . LYS A 1 428 ? -0.075 11.973 0.344 1.00 40.62 428 LYS A C 1
ATOM 3297 O O . LYS A 1 428 ? 0.289 11.738 1.494 1.00 40.62 428 LYS A O 1
ATOM 3302 N N . VAL A 1 429 ? 0.421 12.963 -0.392 1.00 45.31 429 VAL A N 1
ATOM 3303 C CA . VAL A 1 429 ? 1.238 14.037 0.150 1.00 45.31 429 VAL A CA 1
ATOM 3304 C C . VAL A 1 429 ? 0.237 14.885 0.904 1.00 45.31 429 VAL A C 1
ATOM 3306 O O . VAL A 1 429 ? -0.633 15.470 0.248 1.00 45.31 429 VAL A O 1
ATOM 3309 N N . PRO A 1 430 ? 0.268 14.904 2.246 1.00 49.22 430 PRO A N 1
ATOM 3310 C CA . PRO A 1 430 ? -0.603 15.808 2.955 1.00 49.22 430 PRO A CA 1
ATOM 3311 C C . PRO A 1 430 ? -0.228 17.234 2.540 1.00 49.22 430 PRO A C 1
ATOM 3313 O O . PRO A 1 430 ? 0.951 17.519 2.298 1.00 49.22 430 PRO A O 1
ATOM 3316 N N . PRO A 1 431 ? -1.209 18.136 2.433 1.00 61.38 431 PRO A N 1
ATOM 3317 C CA . PRO A 1 431 ? -0.896 19.541 2.267 1.00 61.38 431 PRO A CA 1
ATOM 3318 C C . PRO A 1 431 ? 0.031 19.999 3.396 1.00 61.38 431 PRO A C 1
ATOM 3320 O O . PRO A 1 431 ? -0.214 19.715 4.568 1.00 61.38 431 PRO A O 1
ATOM 3323 N N . VAL A 1 432 ? 1.111 20.693 3.038 1.00 74.19 432 VAL A N 1
ATOM 3324 C CA . VAL A 1 432 ? 1.981 21.343 4.024 1.00 74.19 432 VAL A CA 1
ATOM 3325 C C . VAL A 1 432 ? 1.494 22.768 4.160 1.00 74.19 432 VAL A C 1
ATOM 3327 O O . VAL A 1 432 ? 1.388 23.470 3.155 1.00 74.19 432 VAL A O 1
ATOM 3330 N N . PHE A 1 433 ? 1.221 23.198 5.384 1.00 82.69 433 PHE A N 1
ATOM 3331 C CA . PHE A 1 433 ? 0.744 24.544 5.673 1.00 82.69 433 PHE A CA 1
ATOM 3332 C C . PHE A 1 433 ? 1.889 25.471 6.087 1.00 82.69 433 PHE A C 1
ATOM 3334 O O . PHE A 1 433 ? 2.959 25.012 6.486 1.00 82.69 433 PHE A O 1
ATOM 3341 N N . LEU A 1 434 ? 1.689 26.778 5.933 1.00 80.88 434 LEU A N 1
ATOM 3342 C CA . LEU A 1 434 ? 2.545 27.779 6.557 1.00 80.88 434 LEU A CA 1
ATOM 3343 C C . LEU A 1 434 ? 2.279 27.789 8.065 1.00 80.88 434 LEU A C 1
ATOM 3345 O O . LEU A 1 434 ? 1.129 27.868 8.496 1.00 80.88 434 LEU A O 1
ATOM 3349 N N . ASP A 1 435 ? 3.348 27.704 8.852 1.00 78.19 435 ASP A N 1
ATOM 3350 C CA . ASP A 1 435 ? 3.258 27.727 10.309 1.00 78.19 435 ASP A CA 1
ATOM 3351 C C . ASP A 1 435 ? 2.852 29.122 10.803 1.00 78.19 435 ASP A C 1
ATOM 3353 O O . ASP A 1 435 ? 3.407 30.126 10.360 1.00 78.19 435 ASP A O 1
ATOM 3357 N N . GLY A 1 436 ? 1.904 29.175 11.744 1.00 77.00 436 GLY A N 1
ATOM 3358 C CA . GLY A 1 436 ? 1.466 30.415 12.399 1.00 77.00 436 GLY A CA 1
ATOM 3359 C C . GLY A 1 436 ? 0.484 31.281 11.602 1.00 77.00 436 GLY A C 1
ATOM 3360 O O . GLY A 1 436 ? 0.102 32.340 12.086 1.00 77.00 436 GLY A O 1
ATOM 3361 N N . GLU A 1 437 ? 0.053 30.838 10.419 1.00 84.62 437 GLU A N 1
ATOM 3362 C CA . GLU A 1 437 ? -0.852 31.586 9.537 1.00 84.62 437 GLU A CA 1
ATOM 3363 C C . GLU A 1 437 ? -2.220 30.888 9.454 1.00 84.62 437 GLU A C 1
ATOM 3365 O O . GLU A 1 437 ? -2.542 30.192 8.483 1.00 84.62 437 GLU A O 1
ATOM 3370 N N . GLU A 1 438 ? -3.009 31.054 10.515 1.00 90.31 438 GLU A N 1
ATOM 3371 C CA . GLU A 1 438 ? -4.365 30.518 10.663 1.00 90.31 438 GLU A CA 1
ATOM 3372 C C . GLU A 1 438 ? -5.371 31.667 10.769 1.00 90.31 438 GLU A C 1
ATOM 3374 O O . GLU A 1 438 ? -5.170 32.618 11.525 1.00 90.31 438 GLU A O 1
ATOM 3379 N N . PHE A 1 439 ? -6.462 31.580 10.008 1.00 95.00 439 PHE A N 1
ATOM 3380 C CA . PHE A 1 439 ? -7.481 32.624 9.937 1.00 95.00 439 PHE A CA 1
ATOM 3381 C C . PHE A 1 439 ? -8.831 32.036 10.348 1.00 95.00 439 PHE A C 1
ATOM 3383 O O . PHE A 1 439 ? -9.433 31.308 9.559 1.00 95.00 439 PHE A O 1
ATOM 3390 N N . PRO A 1 440 ? -9.309 32.301 11.571 1.00 94.25 440 PRO A N 1
ATOM 3391 C CA . PRO A 1 440 ? -10.626 31.862 12.008 1.00 94.25 440 PRO A CA 1
ATOM 3392 C C . PRO A 1 440 ? -11.728 32.550 11.197 1.00 94.25 440 PRO A C 1
ATOM 3394 O O . PRO A 1 440 ? -11.729 33.772 11.051 1.00 94.25 440 PRO A O 1
ATOM 3397 N N . LEU A 1 441 ? -12.666 31.766 10.677 1.00 96.31 441 LEU A N 1
ATOM 3398 C CA . LEU A 1 441 ? -13.775 32.205 9.837 1.00 96.31 441 LEU A CA 1
ATOM 3399 C C . LEU A 1 441 ? -15.109 31.716 10.401 1.00 96.31 441 LEU A C 1
ATOM 3401 O O . LEU A 1 441 ? -15.179 30.666 11.048 1.00 96.31 441 LEU A O 1
ATOM 3405 N N . GLN A 1 442 ? -16.180 32.430 10.076 1.00 95.88 442 GLN A N 1
ATOM 3406 C CA . GLN A 1 442 ? -17.547 31.948 10.212 1.00 95.88 442 GLN A CA 1
ATOM 3407 C C . GLN A 1 442 ? -18.232 31.944 8.850 1.00 95.88 442 GLN A C 1
ATOM 3409 O O . GLN A 1 442 ? -18.206 32.940 8.133 1.00 95.88 442 GLN A O 1
ATOM 3414 N N . ILE A 1 443 ? -18.839 30.814 8.490 1.00 95.81 443 ILE A N 1
ATOM 3415 C CA . ILE A 1 443 ? -19.579 30.674 7.236 1.00 95.81 443 ILE A CA 1
ATOM 3416 C C . ILE A 1 443 ? -20.891 31.448 7.346 1.00 95.81 443 ILE A C 1
ATOM 3418 O O . ILE A 1 443 ? -21.705 31.172 8.229 1.00 95.81 443 ILE A O 1
ATOM 3422 N N . THR A 1 444 ? -21.108 32.400 6.446 1.00 96.50 444 THR A N 1
ATOM 3423 C CA . THR A 1 444 ? -22.273 33.295 6.458 1.00 96.50 444 THR A CA 1
ATOM 3424 C C . THR A 1 444 ? -23.322 32.880 5.434 1.00 96.50 444 THR A C 1
ATOM 3426 O O . THR A 1 444 ? -24.516 32.995 5.704 1.00 96.50 444 THR A O 1
ATOM 3429 N N . GLU A 1 445 ? -22.902 32.316 4.300 1.00 95.62 445 GLU A N 1
ATOM 3430 C CA . GLU A 1 445 ? -23.811 31.850 3.253 1.00 95.62 445 GLU A CA 1
ATOM 3431 C C . GLU A 1 445 ? -23.231 30.645 2.498 1.00 95.62 445 GLU A C 1
ATOM 3433 O O . GLU A 1 445 ? -22.027 30.557 2.255 1.00 95.62 445 GLU A O 1
ATOM 3438 N N . VAL A 1 446 ? -24.095 29.701 2.111 1.00 92.31 446 VAL A N 1
ATOM 3439 C CA . VAL A 1 446 ? -23.744 28.586 1.220 1.00 92.31 446 VAL A CA 1
ATOM 3440 C C . VAL A 1 446 ? -24.868 28.393 0.211 1.00 92.31 446 VAL A C 1
ATOM 3442 O O . VAL A 1 446 ? -25.990 28.053 0.586 1.00 92.31 446 VAL A O 1
ATOM 3445 N N . THR A 1 447 ? -24.578 28.579 -1.075 1.00 94.00 447 THR A N 1
ATOM 3446 C CA . THR A 1 447 ? -25.562 28.426 -2.158 1.00 94.00 447 THR A CA 1
ATOM 3447 C C . THR A 1 447 ? -25.024 27.551 -3.281 1.00 94.00 447 THR A C 1
ATOM 3449 O O . THR A 1 447 ? -23.829 27.538 -3.556 1.00 94.00 447 THR A O 1
ATOM 3452 N N . ALA A 1 448 ? -25.906 26.802 -3.944 1.00 92.94 448 ALA A N 1
ATOM 3453 C CA . ALA A 1 448 ? -25.571 26.019 -5.130 1.00 92.94 448 ALA A CA 1
ATOM 3454 C C . ALA A 1 448 ? -26.262 26.628 -6.356 1.00 92.94 448 ALA A C 1
ATOM 3456 O O . ALA A 1 448 ? -27.484 26.783 -6.364 1.00 92.94 448 ALA A O 1
ATOM 3457 N N . LYS A 1 449 ? -25.487 26.979 -7.385 1.00 93.62 449 LYS A N 1
ATOM 3458 C CA . LYS A 1 449 ? -25.973 27.607 -8.626 1.00 93.62 449 LYS A CA 1
ATOM 3459 C C . LYS A 1 449 ? -25.300 26.971 -9.837 1.00 93.62 449 LYS A C 1
ATOM 3461 O O . LYS A 1 449 ? -24.195 26.441 -9.715 1.00 93.62 449 LYS A O 1
ATOM 3466 N N . ARG A 1 450 ? -25.943 27.016 -11.006 1.00 94.25 450 ARG A N 1
ATOM 3467 C CA . ARG A 1 450 ? -25.250 26.691 -12.261 1.00 94.25 450 ARG A CA 1
ATOM 3468 C C . ARG A 1 450 ? -24.271 27.810 -12.592 1.00 94.25 450 ARG A C 1
ATOM 3470 O O . ARG A 1 450 ? -24.564 28.970 -12.310 1.00 94.25 450 ARG A O 1
ATOM 3477 N N . ILE A 1 451 ? -23.138 27.481 -13.208 1.00 92.00 451 ILE A N 1
ATOM 3478 C CA . ILE A 1 451 ? -22.144 28.485 -13.620 1.00 92.00 451 ILE A CA 1
ATOM 3479 C C . ILE A 1 451 ? -22.775 29.539 -14.544 1.00 92.00 451 ILE A C 1
ATOM 3481 O O . ILE A 1 451 ? -22.498 30.728 -14.386 1.00 92.00 451 ILE A O 1
ATOM 3485 N N . GLY A 1 452 ? -23.664 29.124 -15.452 1.00 92.00 452 GLY A N 1
ATOM 3486 C CA . GLY A 1 452 ? -24.368 30.021 -16.371 1.00 92.00 452 GLY A CA 1
ATOM 3487 C C . GLY A 1 452 ? -25.324 31.005 -15.690 1.00 92.00 452 GLY A C 1
ATOM 3488 O O . GLY A 1 452 ? -25.596 32.065 -16.250 1.00 92.00 452 GLY A O 1
ATOM 3489 N N . ASP A 1 453 ? -25.773 30.696 -14.470 1.00 95.50 453 ASP A N 1
ATOM 3490 C CA . ASP A 1 453 ? -26.710 31.519 -13.695 1.00 95.50 453 ASP A CA 1
ATOM 3491 C C . ASP A 1 453 ? -25.996 32.537 -12.781 1.00 95.50 453 ASP A C 1
ATOM 3493 O O . ASP A 1 453 ? -26.654 33.315 -12.087 1.00 95.50 453 ASP A O 1
ATOM 3497 N N . LEU A 1 454 ? -24.657 32.533 -12.738 1.00 95.00 454 LEU A N 1
ATOM 3498 C CA . LEU A 1 454 ? -23.878 33.448 -11.901 1.00 95.00 454 LEU A CA 1
ATOM 3499 C C . LEU A 1 454 ? -23.831 34.857 -12.502 1.00 95.00 454 LEU A C 1
ATOM 3501 O O . LEU A 1 454 ? -23.455 35.064 -13.658 1.00 95.00 454 LEU A O 1
ATOM 3505 N N . SER A 1 455 ? -24.155 35.841 -11.671 1.00 94.12 455 SER A N 1
ATOM 3506 C CA . SER A 1 455 ? -24.048 37.266 -11.969 1.00 94.12 455 SER A CA 1
ATOM 3507 C C . SER A 1 455 ? -22.710 37.842 -11.493 1.00 94.12 455 SER A C 1
ATOM 3509 O O . SER A 1 455 ? -21.989 37.223 -10.715 1.00 94.12 455 SER A O 1
ATOM 3511 N N . ILE A 1 456 ? -22.381 39.070 -11.910 1.00 90.81 456 ILE A N 1
ATOM 3512 C CA . ILE A 1 456 ? -21.163 39.767 -11.452 1.00 90.81 456 ILE A CA 1
ATOM 3513 C C . ILE A 1 456 ? -21.137 39.914 -9.920 1.00 90.81 456 ILE A C 1
ATOM 3515 O O . ILE A 1 456 ? -20.075 39.802 -9.314 1.00 90.81 456 ILE A O 1
ATOM 3519 N N . ALA A 1 457 ? -22.301 40.115 -9.293 1.00 93.19 457 ALA A N 1
ATOM 3520 C CA . ALA A 1 457 ? -22.414 40.260 -7.844 1.00 93.19 457 ALA A CA 1
ATOM 3521 C C . ALA A 1 457 ? -22.024 38.977 -7.089 1.00 93.19 457 ALA A C 1
ATOM 3523 O O . ALA A 1 457 ? -21.476 39.050 -5.995 1.00 93.19 457 ALA A O 1
ATOM 3524 N N . ASP A 1 458 ? -22.223 37.797 -7.686 1.00 95.38 458 ASP A N 1
ATOM 3525 C CA . ASP A 1 458 ? -21.866 36.524 -7.049 1.00 95.38 458 ASP A CA 1
ATOM 3526 C C . ASP A 1 458 ? -20.346 36.370 -6.841 1.00 95.38 458 ASP A C 1
ATOM 3528 O O . ASP A 1 458 ? -19.915 35.622 -5.961 1.00 95.38 458 ASP A O 1
ATOM 3532 N N . PHE A 1 459 ? -19.530 37.095 -7.616 1.00 94.81 459 PHE A N 1
ATOM 3533 C CA . PHE A 1 459 ? -18.066 37.087 -7.527 1.00 94.81 459 PHE A CA 1
ATOM 3534 C C . PHE A 1 459 ? -17.501 38.144 -6.565 1.00 94.81 459 PHE A C 1
ATOM 3536 O O . PHE A 1 459 ? -16.281 38.225 -6.372 1.00 94.81 459 PHE A O 1
ATOM 3543 N N . GLU A 1 460 ? -18.350 38.967 -5.944 1.00 95.06 460 GLU A N 1
ATOM 3544 C CA . GLU A 1 460 ? -17.907 39.920 -4.929 1.00 95.06 460 GLU A CA 1
ATOM 3545 C C . GLU A 1 460 ? -17.231 39.185 -3.762 1.00 95.06 460 GLU A C 1
ATOM 3547 O O . GLU A 1 460 ? -17.625 38.080 -3.388 1.00 95.06 460 GLU A O 1
ATOM 3552 N N . GLY A 1 461 ? -16.129 39.742 -3.252 1.00 93.25 461 GLY A N 1
ATOM 3553 C CA . GLY A 1 461 ? -15.319 39.095 -2.213 1.00 93.25 461 GLY A CA 1
ATOM 3554 C C . GLY A 1 461 ? -14.454 37.916 -2.679 1.00 93.25 461 GLY A C 1
ATOM 3555 O O . GLY A 1 461 ? -13.715 37.362 -1.870 1.00 93.25 461 GLY A O 1
ATOM 3556 N N . SER A 1 462 ? -14.500 37.530 -3.961 1.00 94.44 462 SER A N 1
ATOM 3557 C CA . SER A 1 462 ? -13.635 36.479 -4.525 1.00 94.44 462 SER A CA 1
ATOM 3558 C C . SER A 1 462 ? -12.244 37.003 -4.893 1.00 94.44 462 SER A C 1
ATOM 3560 O O . SER A 1 462 ? -12.027 38.214 -5.047 1.00 94.44 462 SER A O 1
ATOM 3562 N N . SER A 1 463 ? -11.295 36.086 -5.089 1.00 84.06 463 SER A N 1
ATOM 3563 C CA . SER A 1 463 ? -9.922 36.402 -5.489 1.00 84.06 463 SER A CA 1
ATOM 3564 C C . SER A 1 463 ? -9.850 37.123 -6.856 1.00 84.06 463 SER A C 1
ATOM 3566 O O . SER A 1 463 ? -10.786 37.041 -7.654 1.00 84.06 463 SER A O 1
ATOM 3568 N N . PRO A 1 464 ? -8.768 37.876 -7.156 1.00 81.81 464 PRO A N 1
ATOM 3569 C CA . PRO A 1 464 ? -8.645 38.664 -8.393 1.00 81.81 464 PRO A CA 1
ATOM 3570 C C . PRO A 1 464 ? -8.782 37.871 -9.699 1.00 81.81 464 PRO A C 1
ATOM 3572 O O . PRO A 1 464 ? -9.147 38.435 -10.722 1.00 81.81 464 PRO A O 1
ATOM 3575 N N . ASP A 1 465 ? -8.489 36.576 -9.656 1.00 77.94 465 ASP A N 1
ATOM 3576 C CA . ASP A 1 465 ? -8.585 35.617 -10.756 1.00 77.94 465 ASP A CA 1
ATOM 3577 C C . ASP A 1 465 ? -9.983 34.989 -10.912 1.00 77.94 465 ASP A C 1
ATOM 3579 O O . ASP A 1 465 ? -10.215 34.255 -11.868 1.00 77.94 465 ASP A O 1
ATOM 3583 N N . VAL A 1 466 ? -10.930 35.300 -10.021 1.00 87.75 466 VAL A N 1
ATOM 3584 C CA . VAL A 1 466 ? -12.317 34.814 -10.058 1.00 87.75 466 VAL A CA 1
ATOM 3585 C C . VAL A 1 466 ? -13.268 36.012 -9.974 1.00 87.75 466 VAL A C 1
ATOM 3587 O O . VAL A 1 466 ? -13.869 36.288 -8.940 1.00 87.75 466 VAL A O 1
ATOM 3590 N N . LYS A 1 467 ? -13.359 36.774 -11.070 1.00 87.81 467 LYS A N 1
ATOM 3591 C CA . LYS A 1 467 ? -14.246 37.952 -11.199 1.00 87.81 467 LYS A CA 1
ATOM 3592 C C . LYS A 1 467 ? -15.399 37.762 -12.180 1.00 87.81 467 LYS A C 1
ATOM 3594 O O . LYS A 1 467 ? -16.295 38.597 -12.246 1.00 87.81 467 LYS A O 1
ATOM 3599 N N . ASP A 1 468 ? -15.367 36.670 -12.928 1.00 87.06 468 ASP A N 1
ATOM 3600 C CA . ASP A 1 468 ? -16.384 36.288 -13.891 1.00 87.06 468 ASP A CA 1
ATOM 3601 C C . ASP A 1 468 ? -16.408 34.759 -14.062 1.00 87.06 468 ASP A C 1
ATOM 3603 O O . ASP A 1 468 ? -15.626 34.018 -13.454 1.00 87.06 468 ASP A O 1
ATOM 3607 N N . ARG A 1 469 ? -17.318 34.285 -14.919 1.00 88.81 469 ARG A N 1
ATOM 3608 C CA . ARG A 1 469 ? -17.504 32.861 -15.224 1.00 88.81 469 ARG A CA 1
ATOM 3609 C C . ARG A 1 469 ? -16.244 32.198 -15.786 1.00 88.81 469 ARG A C 1
ATOM 3611 O O . ARG A 1 469 ? -15.948 31.065 -15.420 1.00 88.81 469 ARG A O 1
ATOM 3618 N N . ASN A 1 470 ? -15.486 32.890 -16.635 1.00 81.62 470 ASN A N 1
ATOM 3619 C CA . ASN A 1 470 ? -14.286 32.322 -17.252 1.00 81.62 470 ASN A CA 1
ATOM 3620 C C . ASN A 1 470 ? -13.170 32.154 -16.217 1.00 81.62 470 ASN A C 1
ATOM 3622 O O . ASN A 1 470 ? -12.527 31.105 -16.173 1.00 81.62 470 ASN A O 1
ATOM 3626 N N . GLY A 1 471 ? -12.982 33.154 -15.351 1.00 78.25 471 GLY A N 1
ATOM 3627 C CA . GLY A 1 471 ? -12.057 33.082 -14.222 1.00 78.25 471 GLY A CA 1
ATOM 3628 C C . GLY A 1 471 ? -12.412 31.948 -13.260 1.00 78.25 471 GLY A C 1
ATOM 3629 O O . GLY A 1 471 ? -11.541 31.177 -12.858 1.00 78.25 471 GLY A O 1
ATOM 3630 N N . LEU A 1 472 ? -13.705 31.769 -12.970 1.00 85.12 472 LEU A N 1
ATOM 3631 C CA . LEU A 1 472 ? -14.195 30.652 -12.162 1.00 85.12 472 LEU A CA 1
ATOM 3632 C C . LEU A 1 472 ? -13.888 29.288 -12.795 1.00 85.12 472 LEU A C 1
ATOM 3634 O O . LEU A 1 472 ? -13.331 28.423 -12.121 1.00 85.12 472 LEU A O 1
ATOM 3638 N N . ILE A 1 473 ? -14.229 29.088 -14.072 1.00 78.00 473 ILE A N 1
ATOM 3639 C CA . ILE A 1 473 ? -13.973 27.826 -14.787 1.00 78.00 473 ILE A CA 1
ATOM 3640 C C . ILE A 1 473 ? -12.475 27.507 -14.778 1.00 78.00 473 ILE A C 1
ATOM 3642 O O . ILE A 1 473 ? -12.076 26.392 -14.438 1.00 78.00 473 ILE A O 1
ATOM 3646 N N . TYR A 1 474 ? -11.639 28.500 -15.089 1.00 69.44 474 TYR A N 1
ATOM 3647 C CA . TYR A 1 474 ? -10.189 28.345 -15.091 1.00 69.44 474 TYR A CA 1
ATOM 3648 C C . TYR A 1 474 ? -9.655 27.943 -13.712 1.00 69.44 474 TYR A C 1
ATOM 3650 O O . TYR A 1 474 ? -8.875 26.996 -13.596 1.00 69.44 474 TYR A O 1
ATOM 3658 N N . GLN A 1 475 ? -10.105 28.622 -12.655 1.00 77.62 475 GLN A N 1
ATOM 3659 C CA . GLN A 1 475 ? -9.669 28.356 -11.289 1.00 77.62 475 GLN A CA 1
ATOM 3660 C C . GLN A 1 475 ? -10.111 26.967 -10.808 1.00 77.62 475 GLN A C 1
ATOM 3662 O O . GLN A 1 475 ? -9.288 26.224 -10.265 1.00 77.62 475 GLN A O 1
ATOM 3667 N N . LEU A 1 476 ? -11.361 26.573 -11.071 1.00 74.06 476 LEU A N 1
ATOM 3668 C CA . LEU A 1 476 ? -11.869 25.250 -10.709 1.00 74.06 476 LEU A CA 1
ATOM 3669 C C . LEU A 1 476 ? -11.111 24.138 -11.440 1.00 74.06 476 LEU A C 1
ATOM 3671 O O . LEU A 1 476 ? -10.714 23.159 -10.804 1.00 74.06 476 LEU A O 1
ATOM 3675 N N . GLY A 1 477 ? -10.844 24.311 -12.737 1.00 59.31 477 GLY A N 1
ATOM 3676 C CA . GLY A 1 477 ? -10.022 23.384 -13.515 1.00 59.31 477 GLY A CA 1
ATOM 3677 C C . GLY A 1 477 ? -8.620 23.229 -12.924 1.00 59.31 477 GLY A C 1
ATOM 3678 O O . GLY A 1 477 ? -8.146 22.115 -12.711 1.00 59.31 477 GLY A O 1
ATOM 3679 N N . LEU A 1 478 ? -7.990 24.344 -12.546 1.00 59.44 478 LEU A N 1
ATOM 3680 C CA . LEU A 1 478 ? -6.657 24.367 -11.940 1.00 59.44 478 LEU A CA 1
ATOM 3681 C C . LEU A 1 478 ? -6.584 23.756 -10.539 1.00 59.44 478 LEU A C 1
ATOM 3683 O O . LEU A 1 478 ? -5.556 23.173 -10.188 1.00 59.44 478 LEU A O 1
ATOM 3687 N N . ILE A 1 479 ? -7.588 23.980 -9.689 1.00 61.97 479 ILE A N 1
ATOM 3688 C CA . ILE A 1 479 ? -7.579 23.521 -8.291 1.00 61.97 479 ILE A CA 1
ATOM 3689 C C . ILE A 1 479 ? -7.988 22.059 -8.189 1.00 61.97 479 ILE A C 1
ATOM 3691 O O . ILE A 1 479 ? -7.354 21.306 -7.453 1.00 61.97 479 ILE A O 1
ATOM 3695 N N . TYR A 1 480 ? -9.016 21.664 -8.932 1.00 62.41 480 TYR A N 1
ATOM 3696 C CA . TYR A 1 480 ? -9.627 20.343 -8.822 1.00 62.41 480 TYR A CA 1
ATOM 3697 C C . TYR A 1 480 ? -9.204 19.388 -9.941 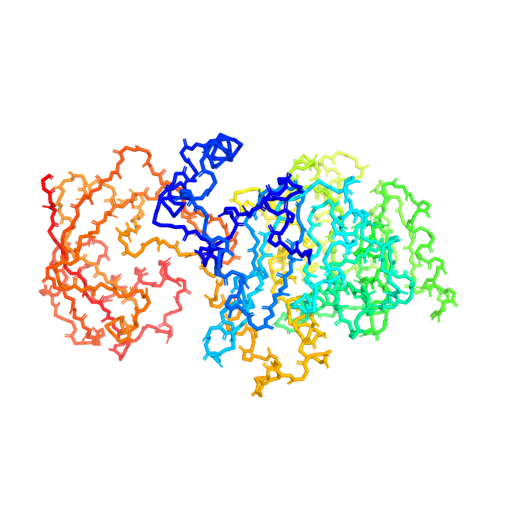1.00 62.41 480 TYR A C 1
ATOM 3699 O O . TYR A 1 480 ? -9.672 18.253 -9.969 1.00 62.41 480 TYR A O 1
ATOM 3707 N N . ASN A 1 481 ? -8.298 19.826 -10.825 1.00 58.28 481 ASN A N 1
ATOM 3708 C CA . ASN A 1 481 ? -7.811 19.064 -11.974 1.00 58.28 481 ASN A CA 1
ATOM 3709 C C . ASN A 1 481 ? -8.963 18.568 -12.869 1.00 58.28 481 ASN A C 1
ATOM 3711 O O . ASN A 1 481 ? -8.995 17.405 -13.269 1.00 58.28 481 ASN A O 1
ATOM 3715 N N . LEU A 1 482 ? -9.921 19.460 -13.128 1.00 62.53 482 LEU A N 1
ATOM 3716 C CA . LEU A 1 482 ? -11.073 19.220 -13.996 1.00 62.53 482 LEU A CA 1
ATOM 3717 C C . LEU A 1 482 ? -10.766 19.743 -15.401 1.00 62.53 482 LEU A C 1
ATOM 3719 O O . LEU A 1 482 ? -10.163 20.807 -15.558 1.00 62.53 482 LEU A O 1
ATOM 3723 N N . SER A 1 483 ? -11.179 18.998 -16.420 1.00 60.72 483 SER A N 1
ATOM 3724 C CA . SER A 1 483 ? -11.095 19.438 -17.811 1.00 60.72 483 SER A CA 1
ATOM 3725 C C . SER A 1 483 ? -12.135 20.520 -18.121 1.00 60.72 483 SER A C 1
ATOM 3727 O O . SER A 1 483 ? -13.145 20.660 -17.431 1.00 60.72 483 SER A O 1
ATOM 3729 N N . VAL A 1 484 ? -11.898 21.292 -19.185 1.00 55.50 484 VAL A N 1
ATOM 3730 C CA . VAL A 1 484 ? -12.852 22.312 -19.657 1.00 55.50 484 VAL A CA 1
ATOM 3731 C C . VAL A 1 484 ? -14.189 21.671 -20.054 1.00 55.50 484 VAL A C 1
ATOM 3733 O O . VAL A 1 484 ? -15.236 22.260 -19.817 1.00 55.50 484 VAL A O 1
ATOM 3736 N N . ASP A 1 485 ? -14.173 20.431 -20.551 1.00 56.56 485 ASP A N 1
ATOM 3737 C CA . ASP A 1 485 ? -15.385 19.685 -20.915 1.00 56.56 485 ASP A CA 1
ATOM 3738 C C . ASP A 1 485 ? -16.231 19.276 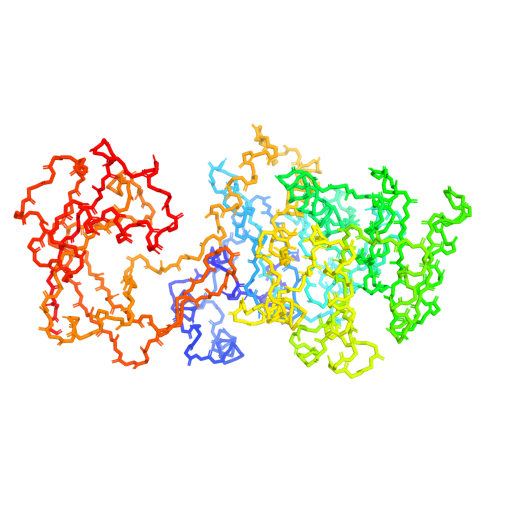-19.688 1.00 56.56 485 ASP A C 1
ATOM 3740 O O . ASP A 1 485 ? -17.433 19.044 -19.809 1.00 56.56 485 ASP A O 1
ATOM 3744 N N . GLU A 1 486 ? -15.632 19.220 -18.491 1.00 65.06 486 GLU A N 1
ATOM 3745 C CA . GLU A 1 486 ? -16.323 18.943 -17.220 1.00 65.06 486 GLU A CA 1
ATOM 3746 C C . GLU A 1 486 ? -16.931 20.207 -16.573 1.00 65.06 486 GLU A C 1
ATOM 3748 O O . GLU A 1 486 ? -17.744 20.115 -15.644 1.00 65.06 486 GLU A O 1
ATOM 3753 N N . LEU A 1 487 ? -16.560 21.398 -17.053 1.00 74.81 487 LEU A N 1
ATOM 3754 C CA . LEU A 1 487 ? -16.977 22.695 -16.517 1.00 74.81 487 LEU A CA 1
ATOM 3755 C C . LEU A 1 487 ? -17.705 23.503 -17.600 1.00 74.81 487 LEU A C 1
ATOM 3757 O O . LEU A 1 487 ? -17.101 24.261 -18.354 1.00 74.81 487 LEU A O 1
ATOM 3761 N N . SER A 1 488 ? -19.027 23.347 -17.646 1.00 82.31 488 SER A N 1
ATOM 3762 C CA . SER A 1 488 ? -19.927 24.040 -18.574 1.00 82.31 488 SER A CA 1
ATOM 3763 C C . SER A 1 488 ? -20.860 25.003 -17.836 1.00 82.31 488 SER A C 1
ATOM 3765 O O . SER A 1 488 ? -20.938 24.980 -16.606 1.00 82.31 488 SER A O 1
ATOM 3767 N N . ASP A 1 489 ? -21.624 25.812 -18.576 1.00 85.00 489 ASP A N 1
ATOM 3768 C CA . ASP A 1 489 ? -22.659 26.678 -17.993 1.00 85.00 489 ASP A CA 1
ATOM 3769 C C . ASP A 1 489 ? -23.709 25.879 -17.193 1.00 85.00 489 ASP A C 1
ATOM 3771 O O . ASP A 1 489 ? -24.260 26.403 -16.228 1.00 85.00 489 ASP A O 1
ATOM 3775 N N . ASP A 1 490 ? -23.939 24.605 -17.528 1.00 86.19 490 ASP A N 1
ATOM 3776 C CA . ASP A 1 490 ? -24.849 23.713 -16.800 1.00 86.19 490 ASP A CA 1
ATOM 3777 C C . ASP A 1 490 ? -24.239 23.095 -15.534 1.00 86.19 490 ASP A C 1
ATOM 3779 O O . ASP A 1 490 ? -24.959 22.518 -14.711 1.00 86.19 490 ASP A O 1
ATOM 3783 N N . THR A 1 491 ? -22.922 23.204 -15.346 1.00 86.50 491 THR A N 1
ATOM 3784 C CA . THR A 1 491 ? -22.245 22.644 -14.178 1.00 86.50 491 THR A CA 1
ATOM 3785 C C . THR A 1 491 ? -22.681 23.390 -12.918 1.00 86.50 491 THR A C 1
ATOM 3787 O O . THR A 1 491 ? -22.611 24.616 -12.839 1.00 86.50 491 THR A O 1
ATOM 3790 N N . ILE A 1 492 ? -23.115 22.645 -11.899 1.00 89.38 492 ILE A N 1
ATOM 3791 C CA . ILE A 1 492 ? -23.456 23.211 -10.589 1.00 89.38 492 ILE A CA 1
ATOM 3792 C C . ILE A 1 492 ? -22.174 23.447 -9.791 1.00 89.38 492 ILE A C 1
ATOM 3794 O O . ILE A 1 492 ? -21.329 22.556 -9.676 1.00 89.38 492 ILE A O 1
ATOM 3798 N N . VAL A 1 493 ? -22.065 24.628 -9.194 1.00 91.75 493 VAL A N 1
ATOM 3799 C CA . VAL A 1 493 ? -21.017 25.006 -8.245 1.00 91.75 493 VAL A CA 1
ATOM 3800 C C . VAL A 1 493 ? -21.639 25.430 -6.924 1.00 91.75 493 VAL A C 1
ATOM 3802 O O . VAL A 1 493 ? -22.756 25.944 -6.882 1.00 91.75 493 VAL A O 1
ATOM 3805 N N . THR A 1 494 ? -20.897 25.227 -5.841 1.00 93.19 494 THR A N 1
ATOM 3806 C CA . THR A 1 494 ? -21.254 25.745 -4.521 1.00 93.19 494 THR A CA 1
ATOM 3807 C C . THR A 1 494 ? -20.456 27.004 -4.241 1.00 93.19 494 THR A C 1
ATOM 3809 O O . THR A 1 494 ? -19.226 26.951 -4.207 1.00 93.19 494 THR A O 1
ATOM 3812 N N . ARG A 1 495 ? -21.154 28.115 -4.026 1.00 95.62 495 ARG A N 1
ATOM 3813 C CA . ARG A 1 495 ? -20.619 29.379 -3.524 1.00 95.62 495 ARG A CA 1
ATOM 3814 C C . ARG A 1 495 ? -20.674 29.362 -2.001 1.00 95.62 495 ARG A C 1
ATOM 3816 O O . ARG A 1 495 ? -21.690 28.978 -1.424 1.00 95.62 495 ARG A O 1
ATOM 3823 N N . ILE A 1 496 ? -19.572 29.736 -1.369 1.00 95.31 496 ILE A N 1
ATOM 3824 C CA . ILE A 1 496 ? -19.429 29.803 0.084 1.00 95.31 496 ILE A CA 1
ATOM 3825 C C . ILE A 1 496 ? -18.949 31.205 0.426 1.00 95.31 496 ILE A C 1
ATOM 3827 O O . ILE A 1 496 ? -17.910 31.636 -0.078 1.00 95.31 496 ILE A O 1
ATOM 3831 N N . GLU A 1 497 ? -19.687 31.874 1.299 1.00 97.12 497 GLU A N 1
ATOM 3832 C CA . GLU A 1 497 ? -19.299 33.147 1.890 1.00 97.12 497 GLU A CA 1
ATOM 3833 C C . GLU A 1 497 ? -18.961 32.973 3.355 1.00 97.12 497 GLU A C 1
ATOM 3835 O O . GLU A 1 497 ? -19.514 32.119 4.058 1.00 97.12 497 GLU A O 1
ATOM 3840 N N . PHE A 1 498 ? -18.031 33.798 3.807 1.00 97.44 498 PHE A N 1
ATOM 3841 C CA . PHE A 1 498 ? -17.575 33.786 5.176 1.00 97.44 498 PHE A CA 1
ATOM 3842 C C . PHE A 1 498 ? -17.080 35.157 5.619 1.00 97.44 498 PHE A C 1
ATOM 3844 O O . PHE A 1 498 ? -16.657 35.992 4.819 1.00 97.44 498 PHE A O 1
ATOM 3851 N N . GLU A 1 499 ? -17.079 35.348 6.929 1.00 97.31 499 GLU A N 1
ATOM 3852 C CA . GLU A 1 499 ? -16.466 36.487 7.597 1.00 97.31 499 GLU A CA 1
ATOM 3853 C C . GLU A 1 499 ? -15.298 36.035 8.473 1.00 97.31 499 GLU A C 1
ATOM 3855 O O . GLU A 1 499 ? -15.249 34.892 8.931 1.00 97.31 499 GLU A O 1
ATOM 3860 N N . TYR A 1 500 ? -14.341 36.933 8.700 1.00 96.81 500 TYR A N 1
ATOM 3861 C CA . TYR A 1 500 ? -13.215 36.676 9.592 1.00 96.81 500 TYR A CA 1
ATOM 3862 C C . TYR A 1 500 ? -13.636 36.918 11.033 1.00 96.81 500 TYR A C 1
ATOM 3864 O O . TYR A 1 500 ? -14.112 38.002 11.368 1.00 96.81 500 TYR A O 1
ATOM 3872 N N . LEU A 1 501 ? -13.388 35.935 11.889 1.00 91.44 501 LEU A N 1
ATOM 3873 C CA . LEU A 1 501 ? -13.539 36.089 13.326 1.00 91.44 501 LEU A CA 1
ATOM 3874 C C . LEU A 1 501 ? -12.321 36.831 13.904 1.00 91.44 501 LEU A C 1
ATOM 3876 O O . LEU A 1 501 ? -11.240 36.875 13.300 1.00 91.44 501 LEU A O 1
ATOM 3880 N N . GLU A 1 502 ? -12.529 37.481 15.048 1.00 76.88 502 GLU A N 1
ATOM 3881 C CA . GLU A 1 502 ? -11.476 38.197 15.780 1.00 76.88 502 GLU A CA 1
ATOM 3882 C C . GLU A 1 502 ? -10.440 37.270 16.413 1.00 76.88 502 GLU A C 1
ATOM 3884 O O . GLU A 1 502 ? -10.829 36.213 16.968 1.00 76.88 502 GLU A O 1
#

Radius of gyration: 25.06 Å; Cα contacts (8 Å, |Δi|>4): 958; chains: 1; bounding box: 54×66×59 Å

Nearest PDB structures (foldseek):
  3jyo-assembly1_A  TM=7.802E-01  e=4.607E-16  Corynebacterium glutamicum ATCC 13032
  3t4e-assembly1_B  TM=8.166E-01  e=5.518E-15  Salmonella enterica subsp. enterica serovar Typhimurium
  1o9b-assembly2_B  TM=7.613E-01  e=5.904E-14  Escherichia coli
  2d5c-assembly1_B  TM=7.835E-01  e=3.000E-14  Thermus thermophilus HB8
  4omu-assembly2_B  TM=7.934E-01  e=4.022E-13  Pseudomonas putida KT2440

Solvent-accessible surface area (backbone atoms only — not comparable to full-atom values): 26484 Å² total; per-residue (Å²): 104,21,69,64,48,35,45,75,71,62,63,29,41,79,32,72,38,31,87,61,43,53,80,40,37,32,76,57,26,50,51,57,50,71,39,63,90,78,52,60,68,72,57,55,48,53,58,36,70,75,45,46,74,63,24,35,42,66,70,54,63,74,71,40,77,29,35,24,54,26,37,21,53,62,78,54,82,50,58,62,40,34,32,50,33,52,53,25,59,77,67,73,43,59,47,44,43,37,47,30,26,31,57,57,89,48,47,69,62,53,49,54,28,38,67,65,20,90,40,47,45,29,27,39,27,38,65,71,26,22,58,62,48,59,88,74,41,76,41,49,56,63,80,80,63,73,40,28,41,34,38,30,34,53,92,80,41,38,36,30,29,57,35,60,32,58,2,41,50,52,39,50,48,55,52,28,58,78,65,71,46,69,63,48,28,40,34,35,27,30,60,43,54,54,32,60,50,32,56,53,49,40,46,76,71,65,29,60,31,36,41,26,28,14,88,58,32,66,52,14,36,56,51,19,52,56,44,18,75,74,72,37,84,78,33,33,44,52,30,38,36,74,44,58,69,58,51,63,77,78,47,77,54,30,29,41,36,32,54,48,63,48,9,22,81,92,31,55,90,34,26,69,54,53,41,71,49,75,65,58,23,49,50,48,50,52,49,46,43,74,76,34,78,72,37,34,40,36,34,58,54,78,29,79,76,30,47,75,33,31,38,55,49,50,43,48,74,74,68,51,61,68,89,39,51,41,61,21,55,52,22,59,59,47,18,45,50,66,48,48,50,55,41,28,69,62,37,68,94,60,64,63,102,67,53,75,68,57,51,49,51,53,31,56,64,55,59,47,73,74,72,58,85,49,48,43,85,38,60,51,90,50,43,68,35,58,74,67,67,58,54,32,33,47,77,44,84,39,58,37,82,81,35,88,84,82,47,78,52,68,70,40,65,31,35,38,35,31,27,69,39,84,41,34,56,90,51,58,18,66,60,38,60,48,84,93,51,72,45,49,28,32,28,68,42,70,48,71,44,34,50,64,74,60,53,67,73,75,30,54,41,30,54,93,66,30,61,47,66,66,32,42,48,52,50,49,23,69,74,70,74,45,56,72,90,74,54,47,52,80,34,40,27,22,42,40,31,39,45,76,57,135

Foldseek 3Di:
DAPLVCCVVVQKDFALADPQQCLFFDPVLVVLSVCVVVDDPVVSVVVCVVPVVNTTRSVLVVVAQAEEEAEDQDHDHAQLQLLVVLVCVVVVHRYGHTYMHHHLVCLVVNLVRNLPDPRYFWHFYDYPGFQSCPVVAPAEVVRPQNGFGIWGQQVSGTYGYDLLLVLVVVLVVVLCVVLVFDQQEEEEQDLDRSRLVNLVVCVVVPRQAYEYEYQPQVSQVVSQVVCCVVPNPRRYHTDYLVCLLVVVVPHQGQEYEYPDCALAPVHVQGASNPSDDPVSSLVSLVVNCVVDVNRAYEYLYQHPLLDDGNHVVSNVVSPRDCSSYHYNLSSSLSSSLVSSVVSCVSPVSNDDPDDSVRSSVSSLVSQFDDDPLQEDEDEQVCLVCLVVQLAFKDKAFDDCVPVPPNDDDQFRKHKYWYFPDDADRSSRNPGDTDPPRIWIKGWHDKDKDQLLPDDQVLCHSHDPQRRHSVSNLVVNCVNVVDDSVQRDSRTIMMMIGIGTDD

Sequence (502 aa):
MGLKELLEQRKARIALLPEKNDYLLTSDGRGIRGMLGKVEVEELYRKMDSEPSRYVDLSRLDSLSGYLATLIAHDYSAMTPQMWNTVYEKNGINIRNIMVVANPKDIQEIFSQLKSDKKYLGGGAGVGFKDAILSRLDKTVPSDISSSNIIVNENGALVGYNTDAEGLMRSMNDRAAKLKISLDHVVVVGAGGVAKQFTRQLIASGVKHVSIVNRTVEKARAIAESLNAQHGEGTADAYGEDEIGRIFEKSVPDAFVNTSDKGGDSLPDGTMFSGGTMETARDVVRLAKAKNPRTLYVDILLTKGGTSSGSLRLLSSEGIGNEYLLDGKPMVLYQAIPAYRKVEKAHLGLHVSIGDGELLEMFSKSVMVNLPRDEMAFRQIYFHLLRSRSLTTVFRPRDMIKDSVRSYSVGDRVTARVLKNVGVDWAKVPPVFLDGEEFPLQITEVTAKRIGDLSIADFEGSSPDVKDRNGLIYQLGLIYNLSVDELSDDTIVTRIEFEYLE

pLDDT: mean 85.63, std 12.93, range [33.62, 98.5]